Protein AF-A0A6M1NFP8-F1 (afdb_monomer)

Nearest PDB structures (foldseek):
  7k15-assembly1_A  TM=4.635E-01  e=5.808E-01  Homo sapiens
  3wi5-assembly1_A  TM=2.136E-01  e=1.606E-01  Neisseria meningitidis
  5mds-assembly1_C  TM=2.043E-01  e=3.512E-01  Vibrio harveyi
  7vu3-assembly1_A  TM=9.238E-02  e=1.201E+00  Serratia marcescens
  7vu0-assembly1_A  TM=1.331E-01  e=8.030E+00  Escherichia coli K-12

pLDDT: mean 90.81, std 11.82, range [32.0, 98.75]

Foldseek 3Di:
DPPPVPVVVVVVVVVCPPDVPDAFKAWPFDPAQAEEEEEPQLAAAFADDDPDPATAADPQFRHRFQHCPHPDDQRHLVQVCVLCVVHYGYMYHNDAADLVRCPSHQEYEYEQGAACVQDPPRDDRDPVSLVNVLVCQQVFHEYEYEAAAAEPVRPRYHGHDPVVVVSQVSQQKDWDNGWLAFDKDAQDPQFFQAAPWGIATAHTFTAMDGGPNHAPKDQNDKGWRPPVPPPDTDIHRQWMWTRNHQYIYIYGRHSSSSGSVCVPPNGNSSRVSNLVVVQRFGFPQFFFFDADQVDKWKKKKKKKKKKFAFPLAPLVVDDAPLWDWDPPDPRGTMTMWMKIWMKTKGWDADPPRRKIWIKIWTGQIDTVVHGDPDPWTWMWIWIQHRQLDIHDIDIDDLVNQQCSQPVSLQGDRHNYSNDDAQDKDKDFHKDWDFASHSSDRTDIFTDIWIKGQHHFDQDPNATWGKIKTWDKAQCLVRVNFPVNHYDPCQQPDDVGHQKGFPDNSFFMKIKMKIFTAGRNNRGTQKIKIKMKTWGFMDRNVDDQDPDPVSNCSHGIMMMMMMMMMHTDD

Mean predicted aligned error: 7.02 Å

Sequence (569 aa):
MYKIFASILLVSLNLQGLFAQQAGIINYNDDKDVKLLFDYYHHNLPSTKVGNHIVTGSWLDSDGRYGWNDFVHTNTLDHAYTILSKEYSISMGRSPYSEQLLKGFDGVVIFAADNPELIAGAKVISDQEISVLEKFVEEGGSLMLMLNAMVEDRFSESFETNQVKKLLRKFGLAWNNDDTHYSDNVIPTGHPYFYDVPVFHYGAGCTLNILPEAKNPEVLLDVYSDSTYTDRSVSGPGIVLVRPGKGKVILVGDAGSWTGNISRPWADNGKILQQLFRYMKPDRGIRPAVYERDRPLYYEVTVTGLQAVPGGNSLSKISHPKYRMFSPRPTTDMPYFEASADLKVTAERDTVLNAFYTNIDVQDFKWFDQSVSDRKKQSVSMVISRQGKVSNVHSEGWYAQWLSADLPIISALSPVDGLRPADSWQSEESLRVPALRATDLPSMKTVDVDILYAKDTVYLGQSCRYLVSSGEAWLSDWDIKIEDLLPKEEIQRVGGSNYHYLNKRGGKILFKREQFVDGITGHVVEARLQTRIISWIQDKRKPIAKSNLDKDNETIISLATITTFKLKQ

Radius of gyration: 29.17 Å; Cα contacts (8 Å, |Δi|>4): 1397; chains: 1; bounding box: 106×51×80 Å

Solvent-accessible surface area (backbone atoms only — not comparable to full-atom values): 29592 Å² total; per-residue (Å²): 1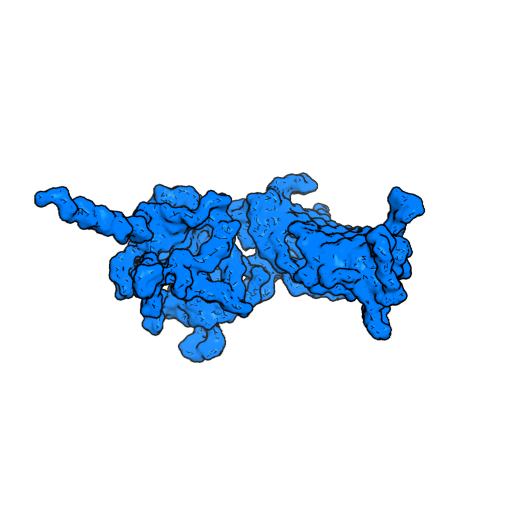45,86,76,71,72,66,63,60,57,58,57,61,58,64,73,49,70,86,74,64,81,73,74,43,75,47,74,78,44,82,90,38,98,44,30,36,37,34,55,46,46,37,25,57,64,46,70,43,67,56,80,93,82,43,54,18,36,45,93,79,38,53,56,10,39,59,19,64,82,26,91,75,49,61,53,16,25,38,64,43,49,65,61,44,56,78,70,33,10,39,29,39,32,37,52,83,68,38,70,77,73,51,59,86,46,37,25,39,39,41,57,48,39,36,22,58,94,79,35,86,84,43,42,73,74,45,74,70,30,43,55,38,52,52,49,42,20,45,76,29,21,16,40,35,41,22,31,45,18,46,43,84,96,38,55,51,55,36,44,42,61,71,47,54,49,56,47,34,49,77,57,17,38,51,68,45,77,34,61,28,41,79,11,74,33,75,45,60,91,38,36,47,68,59,75,96,45,64,27,37,51,40,47,30,12,14,36,49,40,82,41,92,76,32,38,73,69,40,75,65,34,73,39,46,29,41,85,86,46,86,92,53,86,40,72,39,34,28,27,38,36,30,43,53,74,54,13,35,41,37,43,30,22,38,45,49,25,48,14,48,56,35,71,40,93,84,33,42,30,57,60,50,50,56,53,56,55,45,64,40,40,48,72,63,76,47,47,40,45,77,70,42,64,93,55,62,48,41,31,44,36,40,38,38,34,44,35,50,44,39,84,68,12,72,72,56,72,56,79,55,76,80,50,50,78,46,61,93,43,101,89,42,69,26,46,28,38,43,34,36,31,37,35,44,36,34,26,44,68,39,86,85,51,52,16,29,50,30,42,32,41,55,36,81,48,21,54,61,92,44,75,64,94,68,90,64,69,26,32,32,38,33,32,30,12,38,22,22,47,66,43,77,77,45,56,41,42,72,69,22,48,50,47,54,54,61,54,59,60,63,41,49,68,39,86,43,36,32,68,49,65,75,42,68,49,77,45,77,39,68,40,59,42,57,43,73,36,78,80,51,74,63,37,70,41,78,42,83,40,58,40,29,33,65,36,80,43,78,53,98,90,38,58,20,38,35,36,38,30,70,54,72,45,46,24,49,80,66,70,55,49,66,66,48,33,47,49,68,76,51,48,70,32,90,92,40,51,60,58,41,52,72,45,90,48,35,37,38,38,38,41,40,36,40,33,35,23,34,57,80,56,16,45,40,47,33,26,38,43,36,31,36,38,42,32,36,41,37,51,73,90,52,83,82,56,90,48,71,69,55,31,42,38,36,19,38,37,35,32,34,36,38,39,38,40,34,51,62,128

Structure (mmCIF, N/CA/C/O backbone):
data_AF-A0A6M1NFP8-F1
#
_entry.id   AF-A0A6M1NFP8-F1
#
loop_
_atom_site.group_PDB
_atom_site.id
_atom_site.type_symbol
_atom_site.label_atom_id
_atom_site.label_alt_id
_atom_site.label_comp_id
_atom_site.label_asym_id
_atom_site.label_entity_id
_atom_site.label_seq_id
_atom_site.pdbx_PDB_ins_code
_atom_site.Cartn_x
_atom_site.Cartn_y
_atom_site.Cartn_z
_atom_site.occupancy
_atom_site.B_iso_or_equiv
_atom_site.auth_seq_id
_atom_site.auth_comp_id
_atom_site.auth_asym_id
_atom_site.auth_atom_id
_atom_site.pdbx_PDB_model_num
ATOM 1 N N . MET A 1 1 ? -71.239 -17.522 8.575 1.00 43.38 1 MET A N 1
ATOM 2 C CA . MET A 1 1 ? -70.486 -16.686 9.537 1.00 43.38 1 MET A CA 1
ATOM 3 C C . MET A 1 1 ? -69.069 -17.254 9.768 1.00 43.38 1 MET A C 1
ATOM 5 O O . MET A 1 1 ? -68.663 -17.421 10.901 1.00 43.38 1 MET A O 1
ATOM 9 N N . TYR A 1 2 ? -68.320 -17.583 8.697 1.00 38.84 2 TYR A N 1
ATOM 10 C CA . TYR A 1 2 ? -67.008 -18.275 8.769 1.00 38.84 2 TYR A CA 1
ATOM 11 C C . TYR A 1 2 ? -66.053 -17.897 7.610 1.00 38.84 2 TYR A C 1
ATOM 13 O O . TYR A 1 2 ? -65.224 -18.692 7.188 1.00 38.84 2 TYR A O 1
ATOM 21 N N . LYS A 1 3 ? -66.183 -16.691 7.037 1.00 35.66 3 LYS A N 1
ATOM 22 C CA . LYS A 1 3 ? -65.329 -16.247 5.910 1.00 35.66 3 LYS A CA 1
ATOM 23 C C . LYS A 1 3 ? -64.651 -14.885 6.091 1.00 35.66 3 LYS A C 1
ATOM 25 O O . LYS A 1 3 ? -63.939 -14.458 5.198 1.00 35.66 3 LYS A O 1
ATOM 30 N N . ILE A 1 4 ? -64.814 -14.231 7.245 1.00 44.34 4 ILE A N 1
ATOM 31 C CA . ILE A 1 4 ? -64.197 -12.915 7.511 1.00 44.34 4 ILE A CA 1
ATOM 32 C C . ILE A 1 4 ? -62.975 -13.023 8.449 1.00 44.34 4 ILE A C 1
ATOM 34 O O . ILE A 1 4 ? -62.108 -12.159 8.427 1.00 44.34 4 ILE A O 1
ATOM 38 N N . PHE A 1 5 ? -62.812 -14.129 9.184 1.00 39.25 5 PHE A N 1
ATOM 39 C CA . PHE A 1 5 ? -61.679 -14.307 10.107 1.00 39.25 5 PHE A CA 1
ATOM 40 C C . PHE A 1 5 ? -60.373 -14.800 9.452 1.00 39.25 5 PHE A C 1
ATOM 42 O O . PHE A 1 5 ? -59.300 -14.571 9.998 1.00 39.25 5 PHE A O 1
ATOM 49 N N . ALA A 1 6 ? -60.425 -15.429 8.271 1.00 38.91 6 ALA A N 1
ATOM 50 C CA . ALA A 1 6 ? -59.226 -15.977 7.620 1.00 38.91 6 ALA A CA 1
ATOM 51 C C . ALA A 1 6 ? -58.416 -14.925 6.834 1.00 38.91 6 ALA A C 1
ATOM 53 O O . ALA A 1 6 ? -57.204 -15.052 6.689 1.00 38.91 6 ALA A O 1
ATOM 54 N N . SER A 1 7 ? -59.063 -13.857 6.361 1.00 36.91 7 SER A N 1
ATOM 55 C CA . SER A 1 7 ? -58.406 -12.826 5.544 1.00 36.91 7 SER A CA 1
ATOM 56 C C . SER A 1 7 ? -57.717 -11.742 6.375 1.00 36.91 7 SER A C 1
ATOM 58 O O . SER A 1 7 ? -56.768 -11.130 5.899 1.00 36.91 7 SER A O 1
ATOM 60 N N . ILE A 1 8 ? -58.126 -11.542 7.633 1.00 41.66 8 ILE A N 1
ATOM 61 C CA . ILE A 1 8 ? -57.465 -10.593 8.543 1.00 41.66 8 ILE A CA 1
ATOM 62 C C . ILE A 1 8 ? -56.172 -11.195 9.123 1.00 41.66 8 ILE A C 1
ATOM 64 O O . ILE A 1 8 ? -55.211 -10.461 9.342 1.00 41.66 8 ILE A O 1
ATOM 68 N N . LEU A 1 9 ? -56.088 -12.526 9.267 1.00 37.31 9 LEU A N 1
ATOM 69 C CA . LEU A 1 9 ? -54.885 -13.211 9.763 1.00 37.31 9 LEU A CA 1
ATOM 70 C C . LEU A 1 9 ? -53.770 -13.324 8.699 1.00 37.31 9 LEU A C 1
ATOM 72 O O . LEU A 1 9 ? -52.593 -13.238 9.029 1.00 37.31 9 LEU A O 1
ATOM 76 N N . LEU A 1 10 ? -54.112 -13.447 7.409 1.00 33.03 10 LEU A N 1
ATOM 77 C CA . LEU A 1 10 ? -53.112 -13.533 6.328 1.00 33.03 10 LEU A CA 1
ATOM 78 C C . LEU A 1 10 ? -52.533 -12.177 5.886 1.00 33.03 10 LEU A C 1
ATOM 80 O O . LEU A 1 10 ? -51.429 -12.133 5.341 1.00 33.03 10 LEU A O 1
ATOM 84 N N . VAL A 1 11 ? -53.241 -11.072 6.136 1.00 36.19 11 VAL A N 1
ATOM 85 C CA . VAL A 1 11 ? -52.732 -9.715 5.859 1.00 36.19 11 VAL A CA 1
ATOM 86 C C . VAL A 1 11 ? -51.882 -9.187 7.023 1.00 36.19 11 VAL A C 1
ATOM 88 O O . VAL A 1 11 ? -50.948 -8.423 6.795 1.00 36.19 11 VAL A O 1
ATOM 91 N N . SER A 1 12 ? -52.105 -9.663 8.252 1.00 32.38 12 SER A N 1
ATOM 92 C CA . SER A 1 12 ? -51.239 -9.342 9.399 1.00 32.38 12 SER A CA 1
ATOM 93 C C . SER A 1 12 ? -49.925 -10.141 9.420 1.00 32.38 12 SER A C 1
ATOM 95 O O . SER A 1 12 ? -48.936 -9.649 9.955 1.00 32.38 12 SER A O 1
ATOM 97 N N . LEU A 1 13 ? -49.857 -11.301 8.752 1.00 34.53 13 LEU A N 1
ATOM 98 C CA . LEU A 1 13 ? -48.625 -12.100 8.625 1.00 34.53 13 LEU A CA 1
ATOM 99 C C . LEU A 1 13 ? -47.692 -11.665 7.476 1.00 34.53 13 LEU A C 1
ATOM 101 O O . LEU A 1 13 ? -46.499 -11.942 7.537 1.00 34.53 13 LEU A O 1
ATOM 105 N N . ASN A 1 14 ? -48.182 -10.941 6.463 1.00 32.00 14 ASN A N 1
ATOM 106 C CA . ASN A 1 14 ? -47.343 -10.472 5.343 1.00 32.00 14 ASN A CA 1
ATOM 107 C C . ASN A 1 14 ? -46.757 -9.061 5.528 1.00 32.00 14 ASN A C 1
ATOM 109 O O . ASN A 1 14 ? -45.846 -8.683 4.799 1.00 32.00 14 ASN A O 1
ATOM 113 N N . LEU A 1 15 ? -47.220 -8.291 6.519 1.00 34.28 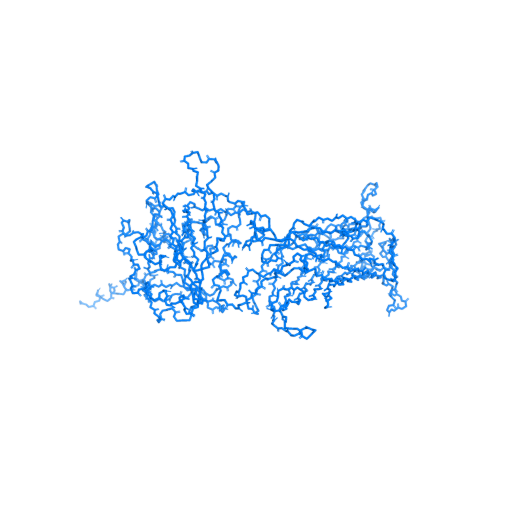15 LEU A N 1
ATOM 114 C CA . LEU A 1 15 ? -46.644 -6.980 6.862 1.00 34.28 15 LEU A CA 1
ATOM 115 C C . LEU A 1 15 ? -45.546 -7.051 7.937 1.00 34.28 15 LEU A C 1
ATOM 117 O O . LEU A 1 15 ? -44.823 -6.079 8.129 1.00 34.28 15 LEU A O 1
ATOM 121 N N . GLN A 1 16 ? -45.375 -8.199 8.599 1.00 34.44 16 GLN A N 1
ATOM 122 C CA . GLN A 1 16 ? -44.288 -8.434 9.561 1.00 34.44 16 GLN A CA 1
ATOM 123 C C . GLN A 1 16 ? -43.062 -9.134 8.939 1.00 34.44 16 GLN A C 1
ATOM 125 O O . GLN A 1 16 ? -42.012 -9.206 9.568 1.00 34.44 16 GLN A O 1
ATOM 130 N N . GLY A 1 17 ? -43.160 -9.620 7.697 1.00 32.91 17 GLY A N 1
ATOM 131 C CA . GLY A 1 17 ? -42.168 -10.523 7.096 1.00 32.91 17 GLY A CA 1
ATOM 132 C C . GLY A 1 17 ? -40.950 -9.883 6.422 1.00 32.91 17 GLY A C 1
ATOM 133 O O . GLY A 1 17 ? -40.038 -10.613 6.055 1.00 32.91 17 GLY A O 1
ATOM 134 N N . LEU A 1 18 ? -40.899 -8.557 6.253 1.00 38.53 18 LEU A N 1
ATOM 135 C CA . LEU A 1 18 ? -39.776 -7.887 5.567 1.00 38.53 18 LEU A CA 1
ATOM 136 C C . LEU A 1 18 ? -38.796 -7.164 6.506 1.00 38.53 18 LEU A C 1
ATOM 138 O O . LEU A 1 18 ? -37.714 -6.799 6.066 1.00 38.53 18 LEU A O 1
ATOM 142 N N . PHE A 1 19 ? -39.130 -7.016 7.795 1.00 43.41 19 PHE A N 1
ATOM 143 C CA . PHE A 1 19 ? -38.266 -6.365 8.795 1.00 43.41 19 PHE A CA 1
ATOM 144 C C . PHE A 1 19 ? -38.392 -6.951 10.214 1.00 43.41 19 PHE A C 1
ATOM 146 O O . PHE A 1 19 ? -37.986 -6.308 11.181 1.00 43.41 19 PHE A O 1
ATOM 153 N N . ALA A 1 20 ? -38.932 -8.165 10.385 1.00 40.66 20 ALA A N 1
ATOM 154 C CA . ALA A 1 20 ? -38.771 -8.867 11.658 1.00 40.66 20 ALA A CA 1
ATOM 155 C C . ALA A 1 20 ? -37.273 -9.142 11.868 1.00 40.66 20 ALA A C 1
ATOM 157 O O . ALA A 1 20 ? -36.674 -9.935 11.141 1.00 40.66 20 ALA A O 1
ATOM 158 N N . GLN A 1 21 ? -36.659 -8.436 12.823 1.00 50.34 21 GLN A N 1
ATOM 159 C CA . GLN A 1 21 ? -35.260 -8.599 13.218 1.00 50.34 21 GLN A CA 1
ATOM 160 C C . GLN A 1 21 ? -35.022 -10.056 13.643 1.00 50.34 21 GLN A C 1
ATOM 162 O O . GLN A 1 21 ? -35.293 -10.432 14.781 1.00 50.34 21 GLN A O 1
ATOM 167 N N . GLN A 1 22 ? -34.530 -10.900 12.733 1.00 53.22 22 GLN A N 1
ATOM 168 C CA . GLN A 1 22 ? -34.011 -12.208 13.119 1.00 53.22 22 GLN A CA 1
ATOM 169 C C . GLN A 1 22 ? -32.825 -11.986 14.060 1.00 53.22 22 GLN A C 1
ATOM 171 O O . GLN A 1 22 ? -31.840 -11.339 13.693 1.00 53.22 22 GLN A O 1
ATOM 176 N N . ALA A 1 23 ? -32.948 -12.496 15.285 1.00 64.75 23 ALA A N 1
ATOM 177 C CA . ALA A 1 23 ? -31.819 -12.650 16.187 1.00 64.75 23 ALA A CA 1
ATOM 178 C C . ALA A 1 23 ? -30.821 -13.632 15.554 1.00 64.75 23 ALA A C 1
ATOM 180 O O . ALA A 1 23 ? -31.227 -14.667 15.024 1.00 64.75 23 ALA A O 1
ATOM 181 N N . GLY A 1 24 ? -29.531 -13.303 15.599 1.00 82.25 24 GLY A N 1
ATOM 182 C CA . GLY A 1 24 ? -28.465 -14.162 15.084 1.00 82.25 24 GLY A CA 1
ATOM 183 C C . GLY A 1 24 ? -27.404 -13.398 14.299 1.00 82.25 24 GLY A C 1
ATOM 184 O O . GLY A 1 24 ? -27.137 -12.230 14.580 1.00 82.25 24 GLY A O 1
ATOM 185 N N . ILE A 1 25 ? -26.794 -14.082 13.333 1.00 89.75 25 ILE A N 1
ATOM 186 C CA . ILE A 1 25 ? -25.756 -13.546 12.449 1.00 89.75 25 ILE A CA 1
ATOM 187 C C . ILE A 1 25 ? -26.353 -13.352 11.056 1.00 89.75 25 ILE A C 1
ATOM 189 O O . ILE A 1 25 ? -27.018 -14.251 10.539 1.00 89.75 25 ILE A O 1
ATOM 193 N N . ILE A 1 26 ? -26.087 -12.203 10.439 1.00 90.19 26 ILE A N 1
ATOM 194 C CA . ILE A 1 26 ? -26.352 -11.973 9.015 1.00 90.19 26 ILE A CA 1
ATOM 195 C C . ILE A 1 26 ? -25.017 -11.962 8.290 1.00 90.19 26 ILE A C 1
ATOM 197 O O . ILE A 1 26 ? -24.176 -11.123 8.590 1.00 90.19 26 ILE A O 1
ATOM 201 N N . ASN A 1 27 ? -24.824 -12.865 7.334 1.00 90.00 27 ASN A N 1
ATOM 202 C CA . ASN A 1 27 ? -23.629 -12.854 6.497 1.00 90.00 27 ASN A CA 1
ATOM 203 C C . ASN A 1 27 ? -23.858 -11.938 5.296 1.00 90.00 27 ASN A C 1
ATOM 205 O O . ASN A 1 27 ? -24.816 -12.128 4.545 1.00 90.00 27 ASN A O 1
ATOM 209 N N . TYR A 1 28 ? -22.983 -10.950 5.125 1.00 85.81 28 TYR A N 1
ATOM 210 C CA . TYR A 1 28 ? -22.963 -10.097 3.940 1.00 85.81 28 TYR A CA 1
ATOM 211 C C . TYR A 1 28 ? -22.247 -10.807 2.786 1.00 85.81 28 TYR A C 1
ATOM 213 O O . TYR A 1 28 ? -22.743 -10.836 1.660 1.00 85.81 28 TYR A O 1
ATOM 221 N N . ASN A 1 29 ? -21.107 -11.433 3.087 1.00 89.62 29 ASN A N 1
ATOM 222 C CA . ASN A 1 29 ? -20.356 -12.299 2.185 1.00 89.62 29 ASN A CA 1
ATOM 223 C C . ASN A 1 29 ? -19.537 -13.331 2.979 1.00 89.62 29 ASN A C 1
ATOM 225 O O . ASN A 1 29 ? -19.113 -13.054 4.097 1.00 89.62 29 ASN A O 1
ATOM 229 N N . ASP A 1 30 ? -19.292 -14.496 2.373 1.00 86.88 30 ASP A N 1
ATOM 230 C CA . ASP A 1 30 ? -18.627 -15.645 3.015 1.00 86.88 30 ASP A CA 1
ATOM 231 C C . ASP A 1 30 ? -17.461 -16.211 2.172 1.00 86.88 30 ASP A C 1
ATOM 233 O O . ASP A 1 30 ? -17.035 -17.352 2.356 1.00 86.88 30 ASP A O 1
ATOM 237 N N . ASP A 1 31 ? -16.959 -15.444 1.201 1.00 87.06 31 ASP A N 1
ATOM 238 C CA . ASP A 1 31 ? -16.024 -15.910 0.170 1.00 87.06 31 ASP A CA 1
ATOM 239 C C . ASP A 1 31 ? -14.542 -15.618 0.468 1.00 87.06 31 ASP A C 1
ATOM 241 O O . ASP A 1 31 ? -13.679 -15.943 -0.348 1.00 87.06 31 ASP A O 1
ATOM 245 N N . LYS A 1 32 ? -14.230 -15.006 1.618 1.00 90.56 32 LYS A N 1
ATOM 246 C CA . LYS A 1 32 ? -12.863 -14.659 2.048 1.00 90.56 32 LYS A CA 1
ATOM 247 C C . LYS A 1 32 ? -12.460 -15.402 3.315 1.00 90.56 32 LYS A C 1
ATOM 249 O O . LYS A 1 32 ? -13.279 -15.614 4.211 1.00 90.56 32 LYS A O 1
ATOM 254 N N . ASP A 1 33 ? -11.171 -15.706 3.459 1.00 90.25 33 ASP A N 1
ATOM 255 C CA . ASP A 1 33 ? -10.693 -16.456 4.631 1.00 90.25 33 ASP A CA 1
ATOM 256 C C . ASP A 1 33 ? -10.374 -15.597 5.870 1.00 90.25 33 ASP A C 1
ATOM 258 O O . ASP A 1 33 ? -9.798 -16.126 6.813 1.00 90.25 33 ASP A O 1
ATOM 262 N N . VAL A 1 34 ? -10.651 -14.286 5.873 1.00 95.00 34 VAL A N 1
ATOM 263 C CA . VAL A 1 34 ? -10.652 -13.483 7.116 1.00 95.00 34 VAL A CA 1
ATOM 264 C C . VAL A 1 34 ? -12.080 -13.049 7.407 1.00 95.00 34 VAL A C 1
ATOM 266 O O . VAL A 1 34 ? -12.710 -12.421 6.556 1.00 95.00 34 VAL A O 1
ATOM 269 N N . LYS A 1 35 ? -12.583 -13.388 8.593 1.00 97.00 35 LYS A N 1
ATOM 270 C CA . LYS A 1 35 ? -13.977 -13.194 8.998 1.00 97.00 35 LYS A CA 1
ATOM 271 C C . LYS A 1 35 ? -14.098 -12.114 10.061 1.00 97.00 35 LYS A C 1
ATOM 273 O O . LYS A 1 35 ? -13.516 -12.235 11.138 1.00 97.00 35 LYS A O 1
ATOM 278 N N . LEU A 1 36 ? -14.891 -11.088 9.773 1.00 97.69 36 LEU A N 1
ATOM 279 C CA . LEU A 1 36 ? -15.134 -9.959 10.665 1.00 97.69 36 LEU A CA 1
ATOM 280 C C . LEU A 1 36 ? -16.597 -9.925 11.103 1.00 97.69 36 LEU A C 1
ATOM 282 O O . LEU A 1 36 ? -17.498 -10.012 10.270 1.00 97.69 36 LEU A O 1
ATOM 286 N N . LEU A 1 37 ? -16.821 -9.757 12.405 1.00 97.25 37 LEU A N 1
ATOM 287 C CA . LEU A 1 37 ? -18.139 -9.559 12.995 1.00 97.25 37 LEU A CA 1
ATOM 288 C C . LEU A 1 37 ? -18.333 -8.083 13.357 1.00 97.25 37 LEU A C 1
ATOM 290 O O . LEU A 1 37 ? -17.663 -7.569 14.248 1.00 97.25 37 LEU A O 1
ATOM 294 N N . PHE A 1 38 ? -19.264 -7.413 12.689 1.00 96.19 38 PHE A N 1
ATOM 295 C CA . PHE A 1 38 ? -19.669 -6.045 12.998 1.00 96.19 38 PHE A CA 1
ATOM 296 C C . PHE A 1 38 ? -20.829 -6.056 13.996 1.00 96.19 38 PHE A C 1
ATOM 298 O O . PHE A 1 38 ? -21.804 -6.794 13.815 1.00 96.19 38 PHE A O 1
ATOM 305 N N . ASP A 1 39 ? -20.727 -5.240 15.041 1.00 95.38 39 ASP A N 1
ATOM 306 C CA . ASP A 1 39 ? -21.738 -5.138 16.091 1.00 95.38 39 ASP A CA 1
ATOM 307 C C . ASP A 1 39 ? -22.998 -4.417 15.603 1.00 95.38 39 ASP A C 1
ATOM 309 O O . ASP A 1 39 ? -22.971 -3.232 15.304 1.00 95.38 39 ASP A O 1
ATOM 313 N N . TYR A 1 40 ? -24.120 -5.128 15.555 1.00 93.25 40 TYR A N 1
ATOM 314 C CA . TYR A 1 40 ? -25.457 -4.560 15.345 1.00 93.25 40 TYR A CA 1
ATOM 315 C C . TYR A 1 40 ? -26.425 -4.998 16.448 1.00 93.25 40 TYR A C 1
ATOM 317 O O . TYR A 1 40 ? -27.644 -5.035 16.251 1.00 93.25 40 TYR A O 1
ATOM 325 N N . TYR A 1 41 ? -25.893 -5.414 17.599 1.00 94.25 41 TYR A N 1
ATOM 326 C CA . TYR A 1 41 ? -26.697 -5.722 18.773 1.00 94.25 41 TYR A CA 1
ATOM 327 C C . TYR A 1 41 ? -26.710 -4.551 19.752 1.00 94.25 41 TYR A C 1
ATOM 329 O O . TYR A 1 41 ? -27.782 -4.235 20.272 1.00 94.25 41 TYR A O 1
ATOM 337 N N . HIS A 1 42 ? -25.554 -3.912 19.955 1.00 94.88 42 HIS A N 1
ATOM 338 C CA . HIS A 1 42 ? -25.380 -2.720 20.800 1.00 94.88 42 HIS A CA 1
ATOM 339 C C . HIS A 1 42 ? -25.514 -1.402 20.024 1.00 94.88 42 HIS A C 1
ATOM 341 O O . HIS A 1 42 ? -25.293 -0.329 20.579 1.00 94.88 42 HIS A O 1
ATOM 347 N N . HIS A 1 43 ? -25.861 -1.501 18.741 1.00 90.31 43 HIS A N 1
ATOM 348 C CA . HIS A 1 43 ? -26.106 -0.376 17.853 1.00 90.31 43 HIS A CA 1
ATOM 349 C C . HIS A 1 43 ? -27.420 -0.590 17.103 1.00 90.31 43 HIS A C 1
ATOM 351 O O . HIS A 1 43 ? -27.609 -1.619 16.440 1.00 90.31 43 HIS A O 1
ATOM 357 N N . ASN A 1 44 ? -28.343 0.358 17.222 1.00 87.06 44 ASN A N 1
ATOM 358 C CA . ASN A 1 44 ? -29.656 0.286 16.613 1.00 87.06 44 ASN A CA 1
ATOM 359 C C . ASN A 1 44 ? -29.559 0.328 15.090 1.00 87.06 44 ASN A C 1
ATOM 361 O O . ASN A 1 44 ? -28.710 0.973 14.480 1.00 87.06 44 ASN A O 1
ATOM 365 N N . LEU A 1 45 ? -30.481 -0.378 14.446 1.00 88.12 45 LEU A N 1
ATOM 366 C CA . LEU A 1 45 ? -30.604 -0.342 12.996 1.00 88.12 45 LEU A CA 1
ATOM 367 C C . LEU A 1 45 ? -31.424 0.876 12.560 1.00 88.12 45 LEU A C 1
ATOM 369 O O . LEU A 1 45 ? -32.302 1.308 13.309 1.00 88.12 45 LEU A O 1
ATOM 373 N N . PRO A 1 46 ? -31.217 1.357 11.320 1.00 89.31 46 PRO A N 1
ATOM 374 C CA . PRO A 1 46 ? -32.063 2.372 10.704 1.00 89.31 46 PRO A CA 1
ATOM 375 C C . PRO A 1 46 ? -33.552 2.077 10.921 1.00 89.31 46 PRO A C 1
ATOM 377 O O . PRO A 1 46 ? -34.034 0.987 10.591 1.00 89.31 46 PRO A O 1
ATOM 380 N N . SER A 1 47 ? -34.280 3.045 11.478 1.00 88.62 47 SER A N 1
ATOM 381 C CA . SER A 1 47 ? -35.697 2.894 11.838 1.00 88.62 47 SER A CA 1
ATOM 382 C C . SER A 1 47 ? -36.569 4.085 11.409 1.00 88.62 47 SER A C 1
ATOM 384 O O . SER A 1 47 ? -37.794 3.944 11.297 1.00 88.62 47 SER A O 1
ATOM 386 N N . THR A 1 48 ? -35.959 5.229 11.079 1.00 89.50 48 THR A N 1
ATOM 387 C CA . THR A 1 48 ? -36.651 6.451 10.653 1.00 89.50 48 THR A CA 1
ATOM 388 C C . THR A 1 48 ? -37.280 6.249 9.283 1.00 89.50 48 THR A C 1
ATOM 390 O O . THR A 1 48 ? -36.593 5.986 8.298 1.00 89.50 48 THR A O 1
ATOM 393 N N . LYS A 1 49 ? -38.603 6.402 9.191 1.00 89.81 49 LYS A N 1
ATOM 394 C CA . LYS A 1 49 ? -39.329 6.286 7.921 1.00 89.81 49 LYS A CA 1
ATOM 395 C C . LYS A 1 49 ? -39.416 7.625 7.202 1.00 89.81 49 LYS A C 1
ATOM 397 O O . LYS A 1 49 ? -39.931 8.595 7.754 1.00 89.81 49 LYS A O 1
ATOM 402 N N . VAL A 1 50 ? -39.020 7.642 5.932 1.00 87.69 50 VAL A N 1
ATOM 403 C CA . VAL A 1 50 ? -39.250 8.762 5.011 1.00 87.69 50 VAL A CA 1
ATOM 404 C C . VAL A 1 50 ? -40.265 8.314 3.957 1.00 87.69 50 VAL A C 1
ATOM 406 O O . VAL A 1 50 ? -39.978 7.529 3.053 1.00 87.69 50 VAL A O 1
ATOM 409 N N . GLY A 1 51 ? -41.507 8.776 4.100 1.00 89.25 51 GLY A N 1
ATOM 410 C CA . GLY A 1 51 ? -42.621 8.264 3.301 1.00 89.25 51 GLY A CA 1
ATOM 411 C C . GLY A 1 51 ? -42.892 6.776 3.571 1.00 89.25 51 GLY A C 1
ATOM 412 O O . GLY A 1 51 ? -42.786 6.309 4.703 1.00 89.25 51 GLY A O 1
ATOM 413 N N . ASN A 1 52 ? -43.267 6.025 2.529 1.00 90.06 52 ASN A N 1
ATOM 414 C CA . ASN A 1 52 ? -43.736 4.638 2.676 1.00 90.06 52 ASN A CA 1
ATOM 415 C C . ASN A 1 52 ? -42.650 3.569 2.487 1.00 90.06 52 ASN A C 1
ATOM 417 O O . ASN A 1 52 ? -42.865 2.419 2.869 1.00 90.06 52 ASN A O 1
ATOM 421 N N . HIS A 1 53 ? -41.528 3.917 1.854 1.00 88.56 53 HIS A N 1
ATOM 422 C CA . HIS A 1 53 ? -40.582 2.928 1.317 1.00 88.56 53 HIS A CA 1
ATOM 423 C C . HIS A 1 53 ? -39.129 3.154 1.729 1.00 88.56 53 HIS A C 1
ATOM 425 O O . HIS A 1 53 ? -38.309 2.271 1.503 1.00 88.56 53 HIS A O 1
ATOM 431 N N . ILE A 1 54 ? -38.807 4.303 2.322 1.00 88.50 54 ILE A N 1
ATOM 432 C CA . ILE A 1 54 ? -37.448 4.613 2.760 1.00 88.50 54 ILE A CA 1
ATOM 433 C C . ILE A 1 54 ? -37.383 4.450 4.274 1.00 88.50 54 ILE A C 1
ATOM 435 O O . ILE A 1 54 ? -38.210 5.008 4.999 1.00 88.50 54 ILE A O 1
ATOM 439 N N . VAL A 1 55 ? -36.387 3.692 4.725 1.00 90.12 55 VAL A N 1
ATOM 440 C CA . VAL A 1 55 ? -35.984 3.580 6.126 1.00 90.12 55 VAL A CA 1
ATOM 441 C C . VAL A 1 55 ? -34.528 4.016 6.214 1.00 90.12 55 VAL A C 1
ATOM 443 O O . VAL A 1 55 ? -33.718 3.587 5.396 1.00 90.12 55 VAL A O 1
ATOM 446 N N . THR A 1 56 ? -34.218 4.890 7.162 1.00 91.81 56 THR A N 1
ATOM 447 C CA . THR A 1 56 ? -32.913 5.541 7.297 1.00 91.81 56 THR A CA 1
ATOM 448 C C . THR A 1 56 ? -32.605 5.827 8.772 1.00 91.81 56 THR A C 1
ATOM 450 O O . THR A 1 56 ? -33.471 5.645 9.635 1.00 91.81 56 THR A O 1
ATOM 453 N N . GLY A 1 57 ? -31.368 6.194 9.087 1.00 89.50 57 GLY A N 1
ATOM 454 C CA . GLY A 1 57 ? -30.953 6.639 10.414 1.00 89.50 57 GLY A CA 1
ATOM 455 C C . GLY A 1 57 ? -31.538 8.001 10.798 1.00 89.50 57 GLY A C 1
ATOM 456 O O . GLY A 1 57 ? -32.199 8.681 10.008 1.00 89.50 57 GLY A O 1
ATOM 457 N N . SER A 1 58 ? -31.318 8.401 12.044 1.00 86.38 58 SER A N 1
ATOM 458 C CA . SER A 1 58 ? -31.729 9.694 12.582 1.00 86.38 58 SER A CA 1
ATOM 459 C C . SER A 1 58 ? -30.768 10.820 12.183 1.00 86.38 58 SER A C 1
ATOM 461 O O . SER A 1 58 ? -29.549 10.720 12.326 1.00 86.38 58 SER A O 1
ATOM 463 N N . TRP A 1 59 ? -31.338 11.948 11.749 1.00 84.94 59 TRP A N 1
ATOM 464 C CA . TRP A 1 59 ? -30.600 13.200 11.533 1.00 84.94 59 TRP A CA 1
ATOM 465 C C . TRP A 1 59 ? -30.477 14.056 12.797 1.00 84.94 59 TRP A C 1
ATOM 467 O O . TRP A 1 59 ? -29.759 15.053 12.786 1.00 84.94 59 TRP A O 1
ATOM 477 N N . LEU A 1 60 ? -31.193 13.698 13.866 1.00 84.06 60 LEU A N 1
ATOM 478 C CA . LEU A 1 60 ? -31.220 14.457 15.120 1.00 84.06 60 LEU A CA 1
ATOM 479 C C . LEU A 1 60 ? -30.186 13.941 16.123 1.00 84.06 60 LEU A C 1
ATOM 481 O O . LEU A 1 60 ? -29.617 14.728 16.874 1.00 84.06 60 LEU A O 1
ATOM 485 N N . ASP A 1 61 ? -29.935 12.638 16.105 1.00 83.81 61 ASP A N 1
ATOM 486 C CA . ASP A 1 61 ? -29.053 11.922 17.024 1.00 83.81 61 ASP A CA 1
ATOM 487 C C . ASP A 1 61 ? -28.375 10.742 16.304 1.00 83.81 61 ASP A C 1
ATOM 489 O O . ASP A 1 61 ? -28.451 10.624 15.076 1.00 83.81 61 ASP A O 1
ATOM 493 N N . SER A 1 62 ? -27.656 9.905 17.050 1.00 85.19 62 SER A N 1
ATOM 494 C CA . SER A 1 62 ? -26.948 8.731 16.538 1.00 85.19 62 SER A CA 1
ATOM 495 C C . SER A 1 62 ? -27.841 7.514 16.247 1.00 85.19 62 SER A C 1
ATOM 497 O O . SER A 1 62 ? -27.336 6.544 15.673 1.00 85.19 62 SER A O 1
ATOM 499 N N . ASP A 1 63 ? -29.149 7.556 16.545 1.00 87.88 63 ASP A N 1
ATOM 500 C CA . ASP A 1 63 ? -30.033 6.388 16.425 1.00 87.88 63 ASP A CA 1
ATOM 501 C C . ASP A 1 63 ? -30.119 5.887 14.981 1.00 87.88 63 ASP A C 1
ATOM 503 O O . ASP A 1 63 ? -30.463 6.617 14.045 1.00 87.88 63 ASP A O 1
ATOM 507 N N . GLY A 1 64 ? -29.788 4.614 14.773 1.00 86.25 64 GLY A N 1
ATOM 508 C CA . GLY A 1 64 ? -29.840 4.000 13.452 1.00 86.25 64 GLY A CA 1
ATOM 509 C C . GLY A 1 64 ? -28.814 4.530 12.444 1.00 86.25 64 GLY A C 1
ATOM 510 O O . GLY A 1 64 ? -28.914 4.173 11.268 1.00 86.25 64 GLY A O 1
ATOM 511 N N . ARG A 1 65 ? -27.832 5.355 12.851 1.00 88.19 65 ARG A N 1
ATOM 512 C CA . ARG A 1 65 ? -26.664 5.686 12.007 1.00 88.19 65 ARG A CA 1
ATOM 513 C C . ARG A 1 65 ? -25.788 4.445 11.805 1.00 88.19 65 ARG A C 1
ATOM 515 O O . ARG A 1 65 ? -26.061 3.387 12.351 1.00 88.19 65 ARG A O 1
ATOM 522 N N . TYR A 1 66 ? -24.768 4.524 10.959 1.00 88.88 66 TYR A N 1
ATOM 523 C CA . TYR A 1 66 ? -23.812 3.445 10.658 1.00 88.88 66 TYR A CA 1
ATOM 524 C C . TYR A 1 66 ? -24.453 2.139 10.141 1.00 88.88 66 TYR A C 1
ATOM 526 O O . TYR A 1 66 ? -23.816 1.084 10.058 1.00 88.88 66 TYR A O 1
ATOM 534 N N . GLY A 1 67 ? -25.723 2.209 9.732 1.00 85.88 67 GLY A N 1
ATOM 535 C CA . GLY A 1 67 ? -26.425 1.131 9.059 1.00 85.88 67 GLY A CA 1
ATOM 536 C C . GLY A 1 67 ? -25.712 0.741 7.768 1.00 85.88 67 GLY A C 1
ATOM 537 O O . GLY A 1 67 ? -25.272 1.595 7.001 1.00 85.88 67 GLY A O 1
ATOM 538 N N . TRP A 1 68 ? -25.601 -0.562 7.522 1.00 81.81 68 TRP A N 1
ATOM 539 C CA . TRP A 1 68 ? -25.056 -1.092 6.269 1.00 81.81 68 TRP A CA 1
ATOM 540 C C . TRP A 1 68 ? -26.081 -1.072 5.128 1.00 81.81 68 TRP A C 1
ATOM 542 O O . TRP A 1 68 ? -25.716 -1.071 3.959 1.00 81.81 68 TRP A O 1
ATOM 552 N N . ASN A 1 69 ? -27.369 -1.104 5.477 1.00 77.62 69 ASN A N 1
ATOM 553 C CA . ASN A 1 69 ? -28.504 -1.161 4.559 1.00 77.62 69 ASN A CA 1
ATOM 554 C C . ASN A 1 69 ? -29.252 0.175 4.451 1.00 77.62 69 ASN A C 1
ATOM 556 O O . ASN A 1 69 ? -30.365 0.213 3.924 1.00 77.62 69 ASN A O 1
ATOM 560 N N . ASP A 1 70 ? -28.669 1.247 4.978 1.00 84.75 70 ASP A N 1
ATOM 561 C CA . ASP A 1 70 ? -29.163 2.602 4.800 1.00 84.75 70 ASP A CA 1
ATOM 562 C C . ASP A 1 70 ? -28.423 3.229 3.620 1.00 84.75 70 ASP A C 1
ATOM 564 O O . ASP A 1 70 ? -27.220 3.446 3.677 1.00 84.75 70 ASP A O 1
ATOM 568 N N . PHE A 1 71 ? -29.151 3.455 2.530 1.00 81.75 71 PHE A N 1
ATOM 569 C CA . PHE A 1 71 ? -28.631 4.046 1.292 1.00 81.75 71 PHE A CA 1
ATOM 570 C C . PHE A 1 71 ? -29.031 5.522 1.144 1.00 81.75 71 PHE A C 1
ATOM 572 O O . PHE A 1 71 ? -28.964 6.077 0.047 1.00 81.75 71 PHE A O 1
ATOM 579 N N . VAL A 1 72 ? -29.539 6.142 2.214 1.00 86.00 72 VAL A N 1
ATOM 580 C CA . VAL A 1 72 ? -30.079 7.507 2.177 1.00 86.00 72 VAL A CA 1
ATOM 581 C C . VAL A 1 72 ? -29.325 8.436 3.116 1.00 86.00 72 VAL A C 1
ATOM 583 O O . VAL A 1 72 ? -29.052 9.578 2.740 1.00 86.00 72 VAL A O 1
ATOM 586 N N . HIS A 1 73 ? -28.978 7.980 4.317 1.00 88.44 73 HIS A N 1
ATOM 587 C CA . HIS A 1 73 ? -28.202 8.796 5.242 1.00 88.44 73 HIS A CA 1
ATOM 588 C C . HIS A 1 73 ? -26.735 8.867 4.809 1.00 88.44 73 HIS A C 1
ATOM 590 O O . HIS A 1 73 ? -26.184 7.932 4.250 1.00 88.44 73 HIS A O 1
ATOM 596 N N . THR A 1 74 ? -26.058 9.974 5.103 1.00 86.94 74 THR A N 1
ATOM 597 C CA . THR A 1 74 ? -24.625 10.147 4.803 1.00 86.94 74 THR A CA 1
ATOM 598 C C . THR A 1 74 ? -23.708 9.559 5.877 1.00 86.94 74 THR A C 1
ATOM 600 O O . THR A 1 74 ? -22.497 9.552 5.700 1.00 86.94 74 THR A O 1
ATOM 603 N N . ASN A 1 75 ? -24.262 9.087 6.999 1.00 87.94 75 ASN A N 1
ATOM 604 C CA . ASN A 1 75 ? -23.516 8.543 8.137 1.00 87.94 75 ASN A CA 1
ATOM 605 C C . ASN A 1 75 ? -23.713 7.032 8.203 1.00 87.94 75 ASN A C 1
ATOM 607 O O . ASN A 1 75 ? -23.988 6.482 9.259 1.00 87.94 75 ASN A O 1
ATOM 611 N N . THR A 1 76 ? -23.636 6.383 7.052 1.00 88.50 76 THR A N 1
ATOM 612 C CA . THR A 1 76 ? -23.847 4.950 6.836 1.00 88.50 76 THR A CA 1
ATOM 613 C C . THR A 1 76 ? -22.510 4.290 6.568 1.00 88.50 76 THR A C 1
ATOM 615 O O . THR A 1 76 ? -21.543 4.962 6.225 1.00 88.50 76 THR A O 1
ATOM 618 N N . LEU A 1 77 ? -22.426 2.975 6.742 1.00 89.88 77 LEU A N 1
ATOM 619 C CA . LEU A 1 77 ? -21.184 2.233 6.505 1.00 89.88 77 LEU A CA 1
ATOM 620 C C . LEU A 1 77 ? -21.184 1.493 5.159 1.00 89.88 77 LEU A C 1
ATOM 622 O O . LEU A 1 77 ? -20.256 0.743 4.880 1.00 89.88 77 LEU A O 1
ATOM 626 N N . ASP A 1 78 ? -22.188 1.687 4.304 1.00 87.25 78 ASP A N 1
ATOM 627 C CA . ASP A 1 78 ? -22.333 1.045 2.987 1.00 87.25 78 ASP A CA 1
ATOM 628 C C . ASP A 1 78 ? -21.082 1.194 2.094 1.00 87.25 78 ASP A C 1
ATOM 630 O O . ASP A 1 78 ? -20.619 0.218 1.487 1.00 87.25 78 ASP A O 1
ATOM 634 N N . HIS A 1 79 ? -20.458 2.376 2.089 1.00 88.38 79 HIS A N 1
ATOM 635 C CA . HIS A 1 79 ? -19.168 2.603 1.432 1.00 88.38 79 HIS A CA 1
ATOM 636 C C . HIS A 1 79 ? -18.050 1.749 2.047 1.00 88.38 79 HIS A C 1
ATOM 638 O O . HIS A 1 79 ? -17.313 1.076 1.318 1.00 88.38 79 HIS A O 1
ATOM 644 N N . ALA A 1 80 ? -17.947 1.725 3.379 1.00 91.81 80 ALA A N 1
ATOM 645 C CA . ALA A 1 80 ? -16.966 0.910 4.088 1.00 91.81 80 ALA A CA 1
ATOM 646 C C . ALA A 1 80 ? -17.153 -0.588 3.787 1.00 91.81 80 ALA A C 1
ATOM 648 O O . ALA A 1 80 ? -16.183 -1.259 3.439 1.00 91.81 80 ALA A O 1
ATOM 649 N N . TYR A 1 81 ? -18.385 -1.110 3.800 1.00 91.25 81 TYR A N 1
ATOM 650 C CA . TYR A 1 81 ? -18.672 -2.502 3.418 1.00 91.25 81 TYR A CA 1
ATOM 651 C C . TYR A 1 81 ? -18.279 -2.800 1.970 1.00 91.25 81 TYR A C 1
ATOM 653 O O . TYR A 1 81 ? -17.683 -3.841 1.687 1.00 91.25 81 TYR A O 1
ATOM 661 N N . THR A 1 82 ? -18.566 -1.887 1.042 1.00 90.81 82 THR A N 1
ATOM 662 C CA . THR A 1 82 ? -18.206 -2.048 -0.376 1.00 90.81 82 THR A CA 1
ATOM 663 C C . THR A 1 82 ? -16.690 -2.138 -0.567 1.00 90.81 82 THR A C 1
ATOM 665 O O . THR A 1 82 ? -16.201 -2.927 -1.378 1.00 90.81 82 THR A O 1
ATOM 668 N N . ILE A 1 83 ? -15.930 -1.354 0.195 1.00 93.88 83 ILE A N 1
ATOM 669 C CA . ILE A 1 83 ? -14.467 -1.367 0.169 1.00 93.88 83 ILE A CA 1
ATOM 670 C C . ILE A 1 83 ? -13.919 -2.644 0.820 1.00 93.88 83 ILE A C 1
ATOM 672 O O . ILE A 1 83 ? -13.077 -3.320 0.227 1.00 93.88 83 ILE A O 1
ATOM 676 N N . LEU A 1 84 ? -14.405 -2.989 2.015 1.00 94.88 84 LEU A N 1
ATOM 677 C CA . LEU A 1 84 ? -13.875 -4.078 2.837 1.00 94.88 84 LEU A CA 1
ATOM 678 C C . LEU A 1 84 ? -14.269 -5.473 2.332 1.00 94.88 84 LEU A C 1
ATOM 680 O O . LEU A 1 84 ? -13.470 -6.400 2.441 1.00 94.88 84 LEU A O 1
ATOM 684 N N . SER A 1 85 ? -15.444 -5.638 1.720 1.00 93.38 85 SER A N 1
ATOM 685 C CA . SER A 1 85 ? -15.908 -6.935 1.183 1.00 93.38 85 SER A CA 1
ATOM 686 C C . SER A 1 85 ? -15.007 -7.512 0.083 1.00 93.38 85 SER A C 1
ATOM 688 O O . SER A 1 85 ? -15.061 -8.704 -0.222 1.00 93.38 85 SER A O 1
ATOM 690 N N . LYS A 1 86 ? -14.118 -6.694 -0.493 1.00 92.31 86 LYS A N 1
ATOM 691 C CA . LYS A 1 86 ? -13.083 -7.153 -1.428 1.00 92.31 86 LYS A CA 1
ATOM 692 C C . LYS A 1 86 ? -12.003 -8.006 -0.751 1.00 92.31 86 LYS A C 1
ATOM 694 O O . LYS A 1 86 ? -11.426 -8.860 -1.420 1.00 92.31 86 LYS A O 1
ATOM 699 N N . GLU A 1 87 ? -11.755 -7.810 0.546 1.00 92.94 87 GLU A N 1
ATOM 700 C CA . GLU A 1 87 ? -10.690 -8.483 1.313 1.00 92.94 87 GLU A CA 1
ATOM 701 C C . GLU A 1 87 ? -11.212 -9.346 2.477 1.00 92.94 87 GLU A C 1
ATOM 703 O O . GLU A 1 87 ? -10.542 -10.304 2.866 1.00 92.94 87 GLU A O 1
ATOM 708 N N . TYR A 1 88 ? -12.400 -9.052 3.014 1.00 95.75 88 TYR A N 1
ATOM 709 C CA . TYR A 1 88 ? -12.944 -9.694 4.216 1.00 95.75 88 TYR A CA 1
ATOM 710 C C . TYR A 1 88 ? -14.313 -10.330 3.967 1.00 95.75 88 TYR A C 1
ATOM 712 O O . TYR A 1 88 ? -15.104 -9.824 3.173 1.00 95.75 88 TYR A O 1
ATOM 720 N N . SER A 1 89 ? -14.594 -11.417 4.684 1.00 96.12 89 SER A N 1
ATOM 721 C CA . SER A 1 89 ? -15.939 -11.964 4.866 1.00 96.12 89 SER A CA 1
ATOM 722 C C . SER A 1 89 ? -16.564 -11.232 6.036 1.00 96.12 89 SER A C 1
ATOM 724 O O . SER A 1 89 ? -16.027 -11.269 7.147 1.00 96.12 89 SER A O 1
ATOM 726 N N . ILE A 1 90 ? -17.653 -10.524 5.781 1.00 95.38 90 ILE A N 1
ATOM 727 C CA . ILE A 1 90 ? -18.239 -9.613 6.751 1.00 95.38 90 ILE A CA 1
ATOM 728 C C . ILE A 1 90 ? -19.593 -10.152 7.203 1.00 95.38 90 ILE A C 1
ATOM 730 O O . ILE A 1 90 ? -20.463 -10.460 6.388 1.00 95.38 90 ILE A O 1
ATOM 734 N N . SER A 1 91 ? -19.785 -10.216 8.517 1.00 94.94 91 SER A N 1
ATOM 735 C CA . SER A 1 91 ? -21.046 -10.605 9.137 1.00 94.94 91 SER A CA 1
ATOM 736 C C . SER A 1 91 ? -21.513 -9.547 10.133 1.00 94.94 91 SER A C 1
ATOM 738 O O . SER A 1 91 ? -20.703 -8.891 10.782 1.00 94.94 91 SER A O 1
ATOM 740 N N . MET A 1 92 ? -22.825 -9.411 10.302 1.00 93.12 92 MET A N 1
ATOM 741 C CA . MET A 1 92 ? -23.445 -8.554 11.311 1.00 93.12 92 MET A CA 1
ATOM 742 C C . MET A 1 92 ? -23.960 -9.395 12.479 1.00 93.12 92 MET A C 1
ATOM 744 O O . MET A 1 92 ? -24.786 -10.292 12.288 1.00 93.12 92 MET A O 1
ATOM 748 N N . GLY A 1 93 ? -23.502 -9.088 13.691 1.00 93.56 93 GLY A N 1
ATOM 749 C CA . GLY A 1 93 ? -23.957 -9.722 14.924 1.00 93.56 93 GLY A CA 1
ATOM 750 C C . GLY A 1 93 ? -25.173 -9.008 15.501 1.00 93.56 93 GLY A C 1
ATOM 751 O O . GLY A 1 93 ? -25.111 -7.822 15.792 1.00 93.56 93 GLY A O 1
ATOM 752 N N . ARG A 1 94 ? -26.284 -9.726 15.696 1.00 92.31 94 ARG A N 1
ATOM 753 C CA . ARG A 1 94 ? -27.517 -9.214 16.327 1.00 92.31 94 ARG A CA 1
ATOM 754 C C . ARG A 1 94 ? -27.847 -9.951 17.624 1.00 92.31 94 ARG A C 1
ATOM 756 O O . ARG A 1 94 ? -29.012 -10.187 17.942 1.00 92.31 94 ARG A O 1
ATOM 763 N N . SER A 1 95 ? -26.830 -10.412 18.341 1.00 94.38 95 SER A N 1
ATOM 764 C CA . SER A 1 95 ? -26.946 -11.115 19.625 1.00 94.38 95 SER A CA 1
ATOM 765 C C . SER A 1 95 ? -25.823 -10.672 20.566 1.00 94.38 95 SER A C 1
ATOM 767 O O . SER A 1 95 ? -24.779 -10.266 20.054 1.00 94.38 95 SER A O 1
ATOM 769 N N . PRO A 1 96 ? -26.002 -10.790 21.897 1.00 96.00 96 PRO A N 1
ATOM 770 C CA . PRO A 1 96 ? -24.932 -10.535 22.856 1.00 96.00 96 PRO A CA 1
ATOM 771 C C . PRO A 1 96 ? -23.683 -11.366 22.561 1.00 96.00 96 PRO A C 1
ATOM 773 O O . PRO A 1 96 ? -23.783 -12.508 22.087 1.00 96.00 96 PRO A O 1
ATOM 776 N N . TYR A 1 97 ? -22.512 -10.839 22.909 1.00 97.81 97 TYR A N 1
ATOM 777 C CA . TYR A 1 97 ? -21.257 -11.560 22.745 1.00 97.81 97 TYR A CA 1
ATOM 778 C C . TYR A 1 97 ? -21.206 -12.818 23.616 1.00 97.81 97 TYR A C 1
ATOM 780 O O . TYR A 1 97 ? -21.424 -12.809 24.826 1.00 97.81 97 TYR A O 1
ATOM 788 N N . SER A 1 98 ? -20.875 -13.939 22.981 1.00 97.44 98 SER A N 1
ATOM 789 C CA . SER A 1 98 ? -20.632 -15.220 23.641 1.00 97.44 98 SER A CA 1
ATOM 790 C C . SER A 1 98 ? -19.494 -15.947 22.937 1.00 97.44 98 SER A C 1
ATOM 792 O O . SER A 1 98 ? -19.247 -15.713 21.754 1.00 97.44 98 SER A O 1
ATOM 794 N N . GLU A 1 99 ? -18.829 -16.871 23.631 1.00 96.88 99 GLU A N 1
ATOM 795 C CA . GLU A 1 99 ? -17.775 -17.695 23.018 1.00 96.88 99 GLU A CA 1
ATOM 796 C C . GLU A 1 99 ? -18.287 -18.427 21.768 1.00 96.88 99 GLU A C 1
ATOM 798 O O . GLU A 1 99 ? -17.585 -18.543 20.768 1.00 96.88 99 GLU A O 1
ATOM 803 N N . GLN A 1 100 ? -19.545 -18.874 21.800 1.00 95.81 100 GLN A N 1
ATOM 804 C CA . GLN A 1 100 ? -20.177 -19.555 20.677 1.00 95.81 100 GLN A CA 1
ATOM 805 C C . GLN A 1 100 ? -20.444 -18.619 19.490 1.00 95.81 100 GLN A C 1
ATOM 807 O O . GLN A 1 100 ? -20.337 -19.071 18.352 1.00 95.81 100 GLN A O 1
ATOM 812 N N . LEU A 1 101 ? -20.781 -17.347 19.739 1.00 95.25 101 LEU A N 1
ATOM 813 C CA . LEU A 1 101 ? -20.957 -16.343 18.685 1.00 95.25 101 LEU A CA 1
ATOM 814 C C . LEU A 1 101 ? -19.621 -16.018 18.012 1.00 95.25 101 LEU A C 1
ATOM 816 O O . LEU A 1 101 ? -19.551 -15.966 16.791 1.00 95.25 101 LEU A O 1
ATOM 820 N N . LEU A 1 102 ? -18.571 -15.814 18.812 1.00 97.00 102 LEU A N 1
ATOM 821 C CA . LEU A 1 102 ? -17.252 -15.403 18.321 1.00 97.00 102 LEU A CA 1
ATOM 822 C C . LEU A 1 102 ? -16.452 -16.552 17.695 1.00 97.00 102 LEU A C 1
ATOM 824 O O . LEU A 1 102 ? -15.459 -16.322 17.004 1.00 97.00 102 LEU A O 1
ATOM 828 N N . LYS A 1 103 ? -16.882 -17.801 17.899 1.00 94.94 103 LYS A N 1
ATOM 829 C CA . LYS A 1 103 ? -16.216 -18.981 17.354 1.00 94.94 103 LYS A CA 1
ATOM 830 C C . LYS A 1 103 ? -16.141 -18.924 15.826 1.00 94.94 103 LYS A C 1
ATOM 832 O O . LYS A 1 103 ? -17.142 -19.076 15.133 1.00 94.94 103 LYS A O 1
ATOM 837 N N . GLY A 1 104 ? -14.918 -18.829 15.311 1.00 92.31 104 GLY A N 1
ATOM 838 C CA . GLY A 1 104 ? -14.640 -18.830 13.874 1.00 92.31 104 GLY A CA 1
ATOM 839 C C . GLY A 1 104 ? -14.621 -17.446 13.228 1.00 92.31 104 GLY A C 1
ATOM 840 O O . GLY A 1 104 ? -14.488 -17.387 12.008 1.00 92.31 104 GLY A O 1
ATOM 841 N N . PHE A 1 105 ? -14.730 -16.370 14.010 1.00 97.44 105 PHE A N 1
ATOM 842 C CA . PHE A 1 105 ? -14.386 -15.019 13.573 1.00 97.44 105 PHE A CA 1
ATOM 843 C C . PHE A 1 105 ? -12.932 -14.701 13.918 1.00 97.44 105 PHE A C 1
ATOM 845 O O . PHE A 1 105 ? -12.425 -15.127 14.955 1.00 97.44 105 PHE A O 1
ATOM 852 N N . ASP A 1 106 ? -12.273 -13.941 13.050 1.00 97.69 106 ASP A N 1
ATOM 853 C CA . ASP A 1 106 ? -10.907 -13.458 13.258 1.00 97.69 106 ASP A CA 1
ATOM 854 C C . ASP A 1 106 ? -10.897 -12.087 13.942 1.00 97.69 106 ASP A C 1
ATOM 856 O O . ASP A 1 106 ? -9.943 -11.743 14.641 1.00 97.69 106 ASP A O 1
ATOM 860 N N . GLY A 1 107 ? -11.968 -11.303 13.776 1.00 97.94 107 GLY A N 1
ATOM 861 C CA . GLY A 1 107 ? -12.093 -10.024 14.456 1.00 97.94 107 GLY A CA 1
ATOM 862 C C . GLY A 1 107 ? -13.519 -9.535 14.681 1.00 97.94 107 GLY A C 1
ATOM 863 O O . GLY A 1 107 ? -14.458 -9.967 14.015 1.00 97.94 107 GLY A O 1
ATOM 864 N N . VAL A 1 108 ? -13.652 -8.612 15.631 1.00 98.44 108 VAL A N 1
ATOM 865 C CA . VAL A 1 108 ? -14.895 -7.937 16.024 1.00 98.44 108 VAL A CA 1
ATOM 866 C C . VAL A 1 108 ? -14.725 -6.431 15.846 1.00 98.44 108 VAL A C 1
ATOM 868 O O . VAL A 1 108 ? -13.686 -5.883 16.216 1.00 98.44 108 VAL A O 1
ATOM 871 N N . VAL A 1 109 ? -15.738 -5.763 15.297 1.00 98.00 109 VAL A N 1
ATOM 872 C CA .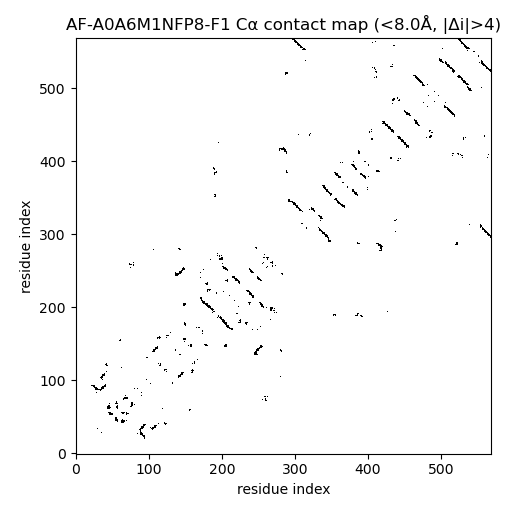 VAL A 1 109 ? -15.775 -4.309 15.099 1.00 98.00 109 VAL A CA 1
ATOM 873 C C . VAL A 1 109 ? -16.990 -3.735 15.818 1.00 98.00 109 VAL A C 1
ATOM 875 O O . VAL A 1 109 ? -18.124 -4.071 15.484 1.00 98.00 109 VAL A O 1
ATOM 878 N N . ILE A 1 110 ? -16.742 -2.854 16.783 1.00 96.88 110 ILE A N 1
ATOM 879 C CA . ILE A 1 110 ? -17.755 -2.109 17.533 1.00 96.88 110 ILE A CA 1
ATOM 880 C C . ILE A 1 110 ? -17.643 -0.645 17.119 1.00 96.88 110 ILE A C 1
ATOM 882 O O . ILE A 1 110 ? -16.566 -0.059 17.209 1.00 96.88 110 ILE A O 1
ATOM 886 N N . PHE A 1 111 ? -18.738 -0.043 16.677 1.00 92.00 111 PHE A N 1
ATOM 887 C CA . PHE A 1 111 ? -18.784 1.368 16.306 1.00 92.00 111 PHE A CA 1
ATOM 888 C C . PHE A 1 111 ? -19.808 2.081 17.181 1.00 92.00 111 PHE A C 1
ATOM 890 O O . PHE A 1 111 ? -20.940 1.628 17.276 1.00 92.00 111 PHE A O 1
ATOM 897 N N . ALA A 1 112 ? -19.367 3.154 17.841 1.00 86.62 112 ALA A N 1
ATOM 898 C CA . ALA A 1 112 ? -20.168 4.142 18.562 1.00 86.62 112 ALA A CA 1
ATOM 899 C C . ALA A 1 112 ? -21.432 3.575 19.241 1.00 86.62 112 ALA A C 1
ATOM 901 O O . ALA A 1 112 ? -22.530 4.032 18.948 1.00 86.62 112 ALA A O 1
ATOM 902 N N . ALA A 1 113 ? -21.262 2.588 20.134 1.00 88.38 113 ALA A N 1
ATOM 903 C CA . ALA A 1 113 ? -22.374 1.898 20.796 1.00 88.38 113 ALA A CA 1
ATOM 904 C C . ALA A 1 113 ? -23.403 2.886 21.371 1.00 88.38 113 ALA A C 1
ATOM 906 O O . ALA A 1 113 ? -23.023 3.890 21.980 1.00 88.38 113 ALA A O 1
ATOM 907 N N . ASP A 1 114 ? -24.689 2.587 21.200 1.00 92.38 114 ASP A N 1
ATOM 908 C CA . ASP A 1 114 ? -25.771 3.541 21.448 1.00 92.38 114 ASP A CA 1
ATOM 909 C C . ASP A 1 114 ? -25.773 4.069 22.887 1.00 92.38 114 ASP A C 1
ATOM 911 O O . ASP A 1 114 ? -25.801 3.299 23.852 1.00 92.38 114 ASP A O 1
ATOM 915 N N . ASN A 1 115 ? -25.815 5.395 23.045 1.00 93.69 115 ASN A N 1
ATOM 916 C CA . ASN A 1 115 ? -25.921 6.018 24.360 1.00 93.69 115 ASN A CA 1
ATOM 917 C C . ASN A 1 115 ? -27.344 5.822 24.937 1.00 93.69 115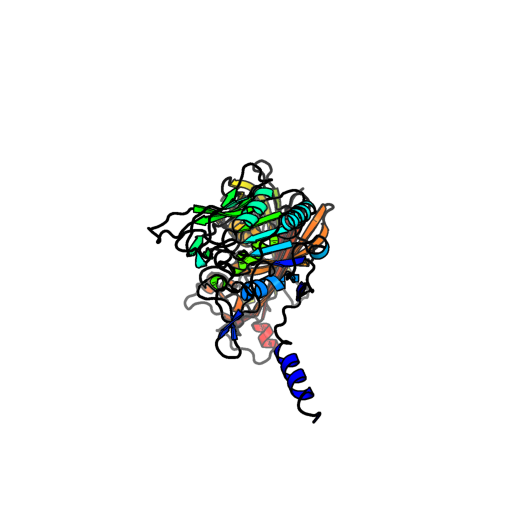 ASN A C 1
ATOM 919 O O . ASN A 1 115 ? -28.296 6.389 24.392 1.00 93.69 115 ASN A O 1
ATOM 923 N N . PRO A 1 116 ? -27.522 5.106 26.067 1.00 93.06 116 PRO A N 1
ATOM 924 C CA . PRO A 1 116 ? -28.837 4.891 26.677 1.00 93.06 116 PRO A CA 1
ATOM 925 C C . PRO A 1 116 ? -29.500 6.164 27.225 1.00 93.06 116 PRO A C 1
ATOM 927 O O . PRO A 1 116 ? -30.698 6.145 27.501 1.00 93.06 116 PRO A O 1
ATOM 930 N N . GLU A 1 117 ? -28.755 7.262 27.389 1.00 91.81 117 GLU A N 1
ATOM 931 C CA . GLU A 1 117 ? -29.318 8.569 27.755 1.00 91.81 117 GLU A CA 1
ATOM 932 C C . GLU A 1 117 ? -30.013 9.268 26.573 1.00 91.81 117 GLU A C 1
ATOM 934 O O . GLU A 1 117 ? -30.892 10.101 26.789 1.00 91.81 117 GLU A O 1
ATOM 939 N N . LEU A 1 118 ? -29.652 8.914 25.334 1.00 89.50 118 LEU A N 1
ATOM 940 C CA . LEU A 1 118 ? -30.247 9.442 24.100 1.00 89.50 118 LEU A CA 1
ATOM 941 C C . LEU A 1 118 ? -31.261 8.474 23.492 1.00 89.50 118 LEU A C 1
ATOM 943 O O . LEU A 1 118 ? -32.346 8.871 23.071 1.00 89.50 118 LEU A O 1
ATOM 947 N N . ILE A 1 119 ? -30.893 7.194 23.442 1.00 90.12 119 ILE A N 1
ATOM 948 C CA . ILE A 1 119 ? -31.581 6.175 22.660 1.00 90.12 119 ILE A CA 1
ATOM 949 C C . ILE A 1 119 ? -32.317 5.239 23.614 1.00 90.12 119 ILE A C 1
ATOM 951 O O . ILE A 1 119 ? -31.736 4.404 24.315 1.00 90.12 119 ILE A O 1
ATOM 955 N N . ALA A 1 120 ? -33.642 5.370 23.640 1.00 86.44 120 ALA A N 1
ATOM 956 C CA . ALA A 1 120 ? -34.490 4.551 24.491 1.00 86.44 120 ALA A CA 1
ATOM 957 C C . ALA A 1 120 ? -34.380 3.063 24.112 1.00 86.44 120 ALA A C 1
ATOM 959 O O . ALA A 1 120 ? -34.679 2.665 22.988 1.00 86.44 120 ALA A O 1
ATOM 960 N N . GLY A 1 121 ? -33.998 2.226 25.079 1.00 85.88 121 GLY A N 1
ATOM 961 C CA . GLY A 1 121 ? -33.832 0.786 24.861 1.00 85.88 121 GLY A CA 1
ATOM 962 C C . GLY A 1 121 ? -32.488 0.384 24.248 1.00 85.88 121 GLY A C 1
ATOM 963 O O . GLY A 1 121 ? -32.342 -0.789 23.893 1.00 85.88 121 GLY A O 1
ATOM 964 N N . ALA A 1 122 ? -31.523 1.310 24.163 1.00 91.12 122 ALA A N 1
ATOM 965 C CA . ALA A 1 122 ? -30.140 0.996 23.819 1.00 91.12 122 ALA A CA 1
ATOM 966 C C . ALA A 1 122 ? -29.619 -0.167 24.671 1.00 91.12 122 ALA A C 1
ATOM 968 O O . ALA A 1 122 ? -29.806 -0.217 25.895 1.00 91.12 122 ALA A O 1
ATOM 969 N N . LYS A 1 123 ? -28.979 -1.130 24.010 1.00 94.12 123 LYS A N 1
ATOM 970 C CA . LYS A 1 123 ? -28.431 -2.312 24.669 1.00 94.12 123 LYS A CA 1
ATOM 971 C C . LYS A 1 123 ? -26.978 -2.051 24.998 1.00 94.12 123 LYS A C 1
ATOM 973 O O . LYS A 1 123 ? -26.173 -1.788 24.115 1.00 94.12 123 LYS A O 1
ATOM 978 N N . VAL A 1 124 ? -26.655 -2.163 26.276 1.00 95.44 124 VAL A N 1
ATOM 979 C CA . VAL A 1 124 ? -25.314 -1.903 26.787 1.00 95.44 124 VAL A CA 1
ATOM 980 C C . VAL A 1 124 ? -24.526 -3.210 26.872 1.00 95.44 124 VAL A C 1
ATOM 982 O O . VAL A 1 124 ? -25.069 -4.221 27.320 1.00 95.44 124 VAL A O 1
ATOM 985 N N . ILE A 1 125 ? -23.244 -3.168 26.496 1.00 97.56 125 ILE A N 1
ATOM 986 C CA . ILE A 1 125 ? -22.313 -4.297 26.621 1.00 97.56 125 ILE A CA 1
ATOM 987 C C . ILE A 1 125 ? -22.213 -4.705 28.096 1.00 97.56 125 ILE A C 1
ATOM 989 O O . ILE A 1 125 ? -21.845 -3.905 28.955 1.00 97.56 125 ILE A O 1
ATOM 993 N N . SER A 1 126 ? -22.537 -5.953 28.414 1.00 97.94 126 SER A N 1
ATOM 994 C CA . SER A 1 126 ? -22.505 -6.448 29.792 1.00 97.94 126 SER A CA 1
ATOM 995 C C . SER A 1 126 ? -21.102 -6.860 30.257 1.00 97.94 126 SER A C 1
ATOM 997 O O . SER A 1 126 ? -20.215 -7.172 29.466 1.00 97.94 126 SER A O 1
ATOM 999 N N . ASP A 1 127 ? -20.912 -6.966 31.574 1.00 98.44 127 ASP A N 1
ATOM 1000 C CA . ASP A 1 127 ? -19.667 -7.468 32.177 1.00 98.44 127 ASP A CA 1
ATOM 1001 C C . ASP A 1 127 ? -19.261 -8.856 31.654 1.00 98.44 127 ASP A C 1
ATOM 1003 O O . ASP A 1 127 ? -18.078 -9.133 31.460 1.00 98.44 127 ASP A O 1
ATOM 1007 N N . GLN A 1 128 ? -20.250 -9.721 31.412 1.00 98.25 128 GLN A N 1
ATOM 1008 C CA . GLN A 1 128 ? -20.024 -11.058 30.874 1.00 98.25 128 GLN A CA 1
ATOM 1009 C C . GLN A 1 128 ? -19.499 -10.997 29.436 1.00 98.25 128 GLN A C 1
ATOM 1011 O O . GLN A 1 128 ? -18.606 -11.761 29.073 1.00 98.25 128 GLN A O 1
ATOM 1016 N N . GLU A 1 129 ? -20.030 -10.081 28.627 1.00 98.56 129 GLU A N 1
ATOM 1017 C CA . GLU A 1 129 ? -19.576 -9.853 27.255 1.00 98.56 129 GLU A CA 1
ATOM 1018 C C . GLU A 1 129 ? -18.165 -9.272 27.224 1.00 98.56 129 GLU A C 1
ATOM 1020 O O . GLU A 1 129 ? -17.345 -9.723 26.429 1.00 98.56 129 GLU A O 1
ATOM 1025 N N . ILE A 1 130 ? -17.841 -8.354 28.140 1.00 98.75 130 ILE A N 1
ATOM 1026 C CA . ILE A 1 130 ? -16.477 -7.834 28.302 1.00 98.75 130 ILE A CA 1
ATOM 1027 C C . ILE A 1 130 ? -15.496 -8.976 28.584 1.00 98.75 130 ILE A C 1
ATOM 1029 O O . ILE A 1 130 ? -14.452 -9.043 27.942 1.00 98.75 130 ILE A O 1
ATOM 1033 N N . SER A 1 131 ? -15.827 -9.903 29.491 1.00 98.50 131 SER A N 1
ATOM 1034 C CA . SER A 1 131 ? -14.977 -11.073 29.759 1.00 98.50 131 SER A CA 1
ATOM 1035 C C . SER A 1 131 ? -14.826 -11.996 28.546 1.00 98.50 131 SER A C 1
ATOM 1037 O O . SER A 1 131 ? -13.752 -12.555 28.330 1.00 98.50 131 SER A O 1
ATOM 1039 N N . VAL A 1 132 ? -15.876 -12.147 27.735 1.00 98.56 132 VAL A N 1
ATOM 1040 C CA . VAL A 1 132 ? -15.819 -12.921 26.485 1.00 98.56 132 VAL A CA 1
ATOM 1041 C C . VAL A 1 132 ? -14.907 -12.245 25.458 1.00 98.56 132 VAL A C 1
ATOM 1043 O O . VAL A 1 132 ? -14.088 -12.922 24.843 1.00 98.56 132 VAL A O 1
ATOM 1046 N N . LEU A 1 133 ? -15.018 -10.926 25.284 1.00 98.56 133 LEU A N 1
ATOM 1047 C CA . LEU A 1 133 ? -14.182 -10.152 24.361 1.00 98.56 133 LEU A CA 1
ATOM 1048 C C . LEU A 1 133 ? -12.712 -10.131 24.804 1.00 98.56 133 LEU A C 1
ATOM 1050 O O . LEU A 1 133 ? -11.822 -10.287 23.974 1.00 98.56 133 LEU A O 1
ATOM 1054 N N . GLU A 1 134 ? -12.453 -9.995 26.107 1.00 98.06 134 GLU A N 1
ATOM 1055 C CA . GLU A 1 134 ? -11.112 -10.098 26.698 1.00 98.06 134 GLU A CA 1
ATOM 1056 C C . GLU A 1 134 ? -10.473 -11.448 26.355 1.00 98.06 134 GLU A C 1
ATOM 1058 O O . GLU A 1 134 ? -9.399 -11.484 25.753 1.00 98.06 134 GLU A O 1
ATOM 1063 N N . LYS A 1 135 ? -11.183 -12.553 26.618 1.00 97.69 135 LYS A N 1
ATOM 1064 C CA . LYS A 1 135 ? -10.717 -13.903 26.280 1.00 97.69 135 LYS A CA 1
ATOM 1065 C C . LYS A 1 135 ? -10.519 -14.097 24.772 1.00 97.69 135 LYS A C 1
ATOM 1067 O O . LYS A 1 135 ? -9.515 -14.671 24.361 1.00 97.69 135 LYS A O 1
ATOM 1072 N N . PHE A 1 136 ? -11.440 -13.601 23.944 1.00 98.12 136 PHE A N 1
ATOM 1073 C CA . PHE A 1 136 ? -11.331 -13.671 22.483 1.00 98.12 136 PHE A CA 1
ATOM 1074 C C . PHE A 1 136 ? -10.029 -13.035 21.980 1.00 98.12 136 PHE A C 1
ATOM 1076 O O . PHE A 1 136 ? -9.322 -13.629 21.164 1.00 98.12 136 PHE A O 1
ATOM 1083 N N . VAL A 1 137 ? -9.675 -11.862 22.510 1.00 97.75 137 VAL A N 1
ATOM 1084 C CA . VAL A 1 137 ? -8.422 -11.187 22.163 1.00 97.75 137 VAL A CA 1
ATOM 1085 C C . VAL A 1 137 ? -7.208 -11.943 22.711 1.00 97.75 137 VAL A C 1
ATOM 1087 O O . VAL A 1 137 ? -6.235 -12.152 21.988 1.00 97.75 137 VAL A O 1
ATOM 1090 N N . GLU A 1 138 ? -7.249 -12.427 23.954 1.00 95.88 138 GLU A N 1
ATOM 1091 C CA . GLU A 1 138 ? -6.154 -13.227 24.524 1.00 95.88 138 GLU A CA 1
ATOM 1092 C C . GLU A 1 138 ? -5.847 -14.490 23.699 1.00 95.88 138 GLU A C 1
ATOM 1094 O O . GLU A 1 138 ? -4.680 -14.877 23.555 1.00 95.88 138 GLU A O 1
ATOM 1099 N N . GLU A 1 139 ? -6.881 -15.098 23.113 1.00 95.62 139 GLU A N 1
ATOM 1100 C CA . GLU A 1 139 ? -6.792 -16.298 22.278 1.00 95.62 139 GLU A CA 1
ATOM 1101 C C . GLU A 1 139 ? -6.343 -16.026 20.831 1.00 95.62 139 GLU A C 1
ATOM 1103 O O . GLU A 1 139 ? -5.997 -16.976 20.123 1.00 95.62 139 GLU A O 1
ATOM 1108 N N . GLY A 1 140 ? -6.239 -14.760 20.412 1.00 95.94 140 GLY A N 1
ATOM 1109 C CA . GLY A 1 140 ? -5.700 -14.365 19.104 1.00 95.94 140 GLY A CA 1
ATOM 1110 C C . GLY A 1 140 ? -6.650 -13.566 18.214 1.00 95.94 140 GLY A C 1
ATOM 1111 O O . GLY A 1 140 ? -6.247 -13.182 17.116 1.00 95.94 140 GLY A O 1
ATOM 1112 N N . GLY A 1 141 ? -7.880 -13.310 18.663 1.00 97.50 141 GLY A N 1
ATOM 1113 C CA . GLY A 1 141 ? -8.836 -12.470 17.950 1.00 97.50 141 GLY A CA 1
ATOM 1114 C C . GLY A 1 141 ? -8.447 -10.989 17.954 1.00 97.50 141 GLY A C 1
ATOM 1115 O O . GLY A 1 141 ? -7.761 -10.502 18.857 1.00 97.50 141 GLY A O 1
ATOM 1116 N N . SER A 1 142 ? -8.900 -10.253 16.943 1.00 98.31 142 SER A N 1
ATOM 1117 C CA . SER A 1 142 ? -8.715 -8.800 16.871 1.00 98.31 142 SER A CA 1
ATOM 1118 C C . SER A 1 142 ? -9.994 -8.060 17.256 1.00 98.31 142 SER A C 1
ATOM 1120 O O . SER A 1 142 ? -11.075 -8.389 16.780 1.00 98.31 142 SER A O 1
ATOM 1122 N N . LEU A 1 143 ? -9.890 -7.022 18.076 1.00 98.62 143 LEU A N 1
ATOM 1123 C CA . LEU A 1 143 ? -11.013 -6.174 18.470 1.00 98.62 143 LEU A CA 1
ATOM 1124 C C . LEU A 1 143 ? -10.764 -4.739 18.004 1.00 98.62 143 LEU A C 1
ATOM 1126 O O . LEU A 1 143 ? -9.735 -4.157 18.330 1.00 98.62 143 LEU A O 1
ATOM 1130 N N . MET A 1 144 ? -11.703 -4.156 17.266 1.00 98.69 144 MET A N 1
ATOM 1131 C CA . MET A 1 144 ? -11.680 -2.744 16.900 1.00 98.69 144 MET A CA 1
ATOM 1132 C C . MET A 1 144 ? -12.856 -2.027 17.545 1.00 98.69 144 MET A C 1
ATOM 1134 O O . MET A 1 144 ? -13.994 -2.473 17.407 1.00 98.69 144 MET A O 1
ATOM 1138 N N . LEU A 1 145 ? -12.582 -0.915 18.221 1.00 98.25 145 LEU A N 1
ATOM 1139 C CA . LEU A 1 145 ? -13.603 0.002 18.711 1.00 98.25 145 LEU A CA 1
ATOM 1140 C C . LEU A 1 145 ? -13.428 1.353 18.029 1.00 98.25 145 LEU A C 1
ATOM 1142 O O . LEU A 1 145 ? -12.324 1.896 18.005 1.00 98.25 145 LEU A O 1
ATOM 1146 N N . MET A 1 146 ? -14.519 1.888 17.500 1.00 97.00 146 MET A N 1
ATOM 1147 C CA . MET A 1 146 ? -14.589 3.228 16.929 1.00 97.00 146 MET A CA 1
ATOM 1148 C C . MET A 1 146 ? -15.509 4.078 17.801 1.00 97.00 146 MET A C 1
ATOM 1150 O O . MET A 1 146 ? -16.642 3.677 18.063 1.00 97.00 146 MET A O 1
ATOM 1154 N N . LEU A 1 147 ? -15.013 5.210 18.284 1.00 95.75 147 LEU A N 1
ATOM 1155 C CA . LEU A 1 147 ? -15.745 6.145 19.143 1.00 95.75 147 LEU A CA 1
ATOM 1156 C C . LEU A 1 147 ? -16.226 7.355 18.330 1.00 95.75 147 LEU A C 1
ATOM 1158 O O . LEU A 1 147 ? -16.175 7.324 17.112 1.00 95.75 147 LEU A O 1
ATOM 1162 N N . ASN A 1 148 ? -16.672 8.413 18.999 1.00 93.06 148 ASN A N 1
ATOM 1163 C CA . ASN A 1 148 ? -16.863 9.754 18.434 1.00 93.06 148 ASN A CA 1
ATOM 1164 C C . ASN A 1 148 ? -16.355 10.791 19.455 1.00 93.06 148 ASN A C 1
ATOM 1166 O O . ASN A 1 148 ? -15.907 10.423 20.546 1.00 93.06 148 ASN A O 1
ATOM 1170 N N . ALA A 1 149 ? -16.434 12.084 19.129 1.00 90.88 149 ALA A N 1
ATOM 1171 C CA . ALA A 1 149 ? -16.196 13.157 20.094 1.00 90.88 149 ALA A CA 1
ATOM 1172 C C . ALA A 1 149 ? -17.144 13.070 21.306 1.00 90.88 149 ALA A C 1
ATOM 1174 O O . ALA A 1 149 ? -18.284 12.611 21.201 1.00 90.88 149 ALA A O 1
ATOM 1175 N N . MET A 1 150 ? -16.678 13.546 22.466 1.00 84.81 150 MET A N 1
ATOM 1176 C CA . MET A 1 150 ? -17.465 13.542 23.705 1.00 84.81 150 MET A CA 1
ATOM 1177 C C . MET A 1 150 ? -17.359 14.896 24.412 1.00 84.81 150 MET A C 1
ATOM 1179 O O . MET A 1 150 ? -16.557 15.092 25.327 1.00 84.81 150 MET A O 1
ATOM 1183 N N . VAL A 1 151 ? -18.183 15.832 23.940 1.00 86.81 151 VAL A N 1
ATOM 1184 C CA . VAL A 1 151 ? -18.308 17.220 24.407 1.00 86.81 151 VAL A CA 1
ATOM 1185 C C . VAL A 1 151 ? -19.789 17.618 24.461 1.00 86.81 151 VAL A C 1
ATOM 1187 O O . VAL A 1 151 ? -20.623 17.010 23.789 1.00 86.81 151 VAL A O 1
ATOM 1190 N N . GLU A 1 152 ? -20.134 18.612 25.282 1.00 85.50 152 GLU A N 1
ATOM 1191 C CA . GLU A 1 152 ? -21.529 19.011 25.546 1.00 85.50 152 GLU A CA 1
ATOM 1192 C C . GLU A 1 152 ? -22.288 19.408 24.265 1.00 85.50 152 GLU A C 1
ATOM 1194 O O . GLU A 1 152 ? -23.435 19.007 24.072 1.00 85.50 152 GLU A O 1
ATOM 1199 N N . ASP A 1 153 ? -21.629 20.115 23.344 1.00 84.38 153 ASP A N 1
ATOM 1200 C CA . ASP A 1 153 ? -22.176 20.544 22.050 1.00 84.38 153 ASP A CA 1
ATOM 1201 C C . ASP A 1 153 ? -22.335 19.403 21.030 1.00 84.38 153 ASP A C 1
ATOM 1203 O O . ASP A 1 153 ? -22.996 19.586 20.007 1.00 84.38 153 ASP A O 1
ATOM 1207 N N . ARG A 1 154 ? -21.802 18.211 21.327 1.00 84.56 154 ARG A N 1
ATOM 1208 C CA . ARG A 1 154 ? -21.959 16.987 20.522 1.00 84.56 154 ARG A CA 1
ATOM 1209 C C . ARG A 1 154 ? -22.632 15.845 21.264 1.00 84.56 154 ARG A C 1
ATOM 1211 O O . ARG A 1 154 ? -22.509 14.688 20.866 1.00 84.56 154 ARG A O 1
ATOM 1218 N N . PHE A 1 155 ? -23.392 16.147 22.315 1.00 87.75 155 PHE A N 1
ATOM 1219 C CA . PHE A 1 155 ? -24.093 15.116 23.074 1.00 87.75 155 PHE A CA 1
ATOM 1220 C C . PHE A 1 155 ? -24.977 14.224 22.185 1.00 87.75 155 PHE A C 1
ATOM 1222 O O . PHE A 1 155 ? -25.020 13.022 22.416 1.00 87.75 155 PHE A O 1
ATOM 1229 N N . SER A 1 156 ? -25.588 14.762 21.121 1.00 86.31 156 SER A N 1
ATOM 1230 C CA . SER A 1 156 ? -26.405 14.003 20.158 1.00 86.31 156 SER A CA 1
ATOM 1231 C C . SER A 1 156 ? -25.641 12.947 19.343 1.00 86.31 156 SER A C 1
ATOM 1233 O O . SER A 1 156 ? -26.268 12.066 18.759 1.00 86.31 156 SER A O 1
ATOM 1235 N N . GLU A 1 157 ? -24.308 13.010 19.300 1.00 85.56 157 GLU A N 1
ATOM 1236 C CA . GLU A 1 157 ? -23.432 12.058 18.595 1.00 85.56 157 GLU A CA 1
ATOM 1237 C C . GLU A 1 157 ? -22.620 11.182 19.565 1.00 85.56 157 GLU A C 1
ATOM 1239 O O . GLU A 1 157 ? -21.759 10.406 19.139 1.00 85.56 157 GLU A O 1
ATOM 1244 N N . SER A 1 158 ? -22.896 11.306 20.869 1.00 89.81 158 SER A N 1
ATOM 1245 C CA . SER A 1 158 ? -22.210 10.555 21.917 1.00 89.81 158 SER A CA 1
ATOM 1246 C C . SER A 1 158 ? -22.582 9.067 21.913 1.00 89.81 158 SER A C 1
ATOM 1248 O O . SER A 1 158 ? -23.564 8.630 21.308 1.00 89.81 158 SER A O 1
ATOM 1250 N N . PHE A 1 159 ? -21.766 8.283 22.610 1.00 93.62 159 PHE A N 1
ATOM 1251 C CA . PHE A 1 159 ? -21.849 6.827 22.703 1.00 93.62 159 PHE A CA 1
ATOM 1252 C C . PHE A 1 159 ? -21.952 6.388 24.171 1.00 93.62 159 PHE A C 1
ATOM 1254 O O . PHE A 1 159 ? -21.744 7.179 25.092 1.00 93.62 159 PHE A O 1
ATOM 1261 N N . GLU A 1 160 ? -22.272 5.119 24.409 1.00 95.00 160 GLU A N 1
ATOM 1262 C CA . GLU A 1 160 ? -22.298 4.525 25.747 1.00 95.00 160 GLU A CA 1
ATOM 1263 C C . GLU A 1 160 ? -20.914 4.608 26.402 1.00 95.00 160 GLU A C 1
ATOM 1265 O O . GLU A 1 160 ? -19.946 4.040 25.907 1.00 95.00 160 GLU A O 1
ATOM 1270 N N . THR A 1 161 ? -20.791 5.315 27.527 1.00 94.75 161 THR A N 1
ATOM 1271 C CA . THR A 1 161 ? -19.470 5.592 28.113 1.00 94.75 161 THR A CA 1
ATOM 1272 C C . THR A 1 161 ? -19.078 4.662 29.258 1.00 94.75 161 THR A C 1
ATOM 1274 O O . THR A 1 161 ? -17.885 4.478 29.500 1.00 94.75 161 THR A O 1
ATOM 1277 N N . ASN A 1 162 ? -20.016 4.066 29.995 1.00 96.19 162 ASN A N 1
ATOM 1278 C CA . ASN A 1 162 ? -19.691 3.337 31.221 1.00 96.19 162 ASN A CA 1
ATOM 1279 C C . ASN A 1 162 ? -19.056 1.976 30.923 1.00 96.19 162 ASN A C 1
ATOM 1281 O O . ASN A 1 162 ? -17.978 1.665 31.444 1.00 96.19 162 ASN A O 1
ATOM 1285 N N . GLN A 1 163 ? -19.701 1.166 30.088 1.00 97.56 163 GLN A N 1
ATOM 1286 C CA . GLN A 1 163 ? -19.237 -0.184 29.774 1.00 97.56 163 GLN A CA 1
ATOM 1287 C C . GLN A 1 163 ? -18.151 -0.177 28.700 1.00 97.56 163 GLN A C 1
ATOM 1289 O O . GLN A 1 163 ? -17.169 -0.909 28.840 1.00 97.56 163 GLN A O 1
ATOM 1294 N N . VAL A 1 164 ? -18.207 0.739 27.728 1.00 97.38 164 VAL A N 1
ATOM 1295 C CA . VAL A 1 164 ? -17.086 0.971 26.795 1.00 97.38 164 VAL A CA 1
ATOM 1296 C C . VAL A 1 164 ? -15.807 1.351 27.548 1.00 97.38 164 VAL A C 1
ATOM 1298 O O . VAL A 1 164 ? -14.744 0.785 27.289 1.00 97.38 164 VAL A O 1
ATOM 1301 N N . LYS A 1 165 ? -15.883 2.231 28.559 1.00 97.69 165 LYS A N 1
ATOM 1302 C CA . LYS A 1 165 ? -14.725 2.558 29.414 1.00 97.69 165 LYS A CA 1
ATOM 1303 C C . LYS A 1 165 ? -14.204 1.353 30.178 1.00 97.69 165 LYS A C 1
ATOM 1305 O O . LYS A 1 165 ? -12.990 1.200 30.321 1.00 97.69 165 LYS A O 1
ATOM 1310 N N . LYS A 1 166 ? -15.099 0.511 30.696 1.00 98.12 166 LYS A N 1
ATOM 1311 C CA . LYS A 1 166 ? -14.715 -0.712 31.406 1.00 98.12 166 LYS A CA 1
ATOM 1312 C C . LYS A 1 166 ? -13.994 -1.692 30.479 1.00 98.12 166 LYS A C 1
ATOM 1314 O O . LYS A 1 166 ? -12.965 -2.229 30.883 1.00 98.12 166 LYS A O 1
ATOM 1319 N N . LEU A 1 167 ? -14.489 -1.868 29.254 1.00 98.38 167 LEU A N 1
ATOM 1320 C CA . LEU A 1 167 ? -13.878 -2.701 28.220 1.00 98.38 167 LEU A CA 1
ATOM 1321 C C . LEU A 1 167 ? -12.494 -2.177 27.815 1.00 98.38 167 LEU A C 1
ATOM 1323 O O . LEU A 1 167 ? -11.516 -2.911 27.909 1.00 98.38 167 LEU A O 1
ATOM 1327 N N . LEU A 1 168 ? -12.378 -0.900 27.437 1.00 98.06 168 LEU A N 1
ATOM 1328 C CA . LEU A 1 168 ? -11.107 -0.317 26.983 1.00 98.06 168 LEU A CA 1
ATOM 1329 C C . LEU A 1 168 ? -10.018 -0.348 28.063 1.00 98.06 168 LEU A C 1
ATOM 1331 O O . LEU A 1 168 ? -8.857 -0.647 27.770 1.00 98.06 168 LEU A O 1
ATOM 1335 N N . ARG A 1 169 ? -10.390 -0.146 29.334 1.00 97.81 169 ARG A N 1
ATOM 1336 C CA . ARG A 1 169 ? -9.457 -0.253 30.465 1.00 97.81 169 ARG A CA 1
ATOM 1337 C C . ARG A 1 169 ? -8.865 -1.651 30.639 1.00 97.81 169 ARG A C 1
ATOM 1339 O O . ARG A 1 169 ? -7.747 -1.743 31.134 1.00 97.81 169 ARG A O 1
ATOM 1346 N N . LYS A 1 170 ? -9.536 -2.727 30.198 1.00 97.50 170 LYS A N 1
ATOM 1347 C CA . LYS A 1 170 ? -8.936 -4.080 30.197 1.00 97.50 170 LYS A CA 1
ATOM 1348 C C . LYS A 1 170 ? -7.677 -4.165 29.339 1.00 97.50 170 LYS A C 1
ATOM 1350 O O . LYS A 1 170 ? -6.804 -4.985 29.605 1.00 97.50 170 LYS A O 1
ATOM 1355 N N . PHE A 1 171 ? -7.567 -3.290 28.346 1.00 97.94 171 PHE A N 1
ATOM 1356 C CA . PHE A 1 171 ? -6.466 -3.265 27.392 1.00 97.94 171 PHE A CA 1
ATOM 1357 C C . PHE A 1 171 ? -5.535 -2.061 27.580 1.00 97.94 171 PHE A C 1
ATOM 1359 O O . PHE A 1 171 ? -4.640 -1.847 26.765 1.00 97.94 171 PHE A O 1
ATOM 1366 N N . GLY A 1 172 ? -5.724 -1.289 28.656 1.00 98.12 172 GLY A N 1
ATOM 1367 C CA . GLY A 1 172 ? -4.938 -0.090 28.934 1.00 98.12 172 GLY A CA 1
ATOM 1368 C C . GLY A 1 172 ? -5.230 1.070 27.986 1.00 98.12 172 GLY A C 1
ATOM 1369 O O . GLY A 1 172 ? -4.342 1.866 27.701 1.00 98.12 172 GLY A O 1
ATOM 1370 N N . LEU A 1 173 ? -6.458 1.175 27.480 1.00 98.44 173 LEU A N 1
ATOM 1371 C CA . LEU A 1 173 ? -6.869 2.249 26.581 1.00 98.44 173 LEU A CA 1
ATOM 1372 C C . LEU A 1 173 ? -7.963 3.118 27.208 1.00 98.44 173 LEU A C 1
ATOM 1374 O O . LEU A 1 173 ? -8.775 2.658 28.014 1.00 98.44 173 LEU A O 1
ATOM 1378 N N . ALA A 1 174 ? -7.981 4.389 26.826 1.00 97.88 174 ALA A N 1
ATOM 1379 C CA . ALA A 1 174 ? -9.014 5.358 27.168 1.00 97.88 174 ALA A CA 1
ATOM 1380 C C . ALA A 1 174 ? -9.112 6.437 26.074 1.00 97.88 174 ALA A C 1
ATOM 1382 O O . ALA A 1 174 ? -8.350 6.431 25.110 1.00 97.88 174 ALA A O 1
ATOM 1383 N N . TRP A 1 175 ? -10.038 7.376 26.241 1.00 97.12 175 TRP A N 1
ATOM 1384 C CA . TRP A 1 175 ? -10.205 8.541 25.372 1.00 97.12 175 TRP A CA 1
ATOM 1385 C C . TRP A 1 175 ? -10.180 9.838 26.187 1.00 97.12 175 TRP A C 1
ATOM 1387 O O . TRP A 1 175 ? -10.269 9.805 27.423 1.00 97.12 175 TRP A O 1
ATOM 1397 N N . ASN A 1 176 ? -10.030 10.963 25.494 1.00 95.06 176 ASN A N 1
ATOM 1398 C CA . ASN A 1 176 ? -10.194 12.305 26.034 1.00 95.06 176 ASN A CA 1
ATOM 1399 C C . ASN A 1 176 ? -11.596 12.836 25.733 1.00 95.06 176 ASN A C 1
ATOM 1401 O O . ASN A 1 176 ? -12.195 12.524 24.710 1.00 95.06 176 ASN A O 1
ATOM 1405 N N . ASN A 1 177 ? -12.117 13.664 26.633 1.00 93.19 177 ASN A N 1
ATOM 1406 C CA . ASN A 1 177 ? -13.396 14.343 26.440 1.00 93.19 177 ASN A CA 1
ATOM 1407 C C . ASN A 1 177 ? -13.170 15.626 25.629 1.00 93.19 177 ASN A C 1
ATOM 1409 O O . ASN A 1 177 ? -13.291 16.733 26.154 1.00 93.19 177 ASN A O 1
ATOM 1413 N N . ASP A 1 178 ? -12.725 15.453 24.389 1.00 91.88 178 ASP A N 1
ATOM 1414 C CA . ASP A 1 178 ? -12.423 16.518 23.443 1.00 91.88 178 ASP A CA 1
ATOM 1415 C C . ASP A 1 178 ? -13.119 16.278 22.091 1.00 91.88 178 ASP A C 1
ATOM 1417 O O . ASP A 1 178 ? -13.818 15.280 21.886 1.00 91.88 178 ASP A O 1
ATOM 1421 N N . ASP A 1 179 ? -12.980 17.258 21.199 1.00 91.06 179 ASP A N 1
ATOM 1422 C CA . ASP A 1 179 ? -13.506 17.230 19.837 1.00 91.06 179 ASP A CA 1
ATOM 1423 C C . ASP A 1 179 ? -12.441 17.783 18.891 1.00 91.06 179 ASP A C 1
ATOM 1425 O O . ASP A 1 179 ? -12.098 18.970 18.926 1.00 91.06 179 ASP A O 1
ATOM 1429 N N . THR A 1 180 ? -11.917 16.916 18.031 1.00 88.75 180 THR A N 1
ATOM 1430 C CA . THR A 1 180 ? -10.930 17.280 17.009 1.00 88.75 180 THR A CA 1
ATOM 1431 C C . THR A 1 180 ? -11.539 18.070 15.857 1.00 88.75 180 THR A C 1
ATOM 1433 O O . THR A 1 180 ? -10.804 18.530 14.988 1.00 88.75 180 THR A O 1
ATOM 1436 N N . HIS A 1 181 ? -12.864 18.200 15.814 1.00 87.94 181 HIS A N 1
ATOM 1437 C CA . HIS A 1 181 ? -13.647 18.691 14.691 1.00 87.94 181 HIS A CA 1
ATOM 1438 C C . HIS A 1 181 ? -13.407 17.879 13.407 1.00 87.94 181 HIS A C 1
ATOM 1440 O O . HIS A 1 181 ? -12.651 16.905 13.374 1.00 87.94 181 HIS A O 1
ATOM 1446 N N . TYR A 1 182 ? -14.098 18.276 12.344 1.00 87.94 182 TYR A N 1
ATOM 1447 C CA . TYR A 1 182 ? -13.860 17.828 10.979 1.00 87.94 182 TYR A CA 1
ATOM 1448 C C . TYR A 1 182 ? -12.500 18.340 10.505 1.00 87.94 182 TYR A C 1
ATOM 1450 O O . TYR A 1 182 ? -12.402 19.497 10.095 1.00 87.94 182 TYR A O 1
ATOM 1458 N N . SER A 1 183 ? -11.479 17.490 10.565 1.00 89.44 183 SER A N 1
ATOM 1459 C CA . SER A 1 183 ? -10.090 17.910 10.372 1.00 89.44 183 SER A CA 1
ATOM 1460 C C . SER A 1 183 ? -9.365 17.057 9.345 1.00 89.44 183 SER A C 1
ATOM 1462 O O . SER A 1 183 ? -9.407 15.828 9.390 1.00 89.44 183 SER A O 1
ATOM 1464 N N . ASP A 1 184 ? -8.672 17.722 8.427 1.00 92.62 184 ASP A N 1
ATOM 1465 C CA . ASP A 1 184 ? -7.838 17.078 7.419 1.00 92.62 184 ASP A CA 1
ATOM 1466 C C . ASP A 1 184 ? -6.411 16.915 7.960 1.00 92.62 184 ASP A C 1
ATOM 1468 O O . ASP A 1 184 ? -5.678 17.881 8.171 1.00 92.62 184 ASP A O 1
ATOM 1472 N N . ASN A 1 185 ? -6.013 15.667 8.195 1.00 92.62 185 ASN A N 1
ATOM 1473 C CA . ASN A 1 185 ? -4.711 15.302 8.733 1.00 92.62 185 ASN A CA 1
ATOM 1474 C C . ASN A 1 185 ? -3.766 14.946 7.589 1.00 92.62 185 ASN A C 1
ATOM 1476 O O . ASN A 1 185 ? -4.007 13.997 6.839 1.00 92.62 185 ASN A O 1
ATOM 1480 N N . VAL A 1 186 ? -2.677 15.703 7.461 1.00 93.81 186 VAL A N 1
ATOM 1481 C CA . VAL A 1 186 ? -1.627 15.416 6.479 1.00 93.81 186 VAL A CA 1
ATOM 1482 C C . VAL A 1 186 ? -0.831 14.204 6.943 1.00 93.81 186 VAL A C 1
ATOM 1484 O O . VAL A 1 186 ? -0.253 14.208 8.029 1.00 93.81 186 VAL A O 1
ATOM 1487 N N . ILE A 1 187 ? -0.762 13.182 6.095 1.00 94.00 187 ILE A N 1
ATOM 1488 C CA . ILE A 1 187 ? 0.041 11.991 6.349 1.00 94.00 187 ILE A CA 1
ATOM 1489 C C . ILE A 1 187 ? 1.431 12.230 5.743 1.00 94.00 187 ILE A C 1
ATOM 1491 O O . ILE A 1 187 ? 1.553 12.387 4.524 1.00 94.00 187 ILE A O 1
ATOM 1495 N N . PRO A 1 188 ? 2.497 12.305 6.558 1.00 92.12 188 PRO A N 1
ATOM 1496 C CA . PRO A 1 188 ? 3.824 12.616 6.052 1.00 92.12 188 PRO A CA 1
ATOM 1497 C C . PRO A 1 188 ? 4.378 11.488 5.178 1.00 92.12 188 PRO A C 1
ATOM 1499 O O . PRO A 1 188 ? 4.133 10.301 5.395 1.00 92.12 188 PRO A O 1
ATOM 1502 N N . THR A 1 189 ? 5.221 11.852 4.217 1.00 89.38 189 THR A N 1
ATOM 1503 C CA . THR A 1 189 ? 5.995 10.880 3.446 1.00 89.38 189 THR A CA 1
ATOM 1504 C C . THR A 1 189 ? 6.840 9.999 4.371 1.00 89.38 189 THR A C 1
ATOM 1506 O O . THR A 1 189 ? 7.535 10.500 5.252 1.00 89.38 189 THR A O 1
ATOM 1509 N N . GLY A 1 190 ? 6.804 8.680 4.162 1.00 90.50 190 GLY A N 1
ATOM 1510 C CA . GLY A 1 190 ? 7.497 7.717 5.023 1.00 90.50 190 GLY A CA 1
ATOM 1511 C C . GLY A 1 190 ? 6.736 7.343 6.300 1.00 90.50 190 GLY A C 1
ATOM 1512 O O . GLY A 1 190 ? 7.318 6.669 7.151 1.00 90.50 190 GLY A O 1
ATOM 1513 N N . HIS A 1 191 ? 5.461 7.736 6.432 1.00 94.81 191 HIS A N 1
ATOM 1514 C CA . HIS A 1 191 ? 4.626 7.391 7.581 1.00 94.81 191 HIS A CA 1
ATOM 1515 C C . HIS A 1 191 ? 4.659 5.872 7.885 1.00 94.81 191 HIS A C 1
ATOM 1517 O O . HIS A 1 191 ? 4.587 5.047 6.968 1.00 94.81 191 HIS A O 1
ATOM 1523 N N . PRO A 1 192 ? 4.806 5.467 9.162 1.00 92.50 192 PRO A N 1
ATOM 1524 C CA . PRO A 1 192 ? 5.142 4.085 9.518 1.00 92.50 192 PRO A CA 1
ATOM 1525 C C . PRO A 1 192 ? 4.031 3.054 9.290 1.00 92.50 192 PRO A C 1
ATOM 1527 O O . PRO A 1 192 ? 4.340 1.864 9.212 1.00 92.50 192 PRO A O 1
ATOM 1530 N N . TYR A 1 193 ? 2.769 3.482 9.220 1.00 94.88 193 TYR A N 1
ATOM 1531 C CA . TYR A 1 193 ? 1.606 2.579 9.197 1.00 94.88 193 TYR A CA 1
ATOM 1532 C C . TYR A 1 193 ? 0.671 2.780 8.005 1.00 94.88 193 TYR A C 1
ATOM 1534 O O . TYR A 1 193 ? -0.140 1.903 7.707 1.00 94.88 193 TYR A O 1
ATOM 1542 N N . PHE A 1 194 ? 0.792 3.926 7.335 1.00 96.25 194 PHE A N 1
ATOM 1543 C CA . PHE A 1 194 ? -0.078 4.317 6.234 1.00 96.25 194 PHE A CA 1
ATOM 1544 C C . PHE A 1 194 ? 0.778 4.811 5.079 1.00 96.25 194 PHE A C 1
ATOM 1546 O O . PHE A 1 194 ? 1.695 5.600 5.290 1.00 96.25 194 PHE A O 1
ATOM 1553 N N . TYR A 1 195 ? 0.498 4.332 3.874 1.00 95.69 195 TYR A N 1
ATOM 1554 C CA . TYR A 1 195 ? 1.257 4.652 2.669 1.00 95.69 195 TYR A CA 1
ATOM 1555 C C . TYR A 1 195 ? 0.331 5.058 1.527 1.00 95.69 195 TYR A C 1
ATOM 1557 O O . TYR A 1 195 ? -0.834 4.668 1.492 1.00 95.69 195 TYR A O 1
ATOM 1565 N N . ASP A 1 196 ? 0.870 5.829 0.582 1.00 95.44 196 ASP A N 1
ATOM 1566 C CA . ASP A 1 196 ? 0.165 6.298 -0.617 1.00 95.44 196 ASP A CA 1
ATOM 1567 C C . ASP A 1 196 ? -1.164 7.014 -0.304 1.00 95.44 196 ASP A C 1
ATOM 1569 O O . ASP A 1 196 ? -2.110 6.956 -1.084 1.00 95.44 196 ASP A O 1
ATOM 1573 N N . VAL A 1 197 ? -1.234 7.666 0.861 1.00 94.56 197 VAL A N 1
ATOM 1574 C CA . VAL A 1 197 ? -2.333 8.533 1.288 1.00 94.56 197 VAL A CA 1
ATOM 1575 C C . VAL A 1 197 ? -1.714 9.860 1.705 1.00 94.56 197 VAL A C 1
ATOM 1577 O O . VAL A 1 197 ? -0.929 9.855 2.646 1.00 94.56 197 VAL A O 1
ATOM 1580 N N . PRO A 1 198 ? -2.023 10.984 1.040 1.00 93.75 198 PRO A N 1
ATOM 1581 C CA . PRO A 1 198 ? -1.484 12.287 1.426 1.00 93.75 198 PRO A CA 1
ATOM 1582 C C . PRO A 1 198 ? -2.280 12.945 2.561 1.00 93.75 198 PRO A C 1
ATOM 1584 O O . PRO A 1 198 ? -1.713 13.666 3.380 1.00 93.75 198 PRO A O 1
ATOM 1587 N N . VAL A 1 199 ? -3.596 12.717 2.603 1.00 95.50 199 VAL A N 1
ATOM 1588 C CA . VAL A 1 199 ? -4.521 13.369 3.536 1.00 95.50 199 VAL A CA 1
ATOM 1589 C C . VAL A 1 199 ? -5.575 12.374 4.004 1.00 95.50 199 VAL A C 1
ATOM 1591 O O . VAL A 1 199 ? -6.166 11.654 3.194 1.00 95.50 199 VAL A O 1
ATOM 1594 N N . PHE A 1 200 ? -5.832 12.377 5.308 1.00 95.69 200 PHE A N 1
ATOM 1595 C CA . PHE A 1 200 ? -6.907 11.640 5.957 1.00 95.69 200 PHE A CA 1
ATOM 1596 C C . PHE A 1 200 ? -7.877 12.608 6.636 1.00 95.69 200 PHE A C 1
ATOM 1598 O O . PHE A 1 200 ? -7.478 13.401 7.489 1.00 95.69 200 PHE A O 1
ATOM 1605 N N . HIS A 1 201 ? -9.156 12.526 6.283 1.00 95.44 201 HIS A N 1
ATOM 1606 C CA . HIS A 1 201 ? -10.198 13.307 6.932 1.00 95.44 201 HIS A CA 1
ATOM 1607 C C . HIS A 1 201 ? -10.682 12.607 8.202 1.00 95.44 201 HIS A C 1
ATOM 1609 O O . HIS A 1 201 ? -11.234 11.511 8.123 1.00 95.44 201 HIS A O 1
ATOM 1615 N N . TYR A 1 202 ? -10.543 13.264 9.348 1.00 93.69 202 TYR A N 1
ATOM 1616 C CA . TYR A 1 202 ? -11.030 12.790 10.638 1.00 93.69 202 TYR A CA 1
ATOM 1617 C C . TYR A 1 202 ? -12.336 13.514 11.000 1.00 93.69 202 TYR A C 1
ATOM 1619 O O . TYR A 1 202 ? -12.372 14.739 11.124 1.00 93.69 202 TYR A O 1
ATOM 1627 N N . GLY A 1 203 ? -13.429 12.760 11.102 1.00 85.94 203 GLY A N 1
ATOM 1628 C CA . GLY A 1 203 ? -14.819 13.218 11.057 1.00 85.94 203 GLY A CA 1
ATOM 1629 C C . GLY A 1 203 ? -15.407 13.714 12.379 1.00 85.94 203 GLY A C 1
ATOM 1630 O O . GLY A 1 203 ? -16.557 13.392 12.659 1.00 85.94 203 GLY A O 1
ATOM 1631 N N . ALA A 1 204 ? -14.662 14.529 13.135 1.00 86.44 204 ALA A N 1
ATOM 1632 C CA . ALA A 1 204 ? -15.034 15.037 14.466 1.00 86.44 204 ALA A CA 1
ATOM 1633 C C . ALA A 1 204 ? -15.084 13.970 15.574 1.00 86.44 204 ALA A C 1
ATOM 1635 O O . ALA A 1 204 ? -16.092 13.776 16.254 1.00 86.44 204 ALA A O 1
ATOM 1636 N N . GLY A 1 205 ? -13.949 13.296 15.762 1.00 92.81 205 GLY A N 1
ATOM 1637 C CA . GLY A 1 205 ? -13.729 12.365 16.862 1.00 92.81 205 GLY A CA 1
ATOM 1638 C C . GLY A 1 205 ? -13.100 12.995 18.102 1.00 92.81 205 GLY A C 1
ATOM 1639 O O . GLY A 1 205 ? -13.046 14.212 18.268 1.00 92.81 205 GLY A O 1
ATOM 1640 N N . CYS A 1 206 ? -12.559 12.129 18.952 1.00 94.44 206 CYS A N 1
ATOM 1641 C CA . CYS A 1 206 ? -11.742 12.492 20.109 1.00 94.44 206 CYS A CA 1
ATOM 1642 C C . CYS A 1 206 ? -10.284 12.036 19.942 1.00 94.44 206 CYS A C 1
ATOM 1644 O O . CYS A 1 206 ? -9.961 11.228 19.062 1.00 94.44 206 CYS A O 1
ATOM 1646 N N . THR A 1 207 ? -9.402 12.538 20.806 1.00 96.50 207 THR A N 1
ATOM 1647 C CA . THR A 1 207 ? -8.063 11.970 21.002 1.00 96.50 207 THR A CA 1
ATOM 1648 C C . THR A 1 207 ? -8.084 10.845 22.037 1.00 96.50 207 THR A C 1
ATOM 1650 O O . THR A 1 207 ? -8.990 10.712 22.864 1.00 96.50 207 THR A O 1
ATOM 1653 N N . LEU A 1 208 ? -7.063 9.997 21.986 1.00 98.12 208 LEU A N 1
ATOM 1654 C CA . LEU A 1 208 ? -6.960 8.757 22.734 1.00 98.12 208 LEU A CA 1
ATOM 1655 C C . LEU A 1 208 ? -5.845 8.824 23.776 1.00 98.12 208 LEU A C 1
ATOM 1657 O O . LEU A 1 208 ? -4.799 9.440 23.576 1.00 98.12 208 LEU A O 1
ATOM 1661 N N . ASN A 1 209 ? -6.059 8.109 24.876 1.00 97.25 209 ASN A N 1
ATOM 1662 C CA . ASN A 1 209 ? -5.111 7.969 25.969 1.00 97.25 209 ASN A CA 1
ATOM 1663 C C . ASN A 1 209 ? -4.607 6.531 26.062 1.00 97.25 209 ASN A C 1
ATOM 1665 O O . ASN A 1 209 ? -5.388 5.580 26.143 1.00 97.25 209 ASN A O 1
ATOM 1669 N N . ILE A 1 210 ? -3.287 6.395 26.135 1.00 98.19 210 ILE A N 1
ATOM 1670 C CA . ILE A 1 210 ? -2.609 5.131 26.413 1.00 98.19 210 ILE A CA 1
ATOM 1671 C C . ILE A 1 210 ? -2.326 5.081 27.915 1.00 98.19 210 ILE A C 1
ATOM 1673 O O . ILE A 1 210 ? -1.592 5.917 28.444 1.00 98.19 210 ILE A O 1
ATOM 1677 N N . LEU A 1 211 ? -2.928 4.119 28.610 1.00 98.00 211 LEU A N 1
ATOM 1678 C CA . LEU A 1 211 ? -2.748 3.928 30.048 1.00 98.00 211 LEU A CA 1
ATOM 1679 C C . LEU A 1 211 ? -1.454 3.137 30.332 1.00 98.00 211 LEU A C 1
ATOM 1681 O O . LEU A 1 211 ? -1.019 2.355 29.482 1.00 98.00 211 LEU A O 1
ATOM 1685 N N . PRO A 1 212 ? -0.832 3.290 31.519 1.00 96.31 212 PRO A N 1
ATOM 1686 C CA . PRO A 1 212 ? 0.431 2.622 31.859 1.00 96.31 212 PRO A CA 1
ATOM 1687 C C . PRO A 1 212 ? 0.414 1.090 31.739 1.00 96.31 212 PRO A C 1
ATOM 1689 O O . PRO A 1 212 ? 1.451 0.473 31.509 1.00 96.31 212 PRO A O 1
ATOM 1692 N N . GLU A 1 213 ? -0.751 0.471 31.909 1.00 94.62 213 GLU A N 1
ATOM 1693 C CA . GLU A 1 213 ? -0.964 -0.972 31.812 1.00 94.62 213 GLU A CA 1
ATOM 1694 C C . GLU A 1 213 ? -1.085 -1.502 30.368 1.00 94.62 213 GLU A C 1
ATOM 1696 O O . GLU A 1 213 ? -1.150 -2.720 30.171 1.00 94.62 213 GLU A O 1
ATOM 1701 N N . ALA A 1 214 ? -1.104 -0.624 29.356 1.00 96.94 214 ALA A N 1
ATOM 1702 C CA . ALA A 1 214 ? -1.174 -1.018 27.952 1.00 96.94 214 ALA A CA 1
ATOM 1703 C C . ALA A 1 214 ? 0.035 -1.873 27.544 1.00 96.94 214 ALA A C 1
ATOM 1705 O O . ALA A 1 214 ? 1.195 -1.510 27.751 1.00 96.94 214 ALA A O 1
ATOM 1706 N N . LYS A 1 215 ? -0.227 -3.015 26.902 1.00 94.81 215 LYS A N 1
ATOM 1707 C CA . LYS A 1 215 ? 0.825 -3.916 26.413 1.00 94.81 215 LYS A CA 1
ATOM 1708 C C . LYS A 1 215 ? 1.209 -3.559 24.981 1.00 94.81 215 LYS A C 1
ATOM 1710 O O . LYS A 1 215 ? 0.394 -3.713 24.073 1.00 94.81 215 LYS A O 1
ATOM 1715 N N . ASN A 1 216 ? 2.469 -3.160 24.792 1.00 92.44 216 ASN A N 1
ATOM 1716 C CA . ASN A 1 216 ? 3.060 -2.803 23.495 1.00 92.44 216 ASN A CA 1
ATOM 1717 C C . ASN A 1 216 ? 2.193 -1.809 22.697 1.00 92.44 216 ASN A C 1
ATOM 1719 O O . ASN A 1 216 ? 1.734 -2.155 21.608 1.00 92.44 216 ASN A O 1
ATOM 1723 N N . PRO A 1 217 ? 1.906 -0.614 23.244 1.00 96.19 217 PRO A N 1
ATOM 1724 C CA . PRO A 1 217 ? 1.102 0.368 22.538 1.00 96.19 217 PRO A CA 1
ATOM 1725 C C . PRO A 1 217 ? 1.845 0.929 21.324 1.00 96.19 217 PRO A C 1
ATOM 1727 O O . PRO A 1 217 ? 3.022 1.283 21.396 1.00 96.19 217 PRO A O 1
ATOM 1730 N N . GLU A 1 218 ? 1.123 1.049 20.219 1.00 95.62 218 GLU A N 1
ATOM 1731 C CA . GLU A 1 218 ? 1.555 1.662 18.972 1.00 95.62 218 GLU A CA 1
ATOM 1732 C C . GLU A 1 218 ? 0.536 2.743 18.599 1.00 95.62 218 GLU A C 1
ATOM 1734 O O . GLU A 1 218 ? -0.635 2.450 18.356 1.00 95.62 218 GLU A O 1
ATOM 1739 N N . VAL A 1 219 ? 0.968 4.005 18.555 1.00 96.75 219 VAL A N 1
ATOM 1740 C CA . VAL A 1 219 ? 0.162 5.077 17.956 1.00 96.75 219 VAL A CA 1
ATOM 1741 C C . VAL A 1 219 ? 0.256 4.910 16.447 1.00 96.75 219 VAL A C 1
ATOM 1743 O O . VAL A 1 219 ? 1.335 5.076 15.880 1.00 96.75 219 VAL A O 1
ATOM 1746 N N . LEU A 1 220 ? -0.852 4.524 15.811 1.00 96.62 220 LEU A N 1
ATOM 1747 C CA . LEU A 1 220 ? -0.912 4.354 14.362 1.00 96.62 220 LEU A CA 1
ATOM 1748 C C . LEU A 1 220 ? -1.082 5.691 13.648 1.00 96.62 220 LEU A C 1
ATOM 1750 O O . LEU A 1 220 ? -0.599 5.831 12.532 1.00 96.62 220 LEU A O 1
ATOM 1754 N N . LEU A 1 221 ? -1.775 6.646 14.271 1.00 96.19 221 LEU A N 1
ATOM 1755 C CA . LEU A 1 221 ? -1.974 7.985 13.730 1.00 96.19 221 LEU A CA 1
ATOM 1756 C C . LEU A 1 221 ? -2.212 8.990 14.855 1.00 96.19 221 LEU A C 1
ATOM 1758 O O . LEU A 1 221 ? -3.100 8.780 15.686 1.00 96.19 221 LEU A O 1
ATOM 1762 N N . ASP A 1 222 ? -1.465 10.089 14.832 1.00 95.44 222 ASP A N 1
ATOM 1763 C CA . ASP A 1 222 ? -1.815 11.307 15.557 1.00 95.44 222 ASP A CA 1
ATOM 1764 C C . ASP A 1 222 ? -2.776 12.152 14.715 1.00 95.44 222 ASP A C 1
ATOM 1766 O O . ASP A 1 222 ? -2.636 12.249 13.494 1.00 95.44 222 ASP A O 1
ATOM 1770 N N . VAL A 1 223 ? -3.755 12.760 15.379 1.00 94.69 223 VAL A N 1
ATOM 1771 C CA . VAL A 1 223 ? -4.747 13.649 14.778 1.00 94.69 223 VAL A CA 1
ATOM 1772 C C . VAL A 1 223 ? -4.652 15.042 15.381 1.00 94.69 223 VAL A C 1
ATOM 1774 O O . VAL A 1 223 ? -4.277 15.218 16.544 1.00 94.69 223 VAL A O 1
ATOM 1777 N N . TYR A 1 224 ? -5.017 16.031 14.576 1.00 91.94 224 TYR A N 1
ATOM 1778 C CA . TYR A 1 224 ? -4.926 17.447 14.891 1.00 91.94 224 TYR A CA 1
ATOM 1779 C C . TYR A 1 224 ? -6.226 18.132 14.483 1.00 91.94 224 TYR A C 1
ATOM 1781 O O . TYR A 1 224 ? -6.771 17.846 13.418 1.00 91.94 224 TYR A O 1
ATOM 1789 N N . SER A 1 225 ? -6.721 19.049 15.310 1.00 87.69 225 SER A N 1
ATOM 1790 C CA . SER A 1 225 ? -7.793 19.952 14.903 1.00 87.69 225 SER A CA 1
ATOM 1791 C C . SER A 1 225 ? -7.304 20.909 13.816 1.00 87.69 225 SER A C 1
ATOM 1793 O O . SER A 1 225 ? -6.193 21.436 13.917 1.00 87.69 225 SER A O 1
ATOM 1795 N N . ASP A 1 226 ? -8.131 21.173 12.806 1.00 81.31 226 ASP A N 1
ATOM 1796 C CA . ASP A 1 226 ? -7.809 22.134 11.751 1.00 81.31 226 ASP A CA 1
ATOM 1797 C C . ASP A 1 226 ? -7.525 23.521 12.351 1.00 81.31 226 ASP A C 1
ATOM 1799 O O . ASP A 1 226 ? -8.274 24.040 13.180 1.00 81.31 226 ASP A O 1
ATOM 1803 N N . SER A 1 227 ? -6.424 24.130 11.905 1.00 78.62 227 SER A N 1
ATOM 1804 C CA . SER A 1 227 ? -5.946 25.439 12.363 1.00 78.62 227 SER A CA 1
ATOM 1805 C C . SER A 1 227 ? -6.942 26.594 12.175 1.00 78.62 227 SER A C 1
ATOM 1807 O O . SER A 1 227 ? -6.776 27.651 12.781 1.00 78.62 227 SER A O 1
ATOM 1809 N N . THR A 1 228 ? -7.958 26.418 11.327 1.00 79.00 228 THR A N 1
ATOM 1810 C CA . THR A 1 228 ? -9.031 27.394 11.103 1.00 79.00 228 THR A CA 1
ATOM 1811 C C . THR A 1 228 ? -10.059 27.428 12.237 1.00 79.00 228 THR A C 1
ATOM 1813 O O . THR A 1 228 ? -10.781 28.420 12.365 1.00 79.00 228 THR A O 1
ATOM 1816 N N . TYR A 1 229 ? -10.098 26.406 13.097 1.00 70.75 229 TYR A N 1
ATOM 1817 C CA . TYR A 1 229 ? -10.940 26.391 14.289 1.00 70.75 229 TYR A CA 1
ATOM 1818 C C . TYR A 1 229 ? -10.226 27.097 15.440 1.00 70.75 229 TYR A C 1
ATOM 1820 O O . TYR A 1 229 ? -9.316 26.571 16.068 1.00 70.75 229 TYR A O 1
ATOM 1828 N N . THR A 1 230 ? -10.627 28.338 15.717 1.00 73.06 230 THR A N 1
ATOM 1829 C CA . THR A 1 230 ? -10.014 29.151 16.782 1.00 73.06 230 THR A CA 1
ATOM 1830 C C . THR A 1 230 ? -10.543 28.826 18.178 1.00 73.06 230 THR A C 1
ATOM 1832 O O . THR A 1 230 ? -9.976 29.277 19.169 1.00 73.06 230 THR A O 1
ATOM 1835 N N . ASP A 1 231 ? -11.663 28.110 18.267 1.00 70.69 231 ASP A N 1
ATOM 1836 C CA . ASP A 1 231 ? -12.343 27.755 19.516 1.00 70.69 231 ASP A CA 1
ATOM 1837 C C . ASP A 1 231 ? -11.750 26.509 20.192 1.00 70.69 231 ASP A C 1
ATOM 1839 O O . ASP A 1 231 ? -12.050 26.242 21.355 1.00 70.69 231 ASP A O 1
ATOM 1843 N N . ARG A 1 232 ? -10.884 25.767 19.493 1.00 72.25 232 ARG A N 1
ATOM 1844 C CA . ARG A 1 232 ? -10.297 24.510 19.965 1.00 72.25 232 ARG A CA 1
ATOM 1845 C C . ARG A 1 232 ? -8.941 24.248 19.308 1.00 72.25 232 ARG A C 1
ATOM 1847 O O . ARG A 1 232 ? -8.744 24.534 18.138 1.00 72.25 232 ARG A O 1
ATOM 1854 N N . SER A 1 233 ? -8.003 23.689 20.068 1.00 83.12 233 SER A N 1
ATOM 1855 C CA . SER A 1 233 ? -6.678 23.283 19.578 1.00 83.12 233 SER A CA 1
ATOM 1856 C C . SER A 1 233 ? -6.347 21.916 20.164 1.00 83.12 233 SER A C 1
ATOM 1858 O O . SER A 1 233 ? -5.652 21.815 21.176 1.00 83.12 233 SER A O 1
ATOM 1860 N N . VAL A 1 234 ? -6.907 20.872 19.561 1.00 88.81 234 VAL A N 1
ATOM 1861 C CA . VAL A 1 234 ? -6.805 19.487 20.027 1.00 88.81 234 VAL A CA 1
ATOM 1862 C C . VAL A 1 234 ? -5.772 18.750 19.180 1.00 88.81 234 VAL A C 1
ATOM 1864 O O . VAL A 1 234 ? -5.771 18.851 17.957 1.00 88.81 234 VAL A O 1
ATOM 1867 N N . SER A 1 235 ? -4.874 18.014 19.828 1.00 93.38 235 SER A N 1
ATOM 1868 C CA . SER A 1 235 ? -3.824 17.240 19.168 1.00 93.38 235 SER A CA 1
ATOM 1869 C C . SER A 1 235 ? -3.472 16.031 20.019 1.00 93.38 235 SER A C 1
ATOM 1871 O O . SER A 1 235 ? -3.287 16.165 21.228 1.00 93.38 235 SER A O 1
ATOM 1873 N N . GLY A 1 236 ? -3.304 14.872 19.389 1.00 95.38 236 GLY A N 1
ATOM 1874 C CA . GLY A 1 236 ? -2.857 13.659 20.071 1.00 95.38 236 GLY A CA 1
ATOM 1875 C C . GLY A 1 236 ? -3.194 12.385 19.300 1.00 95.38 236 GLY A C 1
ATOM 1876 O O . GLY A 1 236 ? -3.647 12.470 18.160 1.00 95.38 236 GLY A O 1
ATOM 1877 N N . PRO A 1 237 ? -3.022 11.204 19.915 1.00 97.50 237 PRO A N 1
ATOM 1878 C CA . PRO A 1 237 ? -3.306 9.932 19.260 1.00 97.50 237 PRO A CA 1
ATOM 1879 C C . PRO A 1 237 ? -4.774 9.843 18.830 1.00 97.50 237 PRO A C 1
ATOM 1881 O O . PRO A 1 237 ? -5.659 9.995 19.662 1.00 97.50 237 PRO A O 1
ATOM 1884 N N . GLY A 1 238 ? -5.056 9.578 17.556 1.00 97.25 238 GLY A N 1
ATOM 1885 C CA . GLY A 1 238 ? -6.420 9.339 17.050 1.00 97.25 238 GLY A CA 1
ATOM 1886 C C . GLY A 1 238 ? -6.692 7.873 16.718 1.00 97.25 238 GLY A C 1
ATOM 1887 O O . GLY A 1 238 ? -7.837 7.422 16.757 1.00 97.25 238 GLY A O 1
ATOM 1888 N N . ILE A 1 239 ? -5.633 7.109 16.426 1.00 98.44 239 ILE A N 1
ATOM 1889 C CA . ILE A 1 239 ? -5.697 5.664 16.193 1.00 98.44 239 ILE A CA 1
ATOM 1890 C C . ILE A 1 239 ? -4.574 4.989 16.975 1.00 98.44 239 ILE A C 1
ATOM 1892 O O . ILE A 1 239 ? -3.395 5.281 16.767 1.00 98.44 239 ILE A O 1
ATOM 1896 N N . VAL A 1 240 ? -4.933 4.058 17.856 1.00 98.62 240 VAL A N 1
ATOM 1897 C CA . VAL A 1 240 ? -3.991 3.329 18.712 1.00 98.62 240 VAL A CA 1
ATOM 1898 C C . VAL A 1 240 ? -4.209 1.832 18.572 1.00 98.62 240 VAL A C 1
ATOM 1900 O O . VAL A 1 240 ? -5.340 1.356 18.558 1.00 98.62 240 VAL A O 1
ATOM 1903 N N . LEU A 1 241 ? -3.114 1.084 18.515 1.00 98.12 241 LEU A N 1
ATOM 1904 C CA . LEU A 1 241 ? -3.083 -0.369 18.513 1.00 98.12 241 LEU A CA 1
ATOM 1905 C C . LEU A 1 241 ? -2.337 -0.873 19.753 1.00 98.12 241 LEU A C 1
ATOM 1907 O O . LEU A 1 241 ? -1.264 -0.380 20.081 1.00 98.12 241 LEU A O 1
ATOM 1911 N N . VAL A 1 242 ? -2.874 -1.889 20.421 1.00 97.81 242 VAL A N 1
ATOM 1912 C CA . VAL A 1 242 ? -2.197 -2.625 21.503 1.00 97.81 242 VAL A CA 1
ATOM 1913 C C . VAL A 1 242 ? -2.229 -4.124 21.224 1.00 97.81 242 VAL A C 1
ATOM 1915 O O . VAL A 1 242 ? -3.076 -4.620 20.473 1.00 97.81 242 VAL A O 1
ATOM 1918 N N . ARG A 1 243 ? -1.300 -4.866 21.838 1.00 95.38 243 ARG A N 1
ATOM 1919 C CA . ARG A 1 243 ? -1.160 -6.324 21.666 1.00 95.38 243 ARG A CA 1
ATOM 1920 C C . ARG A 1 243 ? -1.271 -7.075 22.992 1.00 95.38 243 ARG A C 1
ATOM 1922 O O . ARG A 1 243 ? -0.261 -7.542 23.530 1.00 95.38 243 ARG A O 1
ATOM 1929 N N . PRO A 1 244 ? -2.478 -7.172 23.571 1.00 91.38 244 PRO A N 1
ATOM 1930 C CA . PRO A 1 244 ? -2.697 -7.946 24.779 1.00 91.38 244 PRO A CA 1
ATOM 1931 C C . PRO A 1 244 ? -2.767 -9.439 24.428 1.00 91.38 244 PRO A C 1
ATOM 1933 O O . PRO A 1 244 ? -3.688 -9.907 23.769 1.00 91.38 244 PRO A O 1
ATOM 1936 N N . GLY A 1 245 ? -1.773 -10.209 24.875 1.00 88.44 245 GLY A N 1
ATOM 1937 C CA . GLY A 1 245 ? -1.729 -11.648 24.603 1.00 88.44 245 GLY A CA 1
ATOM 1938 C C . GLY A 1 245 ? -1.353 -11.944 23.150 1.00 88.44 245 GLY A C 1
ATOM 1939 O O . GLY A 1 245 ? -0.313 -11.477 22.689 1.00 88.44 245 GLY A O 1
ATOM 1940 N N . LYS A 1 246 ? -2.157 -12.764 22.460 1.00 93.06 246 LYS A N 1
ATOM 1941 C CA . LYS A 1 246 ? -1.930 -13.156 21.054 1.00 93.06 246 LYS A CA 1
ATOM 1942 C C . LYS A 1 246 ? -2.700 -12.297 20.048 1.00 93.06 246 LYS A C 1
ATOM 1944 O O . LYS A 1 246 ? -2.361 -12.308 18.868 1.00 93.06 246 LYS A O 1
ATOM 1949 N N . GLY A 1 247 ? -3.757 -11.628 20.500 1.00 95.81 247 GLY A N 1
ATOM 1950 C CA . GLY A 1 247 ? -4.625 -10.809 19.668 1.00 95.81 247 GLY A CA 1
ATOM 1951 C C . GLY A 1 247 ? -4.226 -9.342 19.648 1.00 95.81 247 GLY A C 1
ATOM 1952 O O . GLY A 1 247 ? -3.115 -8.946 20.019 1.00 95.81 247 GLY A O 1
ATOM 1953 N N . LYS A 1 248 ? -5.156 -8.525 19.161 1.00 97.19 248 LYS A N 1
ATOM 1954 C CA . LYS A 1 248 ? -4.933 -7.109 18.861 1.00 97.19 248 LYS A CA 1
ATOM 1955 C C . LYS A 1 248 ? -6.145 -6.306 19.296 1.00 97.19 248 LYS A C 1
ATOM 1957 O O . LYS A 1 248 ? -7.269 -6.753 19.093 1.00 97.19 248 LYS A O 1
ATOM 1962 N N . VAL A 1 249 ? -5.925 -5.116 19.845 1.00 98.44 249 VAL A N 1
ATOM 1963 C CA . VAL A 1 249 ? -7.011 -4.154 20.073 1.00 98.44 249 VAL A CA 1
ATOM 1964 C C . VAL A 1 249 ? -6.664 -2.848 19.389 1.00 98.44 249 VAL A C 1
ATOM 1966 O O . VAL A 1 249 ? -5.601 -2.291 19.650 1.00 98.44 249 VAL A O 1
ATOM 1969 N N . ILE A 1 250 ? -7.546 -2.388 18.507 1.00 98.69 250 ILE A N 1
ATOM 1970 C CA . ILE A 1 250 ? -7.434 -1.115 17.800 1.00 98.69 250 ILE A CA 1
ATOM 1971 C C . ILE A 1 250 ? -8.526 -0.192 18.327 1.00 98.69 250 ILE A C 1
ATOM 1973 O O . ILE A 1 250 ? -9.707 -0.527 18.276 1.00 98.69 250 ILE A O 1
ATOM 1977 N N . LEU A 1 251 ? -8.135 0.974 18.823 1.00 98.69 251 LEU A N 1
ATOM 1978 C CA . LEU A 1 251 ? -9.052 2.038 19.196 1.00 98.69 251 LEU A CA 1
ATOM 1979 C C . LEU A 1 251 ? -8.923 3.176 18.192 1.00 98.69 251 LEU A C 1
ATOM 1981 O O . LEU A 1 251 ? -7.820 3.643 17.913 1.00 98.69 251 LEU A O 1
ATOM 1985 N N . VAL A 1 252 ? -10.061 3.601 17.662 1.00 98.38 252 VAL A N 1
ATOM 1986 C CA . VAL A 1 252 ? -10.209 4.723 16.739 1.00 98.38 252 VAL A CA 1
ATOM 1987 C C . VAL A 1 252 ? -11.108 5.738 17.433 1.00 98.38 252 VAL A C 1
ATOM 1989 O O . VAL A 1 252 ? -12.202 5.384 17.870 1.00 98.38 252 VAL A O 1
ATOM 1992 N N . GLY A 1 253 ? -10.678 6.989 17.563 1.00 97.12 253 GLY A N 1
ATOM 1993 C CA . GLY A 1 253 ? -11.481 8.009 18.248 1.00 97.12 253 GLY A CA 1
ATOM 1994 C C . GLY A 1 253 ? -12.655 8.558 17.425 1.00 97.12 253 GLY A C 1
ATOM 1995 O O . GLY A 1 253 ? -13.366 9.432 17.916 1.00 97.12 253 GLY A O 1
ATOM 1996 N N . ASP A 1 254 ? -12.859 8.060 16.200 1.00 95.31 254 ASP A N 1
ATOM 1997 C CA . ASP A 1 254 ? -13.912 8.500 15.285 1.00 95.31 254 ASP A CA 1
ATOM 1998 C C . ASP A 1 254 ? -14.498 7.361 14.430 1.00 95.31 254 ASP A C 1
ATOM 2000 O O . ASP A 1 254 ? -13.774 6.625 13.747 1.00 95.31 254 ASP A O 1
ATOM 2004 N N . ALA A 1 255 ? -15.825 7.258 14.415 1.00 93.75 255 ALA A N 1
ATOM 2005 C CA . ALA A 1 255 ? -16.600 6.380 13.551 1.00 93.75 255 ALA A CA 1
ATOM 2006 C C . ALA A 1 255 ? -17.099 7.125 12.300 1.00 93.75 255 ALA A C 1
ATOM 2008 O O . ALA A 1 255 ? -17.343 6.502 11.263 1.00 93.75 255 ALA A O 1
ATOM 2009 N N . GLY A 1 256 ? -17.223 8.457 12.364 1.00 91.75 256 GLY A N 1
ATOM 2010 C CA . GLY A 1 256 ? -17.704 9.305 11.273 1.00 91.75 256 GLY A CA 1
ATOM 2011 C C . GLY A 1 256 ? -16.787 9.332 10.046 1.00 91.75 256 GLY A C 1
ATOM 2012 O O . GLY A 1 256 ? -17.263 9.518 8.926 1.00 91.75 256 GLY A O 1
ATOM 2013 N N . SER A 1 257 ? -15.484 9.098 10.209 1.00 94.75 257 SER A N 1
ATOM 2014 C CA . SER A 1 257 ? -14.492 9.048 9.119 1.00 94.75 257 SER A CA 1
ATOM 2015 C C . SER A 1 257 ? -14.807 8.002 8.049 1.00 94.75 257 SER A C 1
ATOM 2017 O O . SER A 1 257 ? -14.388 8.149 6.898 1.00 94.75 257 SER A O 1
ATOM 2019 N N . TRP A 1 258 ? -15.533 6.948 8.426 1.00 93.56 258 TRP A N 1
ATOM 2020 C CA . TRP A 1 258 ? -15.766 5.755 7.607 1.00 93.56 258 TRP A CA 1
ATOM 2021 C C . TRP A 1 258 ? -17.128 5.757 6.913 1.00 93.56 258 TRP A C 1
ATOM 2023 O O . TRP A 1 258 ? -17.520 4.750 6.322 1.00 93.56 258 TRP A O 1
ATOM 2033 N N . THR A 1 259 ? -17.853 6.872 6.997 1.00 91.69 259 THR A N 1
ATOM 2034 C CA . THR A 1 259 ? -19.174 7.028 6.391 1.00 91.69 259 THR A CA 1
ATOM 2035 C C . THR A 1 259 ? -19.093 7.718 5.028 1.00 91.69 259 THR A C 1
ATOM 2037 O O . THR A 1 259 ? -18.128 7.524 4.288 1.00 91.69 259 THR A O 1
ATOM 2040 N N . GLY A 1 260 ? -20.050 8.583 4.679 1.00 89.38 260 GLY A N 1
ATOM 2041 C CA . GLY A 1 260 ? -19.982 9.451 3.506 1.00 89.38 260 GLY A CA 1
ATOM 2042 C C . GLY A 1 260 ? -18.723 10.327 3.455 1.00 89.38 260 GLY A C 1
ATOM 2043 O O . GLY A 1 260 ? -18.337 10.753 2.368 1.00 89.38 260 GLY A O 1
ATOM 2044 N N . ASN A 1 261 ? -18.017 10.526 4.579 1.00 91.62 261 ASN A N 1
ATOM 2045 C CA . ASN A 1 261 ? -16.692 11.159 4.596 1.00 91.62 261 ASN A CA 1
ATOM 2046 C C . ASN A 1 261 ? -15.642 10.413 3.748 1.00 91.62 261 ASN A C 1
ATOM 2048 O O . ASN A 1 261 ? -14.690 11.044 3.293 1.00 91.62 261 ASN A O 1
ATOM 2052 N N . ILE A 1 262 ? -15.849 9.124 3.443 1.00 92.75 262 ILE A N 1
ATOM 2053 C CA . ILE A 1 262 ? -15.038 8.370 2.471 1.00 92.75 262 ILE A CA 1
ATOM 2054 C C . ILE A 1 262 ? -15.074 9.000 1.071 1.00 92.75 262 ILE A C 1
ATOM 2056 O O . ILE A 1 262 ? -14.124 8.857 0.310 1.00 92.75 262 ILE A O 1
ATOM 2060 N N . SER A 1 263 ? -16.144 9.717 0.726 1.00 89.50 263 SER A N 1
ATOM 2061 C CA . SER A 1 263 ? -16.343 10.289 -0.612 1.00 89.50 263 SER A CA 1
ATOM 2062 C C . SER A 1 263 ? -15.731 11.686 -0.794 1.00 89.50 263 SER A C 1
ATOM 2064 O O . SER A 1 263 ? -16.002 12.346 -1.800 1.00 89.50 263 SER A O 1
ATOM 2066 N N . ARG A 1 264 ? -14.930 12.179 0.160 1.00 89.94 264 ARG A N 1
ATOM 2067 C CA . ARG A 1 264 ? -14.271 13.490 0.043 1.00 89.94 264 ARG A CA 1
ATOM 2068 C C . ARG A 1 264 ? -13.227 13.465 -1.082 1.00 89.94 264 ARG A C 1
ATOM 2070 O O . A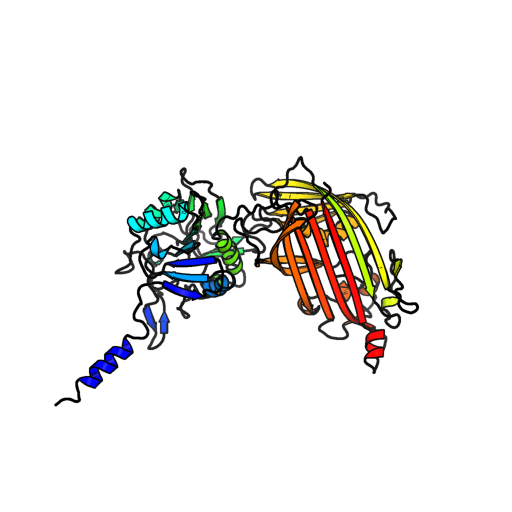RG A 1 264 ? -12.316 12.652 -1.031 1.00 89.94 264 ARG A O 1
ATOM 2077 N N . PRO A 1 265 ? -13.287 14.369 -2.077 1.00 90.56 265 PRO A N 1
ATOM 2078 C CA . PRO A 1 265 ? -12.429 14.270 -3.261 1.00 90.56 265 PRO A CA 1
ATOM 2079 C C . PRO A 1 265 ? -10.967 14.693 -3.035 1.00 90.56 265 PRO A C 1
ATOM 2081 O O . PRO A 1 265 ? -10.155 14.543 -3.943 1.00 90.56 265 PRO A O 1
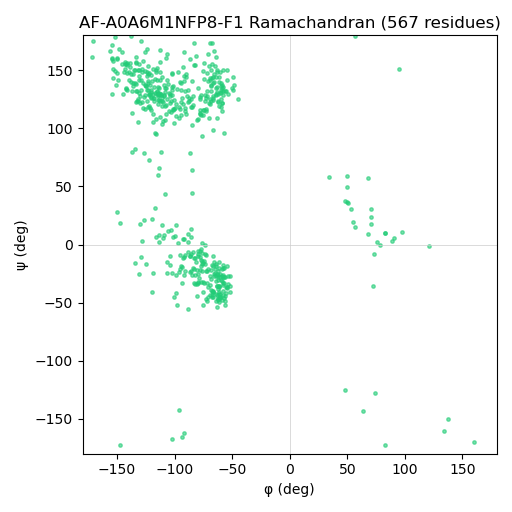ATOM 2084 N N . TRP A 1 266 ? -10.627 15.243 -1.866 1.00 91.25 266 TRP A N 1
ATOM 2085 C CA . TRP A 1 266 ? -9.270 15.687 -1.511 1.00 91.25 266 TRP A CA 1
ATOM 2086 C C . TRP A 1 266 ? -8.618 14.868 -0.382 1.00 91.25 266 TRP A C 1
ATOM 2088 O O . TRP A 1 266 ? -7.500 15.184 0.017 1.00 91.25 266 TRP A O 1
ATOM 2098 N N . ALA A 1 267 ? -9.293 13.830 0.126 1.00 91.62 267 ALA A N 1
ATOM 2099 C CA . ALA A 1 267 ? -8.784 12.922 1.155 1.00 91.62 267 ALA A CA 1
ATOM 2100 C C . ALA A 1 267 ? -9.014 11.466 0.725 1.00 91.62 267 ALA A C 1
ATOM 2102 O O . ALA A 1 267 ? -9.984 11.180 0.030 1.00 91.62 267 ALA A O 1
ATOM 2103 N N . ASP A 1 268 ? -8.151 10.539 1.147 1.00 91.88 268 ASP A N 1
ATOM 2104 C CA . ASP A 1 268 ? -8.262 9.120 0.770 1.00 91.88 268 ASP A CA 1
ATOM 2105 C C . ASP A 1 268 ? -8.561 8.225 1.981 1.00 91.88 268 ASP A C 1
ATOM 2107 O O . ASP A 1 268 ? -7.819 7.313 2.363 1.00 91.88 268 ASP A O 1
ATOM 2111 N N . ASN A 1 269 ? -9.698 8.510 2.616 1.00 95.50 269 ASN A N 1
ATOM 2112 C CA . ASN A 1 269 ? -10.207 7.744 3.752 1.00 95.50 269 ASN A CA 1
ATOM 2113 C C . ASN A 1 269 ? -10.451 6.271 3.396 1.00 95.50 269 ASN A C 1
ATOM 2115 O O . ASN A 1 269 ? -10.300 5.405 4.257 1.00 95.50 269 ASN A O 1
ATOM 2119 N N . GLY A 1 270 ? -10.805 5.969 2.141 1.00 95.31 270 GLY A N 1
ATOM 2120 C CA . GLY A 1 270 ? -11.014 4.598 1.677 1.00 95.31 270 GLY A CA 1
ATOM 2121 C C . GLY A 1 270 ? -9.735 3.761 1.741 1.00 95.31 270 GLY A C 1
ATOM 2122 O O . GLY A 1 270 ? -9.760 2.627 2.225 1.00 95.31 270 GLY A O 1
ATOM 2123 N N . LYS A 1 271 ? -8.601 4.328 1.325 1.00 94.94 271 LYS A N 1
ATOM 2124 C CA . LYS A 1 271 ? -7.296 3.659 1.379 1.00 94.94 271 LYS A CA 1
ATOM 2125 C C . LYS A 1 271 ? -6.776 3.528 2.813 1.00 94.94 271 LYS A C 1
ATOM 2127 O O . LYS A 1 271 ? -6.257 2.465 3.162 1.00 94.94 271 LYS A O 1
ATOM 2132 N N . ILE A 1 272 ? -7.006 4.525 3.679 1.00 96.31 272 ILE A N 1
ATOM 2133 C CA . ILE A 1 272 ? -6.750 4.396 5.129 1.00 96.31 272 ILE A CA 1
ATOM 2134 C C . ILE A 1 272 ? -7.597 3.278 5.735 1.00 96.31 272 ILE A C 1
ATOM 2136 O O . ILE A 1 272 ? -7.051 2.443 6.448 1.00 96.31 272 ILE A O 1
ATOM 2140 N N . LEU A 1 273 ? -8.896 3.207 5.422 1.00 96.81 273 LEU A N 1
ATOM 2141 C CA . LEU A 1 273 ? -9.791 2.158 5.916 1.00 96.81 273 LEU A CA 1
ATOM 2142 C C . LEU A 1 273 ? -9.264 0.762 5.548 1.00 96.81 273 LEU A C 1
ATOM 2144 O O . LEU A 1 273 ? -9.150 -0.101 6.417 1.00 96.81 273 LEU A O 1
ATOM 2148 N N . GLN A 1 274 ? -8.890 0.542 4.283 1.00 96.12 274 GLN A N 1
ATOM 2149 C CA . GLN A 1 274 ? -8.313 -0.734 3.839 1.00 96.12 274 GLN A CA 1
ATOM 2150 C C . GLN A 1 274 ? -7.035 -1.082 4.606 1.00 96.12 274 GLN A C 1
ATOM 2152 O O . GLN A 1 274 ? -6.882 -2.207 5.087 1.00 96.12 274 GLN A O 1
ATOM 2157 N N . GLN A 1 275 ? -6.114 -0.125 4.738 1.00 97.00 275 GLN A N 1
ATOM 2158 C CA . GLN A 1 275 ? -4.847 -0.337 5.438 1.00 97.00 275 GLN A CA 1
ATOM 2159 C C . GLN A 1 275 ? -5.051 -0.575 6.940 1.00 97.00 275 GLN A C 1
ATOM 2161 O O . GLN A 1 275 ? -4.439 -1.487 7.495 1.00 97.00 275 GLN A O 1
ATOM 2166 N N . LEU A 1 276 ? -5.962 0.161 7.579 1.00 97.75 276 LEU A N 1
ATOM 2167 C CA . LEU A 1 276 ? -6.319 0.009 8.988 1.00 97.75 276 LEU A CA 1
ATOM 2168 C C . LEU A 1 276 ? -6.911 -1.377 9.264 1.00 97.75 276 LEU A C 1
ATOM 2170 O O . LEU A 1 276 ? -6.469 -2.069 10.179 1.00 97.75 276 LEU A O 1
ATOM 2174 N N . PHE A 1 277 ? -7.862 -1.827 8.443 1.00 97.62 277 PHE A N 1
ATOM 2175 C CA . PHE A 1 277 ? -8.494 -3.136 8.622 1.00 97.62 277 PHE A CA 1
ATOM 2176 C C . PHE A 1 277 ? -7.529 -4.303 8.406 1.00 97.62 277 PHE A C 1
ATOM 2178 O O . PHE A 1 277 ? -7.698 -5.351 9.025 1.00 97.62 277 PHE A O 1
ATOM 2185 N N . ARG A 1 278 ? -6.452 -4.134 7.628 1.00 96.94 278 ARG A N 1
ATOM 2186 C CA . ARG A 1 278 ? -5.406 -5.168 7.521 1.00 96.94 278 ARG A CA 1
ATOM 2187 C C . ARG A 1 278 ? -4.721 -5.442 8.857 1.00 96.94 278 ARG A C 1
ATOM 2189 O O . ARG A 1 278 ? -4.297 -6.577 9.076 1.00 96.94 278 ARG A O 1
ATOM 2196 N N . TYR A 1 279 ? -4.660 -4.476 9.778 1.00 96.94 279 TYR A N 1
ATOM 2197 C CA . TYR A 1 279 ? -4.121 -4.718 11.122 1.00 96.94 279 TYR A CA 1
ATOM 2198 C C . TYR A 1 279 ? -4.999 -5.658 11.956 1.00 96.94 279 TYR A C 1
ATOM 2200 O O . TYR A 1 279 ? -4.490 -6.245 12.909 1.00 96.94 279 TYR A O 1
ATOM 2208 N N . MET A 1 280 ? -6.267 -5.863 11.577 1.00 96.94 280 MET A N 1
ATOM 2209 C CA . MET A 1 280 ? -7.164 -6.836 12.214 1.00 96.94 280 MET A CA 1
ATOM 2210 C C . MET A 1 280 ? -6.850 -8.284 11.835 1.00 96.94 280 MET A C 1
ATOM 2212 O O . MET A 1 280 ? -7.336 -9.199 12.500 1.00 96.94 280 MET A O 1
ATOM 2216 N N . LYS A 1 281 ? -6.045 -8.531 10.793 1.00 96.06 281 LYS A N 1
ATOM 2217 C CA . LYS A 1 281 ? -5.642 -9.896 10.436 1.00 96.06 281 LYS A CA 1
ATOM 2218 C C . LYS A 1 281 ? -4.889 -10.546 11.609 1.00 96.06 281 LYS A C 1
ATOM 2220 O O . LYS A 1 281 ? -4.053 -9.867 12.215 1.00 96.06 281 LYS A O 1
ATOM 2225 N N . PRO A 1 282 ? -5.122 -11.835 11.918 1.00 93.38 282 PRO A N 1
ATOM 2226 C CA . PRO A 1 282 ? -4.366 -12.543 12.950 1.00 93.38 282 PRO A CA 1
ATOM 2227 C C . PRO A 1 282 ? -2.860 -12.454 12.700 1.00 93.38 282 PRO A C 1
ATOM 2229 O O . PRO A 1 282 ? -2.420 -12.520 11.553 1.00 93.38 282 PRO A O 1
ATOM 2232 N N . ASP A 1 283 ? -2.068 -12.298 13.760 1.00 92.81 283 ASP A N 1
ATOM 2233 C CA . ASP A 1 283 ? -0.610 -12.223 13.637 1.00 92.81 283 ASP A CA 1
ATOM 2234 C C . ASP A 1 283 ? -0.037 -13.528 13.051 1.00 92.81 283 ASP A C 1
ATOM 2236 O O . ASP A 1 283 ? -0.353 -14.635 13.495 1.00 92.81 283 ASP A O 1
ATOM 2240 N N . ARG A 1 284 ? 0.802 -13.393 12.021 1.00 91.00 284 ARG A N 1
ATOM 2241 C CA . ARG A 1 284 ? 1.505 -14.489 11.341 1.00 91.00 284 ARG A CA 1
ATOM 2242 C C . ARG A 1 284 ? 3.022 -14.381 11.494 1.00 91.00 284 ARG A C 1
ATOM 2244 O O . ARG A 1 284 ? 3.751 -15.162 10.891 1.00 91.00 284 ARG A O 1
ATOM 2251 N N . GLY A 1 285 ? 3.505 -13.431 12.293 1.00 89.81 285 GLY A N 1
ATOM 2252 C CA . GLY A 1 285 ? 4.923 -13.174 12.499 1.00 89.81 285 GLY A CA 1
ATOM 2253 C C . GLY A 1 285 ? 5.610 -12.558 11.282 1.00 89.81 285 GLY A C 1
ATOM 2254 O O . GLY A 1 285 ? 6.836 -12.606 11.199 1.00 89.81 285 GLY A O 1
ATOM 2255 N N . ILE A 1 286 ? 4.851 -11.987 10.341 1.00 92.38 286 ILE A N 1
ATOM 2256 C CA . ILE A 1 286 ? 5.398 -11.296 9.172 1.00 92.38 286 ILE A CA 1
ATOM 2257 C C . ILE A 1 286 ? 6.093 -10.026 9.658 1.00 92.38 286 ILE A C 1
ATOM 2259 O O . ILE A 1 286 ? 5.497 -9.175 10.315 1.00 92.38 286 ILE A O 1
ATOM 2263 N N . ARG A 1 287 ? 7.378 -9.895 9.327 1.00 87.38 287 ARG A N 1
ATOM 2264 C CA . ARG A 1 287 ? 8.193 -8.741 9.715 1.00 87.38 287 ARG A CA 1
ATOM 2265 C C . ARG A 1 287 ? 8.637 -7.963 8.477 1.00 87.38 287 ARG A C 1
ATOM 2267 O O . ARG A 1 287 ? 9.115 -8.590 7.519 1.00 87.38 287 ARG A O 1
ATOM 2274 N N . PRO A 1 288 ? 8.466 -6.629 8.474 1.00 90.19 288 PRO A N 1
ATOM 2275 C CA . PRO A 1 288 ? 9.143 -5.757 7.525 1.00 90.19 288 PRO A CA 1
ATOM 2276 C C . PRO A 1 288 ? 10.662 -5.779 7.723 1.00 90.19 288 PRO A C 1
ATOM 2278 O O . PRO A 1 288 ? 11.153 -6.158 8.790 1.00 90.19 288 PRO A O 1
ATOM 2281 N N . ALA A 1 289 ? 11.394 -5.333 6.702 1.00 93.50 289 ALA A N 1
ATOM 2282 C CA . ALA A 1 289 ? 12.838 -5.161 6.780 1.00 93.50 289 ALA A CA 1
ATOM 2283 C C . ALA A 1 289 ? 13.233 -4.167 7.881 1.00 93.50 289 ALA A C 1
ATOM 2285 O O . ALA A 1 289 ? 12.670 -3.078 7.986 1.00 93.50 289 ALA A O 1
ATOM 2286 N N . VAL A 1 290 ? 14.268 -4.512 8.647 1.00 90.75 290 VAL A N 1
ATOM 2287 C CA . VAL A 1 290 ? 14.974 -3.563 9.516 1.00 90.75 290 VAL A CA 1
ATOM 2288 C C . VAL A 1 290 ? 16.348 -3.306 8.919 1.00 90.75 290 VAL A C 1
ATOM 2290 O O . VAL A 1 290 ? 17.084 -4.247 8.619 1.00 90.75 290 VAL A O 1
ATOM 2293 N N . TYR A 1 291 ? 16.697 -2.036 8.737 1.00 89.44 291 TYR A N 1
ATOM 2294 C CA . TYR A 1 291 ? 18.005 -1.638 8.230 1.00 89.44 291 TYR A CA 1
ATOM 2295 C C . TYR A 1 291 ? 18.860 -1.093 9.377 1.00 89.44 291 TYR A C 1
ATOM 2297 O O . TYR A 1 291 ? 18.412 -0.246 10.152 1.00 89.44 291 TYR A O 1
ATOM 2305 N N . GLU A 1 292 ? 20.088 -1.594 9.498 1.00 86.19 292 GLU A N 1
ATOM 2306 C CA . GLU A 1 292 ? 21.022 -1.212 10.557 1.00 86.19 292 GLU A CA 1
ATOM 2307 C C . GLU A 1 292 ? 22.158 -0.360 9.983 1.00 86.19 292 GLU A C 1
ATOM 2309 O O . GLU A 1 292 ? 22.757 -0.710 8.965 1.00 86.19 292 GLU A O 1
ATOM 2314 N N . ARG A 1 293 ? 22.496 0.737 10.670 1.00 84.00 293 ARG A N 1
ATOM 2315 C CA . ARG A 1 293 ? 23.544 1.678 10.241 1.00 84.00 293 ARG A CA 1
ATOM 2316 C C . ARG A 1 293 ? 24.895 1.002 10.008 1.00 84.00 293 ARG A C 1
ATOM 2318 O O . ARG A 1 293 ? 25.561 1.285 9.016 1.00 84.00 293 ARG A O 1
ATOM 2325 N N . ASP A 1 294 ? 25.266 0.088 10.900 1.00 87.69 294 ASP A N 1
ATOM 2326 C CA . ASP A 1 294 ? 26.579 -0.563 10.899 1.00 87.69 294 ASP A CA 1
ATOM 2327 C C . ASP A 1 294 ? 26.600 -1.882 10.107 1.00 87.69 294 ASP A C 1
ATOM 2329 O O . ASP A 1 294 ? 27.622 -2.570 10.070 1.00 87.69 294 ASP A O 1
ATOM 2333 N N . ARG A 1 295 ? 25.489 -2.242 9.445 1.00 92.75 295 ARG A N 1
ATOM 2334 C CA . ARG A 1 295 ? 25.382 -3.439 8.597 1.00 92.75 295 ARG A CA 1
ATOM 2335 C C . ARG A 1 295 ? 24.876 -3.067 7.201 1.00 92.75 295 ARG A C 1
ATOM 2337 O O . ARG A 1 295 ? 23.693 -3.245 6.909 1.00 92.75 295 ARG A O 1
ATOM 2344 N N . PRO A 1 296 ? 25.755 -2.536 6.330 1.00 95.69 296 PRO A N 1
ATOM 2345 C CA . PRO A 1 296 ? 25.383 -2.243 4.954 1.00 95.69 296 PRO A CA 1
ATOM 2346 C C . PRO A 1 296 ? 24.960 -3.512 4.212 1.00 95.69 296 PRO A C 1
ATOM 2348 O O . PRO A 1 296 ? 25.561 -4.571 4.390 1.00 95.69 296 PRO A O 1
ATOM 2351 N N . LEU A 1 297 ? 23.974 -3.375 3.329 1.00 97.44 297 LEU A N 1
ATOM 2352 C CA . LEU A 1 297 ? 23.598 -4.420 2.381 1.00 97.44 297 LEU A CA 1
ATOM 2353 C C . LEU A 1 297 ? 24.309 -4.173 1.054 1.00 97.44 297 LEU A C 1
ATOM 2355 O O . LEU A 1 297 ? 24.397 -3.034 0.594 1.00 97.44 297 LEU A O 1
ATOM 2359 N N . TYR A 1 298 ? 24.790 -5.238 0.422 1.00 98.19 298 TYR A N 1
ATOM 2360 C CA . TYR A 1 298 ? 25.459 -5.156 -0.871 1.00 98.19 298 TYR A CA 1
ATOM 2361 C C . TYR A 1 298 ? 24.624 -5.870 -1.920 1.00 98.19 298 TYR A C 1
ATOM 2363 O O . TYR A 1 298 ? 24.331 -7.048 -1.757 1.00 98.19 298 TYR A O 1
ATOM 2371 N N . TYR A 1 299 ? 24.259 -5.183 -2.998 1.00 98.56 299 TYR A N 1
ATOM 2372 C CA . TYR A 1 299 ? 23.537 -5.790 -4.115 1.00 98.56 299 TYR A CA 1
ATOM 2373 C C . TYR A 1 299 ? 24.391 -5.764 -5.374 1.00 98.56 299 TYR A C 1
ATOM 2375 O O . TYR A 1 299 ? 25.068 -4.782 -5.653 1.00 98.56 299 TYR A O 1
ATOM 2383 N N . GLU A 1 300 ? 24.321 -6.830 -6.156 1.00 98.31 300 GLU A N 1
ATOM 2384 C CA . GLU A 1 300 ? 24.686 -6.802 -7.568 1.00 98.31 300 GLU A CA 1
ATOM 2385 C C . GLU A 1 300 ? 23.443 -6.409 -8.371 1.00 98.31 300 GLU A C 1
ATOM 2387 O O . GLU A 1 300 ? 22.360 -6.960 -8.149 1.00 98.31 300 GLU A O 1
ATOM 2392 N N . VAL A 1 301 ? 23.584 -5.462 -9.298 1.00 98.38 301 VAL A N 1
ATOM 2393 C CA . VAL A 1 301 ? 22.525 -5.106 -10.243 1.00 98.38 301 VAL A CA 1
ATOM 2394 C C . VAL A 1 301 ? 22.947 -5.449 -11.662 1.00 98.38 301 VAL A C 1
ATOM 2396 O O . VAL A 1 301 ? 24.060 -5.150 -12.089 1.00 98.38 301 VAL A O 1
ATOM 2399 N N . THR A 1 302 ? 22.025 -6.045 -12.410 1.00 98.25 302 THR A N 1
ATOM 2400 C CA . THR A 1 302 ? 22.141 -6.231 -13.857 1.00 98.25 302 THR A CA 1
ATOM 2401 C C . THR A 1 302 ? 20.924 -5.631 -14.537 1.00 98.25 302 THR A C 1
ATOM 2403 O O . THR A 1 302 ? 19.794 -5.799 -14.080 1.00 98.25 302 THR A O 1
ATOM 2406 N N . VAL A 1 303 ? 21.147 -4.916 -15.632 1.00 97.81 303 VAL A N 1
ATOM 2407 C CA . VAL A 1 303 ? 20.091 -4.371 -16.480 1.00 97.81 303 VAL A CA 1
ATOM 2408 C C . VAL A 1 303 ? 20.355 -4.834 -17.895 1.00 97.81 303 VAL A C 1
ATOM 2410 O O . VAL A 1 303 ? 21.437 -4.631 -18.434 1.00 97.81 303 VAL A O 1
ATOM 2413 N N . THR A 1 304 ? 19.361 -5.441 -18.515 1.00 97.12 304 THR A N 1
ATOM 2414 C CA . THR A 1 304 ? 19.441 -5.896 -19.900 1.00 97.12 304 THR A CA 1
ATOM 2415 C C . THR A 1 304 ? 18.253 -5.363 -20.668 1.00 97.12 304 THR A C 1
ATOM 2417 O O . THR A 1 304 ? 17.182 -5.142 -20.102 1.00 97.12 304 THR A O 1
ATOM 2420 N N . GLY A 1 305 ? 18.414 -5.157 -21.965 1.00 96.00 305 GLY A N 1
ATOM 2421 C CA . GLY A 1 305 ? 17.278 -4.828 -22.805 1.00 96.00 305 GLY A CA 1
ATOM 2422 C C . GLY A 1 305 ? 17.482 -5.232 -24.245 1.00 96.00 305 GLY A C 1
ATOM 2423 O O . GLY A 1 305 ? 18.605 -5.417 -24.705 1.00 96.00 305 GLY A O 1
ATOM 2424 N N . LEU A 1 306 ? 16.364 -5.394 -24.941 1.00 95.50 306 LEU A N 1
ATOM 2425 C CA . LEU A 1 306 ? 16.293 -5.893 -26.306 1.00 95.50 306 LEU A CA 1
ATOM 2426 C C . LEU A 1 306 ? 15.289 -5.059 -27.091 1.00 95.50 306 LEU A C 1
ATOM 2428 O O . LEU A 1 306 ? 14.203 -4.737 -26.598 1.00 95.50 306 LEU A O 1
ATOM 2432 N N . GLN A 1 307 ? 15.637 -4.760 -28.334 1.00 94.31 307 GLN A N 1
ATOM 2433 C CA . GLN A 1 307 ? 14.785 -4.031 -29.253 1.00 94.31 307 GLN A CA 1
ATOM 2434 C C . GLN A 1 307 ? 14.489 -4.859 -30.492 1.00 94.31 307 GLN A C 1
ATOM 2436 O O . GLN A 1 307 ? 15.382 -5.416 -31.127 1.00 94.31 307 GLN A O 1
ATOM 2441 N N . ALA A 1 308 ? 13.217 -4.886 -30.866 1.00 92.12 308 ALA A N 1
ATOM 2442 C CA . ALA A 1 308 ? 12.769 -5.377 -32.154 1.00 92.12 308 ALA A CA 1
ATOM 2443 C C . ALA A 1 308 ? 12.111 -4.213 -32.899 1.00 92.12 308 ALA A C 1
ATOM 2445 O O . ALA A 1 308 ? 10.940 -3.895 -32.687 1.00 92.12 308 ALA A O 1
ATOM 2446 N N . VAL A 1 309 ? 12.905 -3.566 -33.749 1.00 91.69 309 VAL A N 1
ATOM 2447 C CA . VAL A 1 309 ? 12.479 -2.496 -34.653 1.00 91.69 309 VAL A CA 1
ATOM 2448 C C . VAL A 1 309 ? 12.791 -2.975 -36.070 1.00 91.69 309 VAL A C 1
ATOM 2450 O O . VAL A 1 309 ? 13.965 -3.191 -36.374 1.00 91.69 309 VAL A O 1
ATOM 2453 N N . PRO A 1 310 ? 11.792 -3.193 -36.942 1.00 89.56 310 PRO A N 1
ATOM 2454 C CA . PRO A 1 310 ? 12.069 -3.668 -38.290 1.00 89.56 310 PRO A CA 1
ATOM 2455 C C . PRO A 1 310 ? 12.893 -2.648 -39.085 1.00 89.56 310 PRO A C 1
ATOM 2457 O O . PRO A 1 310 ? 12.743 -1.440 -38.907 1.00 89.56 310 PRO A O 1
ATOM 2460 N N . GLY A 1 311 ? 13.715 -3.119 -40.026 1.00 86.62 311 GLY A N 1
ATOM 2461 C CA . GLY A 1 311 ? 14.559 -2.237 -40.845 1.00 86.62 311 GLY A CA 1
ATOM 2462 C C . GLY A 1 311 ? 13.776 -1.251 -41.729 1.00 86.62 311 GLY A C 1
ATOM 2463 O O . GLY A 1 311 ? 14.302 -0.202 -42.102 1.00 86.62 311 GLY A O 1
ATOM 2464 N N . GLY A 1 312 ? 12.509 -1.553 -42.050 1.00 87.38 312 GLY A N 1
ATOM 2465 C CA . GLY A 1 312 ? 11.610 -0.636 -42.764 1.00 87.38 312 GLY A CA 1
ATOM 2466 C C . GLY A 1 312 ? 11.207 0.592 -41.936 1.00 87.38 312 GLY A C 1
ATOM 2467 O O . GLY A 1 312 ? 11.006 1.687 -42.483 1.00 87.38 312 GLY A O 1
ATOM 2468 N N . ASN A 1 313 ? 11.156 0.437 -40.612 1.00 91.38 313 ASN A N 1
ATOM 2469 C CA . ASN A 1 313 ? 10.846 1.501 -39.671 1.00 91.38 313 ASN A CA 1
ATOM 2470 C C . ASN A 1 313 ? 12.023 2.484 -39.590 1.00 91.38 313 ASN A C 1
ATOM 2472 O O . ASN A 1 313 ? 13.170 2.091 -39.376 1.00 91.38 313 ASN A O 1
ATOM 2476 N N . SER A 1 314 ? 11.770 3.785 -39.768 1.00 92.81 314 SER A N 1
ATOM 2477 C CA . SER A 1 314 ? 12.836 4.799 -39.741 1.00 92.81 314 SER A CA 1
ATOM 2478 C C . SER A 1 314 ? 13.486 4.960 -38.368 1.00 92.81 314 SER A C 1
ATOM 2480 O O . SER A 1 314 ? 14.623 5.427 -38.314 1.00 92.81 314 SER A O 1
ATOM 2482 N N . LEU A 1 315 ? 12.834 4.509 -37.292 1.00 92.56 315 LEU A N 1
ATOM 2483 C CA . LEU A 1 315 ? 13.420 4.464 -35.952 1.00 92.56 315 LEU A CA 1
ATOM 2484 C C . LEU A 1 315 ? 14.608 3.496 -35.863 1.00 92.56 315 LEU A C 1
ATOM 2486 O O . LEU A 1 315 ? 15.501 3.731 -35.057 1.00 92.56 315 LEU A O 1
ATOM 2490 N N . SER A 1 316 ? 14.696 2.481 -36.736 1.00 89.50 316 SER A N 1
ATOM 2491 C CA . SER A 1 316 ? 15.858 1.571 -36.787 1.00 89.50 316 SER A CA 1
ATOM 2492 C C . SER A 1 316 ? 17.174 2.291 -37.113 1.00 89.50 316 SER A C 1
ATOM 2494 O O . SER A 1 316 ? 18.253 1.783 -36.825 1.00 89.50 316 SER A O 1
ATOM 2496 N N . LYS A 1 317 ? 17.089 3.493 -37.701 1.00 89.44 317 LYS A N 1
ATOM 2497 C CA . LYS A 1 317 ? 18.236 4.326 -38.091 1.00 89.44 317 LYS A CA 1
ATOM 2498 C C . LYS A 1 317 ? 18.721 5.254 -36.979 1.00 89.44 317 LYS A C 1
ATOM 2500 O O . LYS A 1 317 ? 19.719 5.948 -37.172 1.00 89.44 317 LYS A O 1
ATOM 2505 N N . ILE A 1 318 ? 18.008 5.326 -35.855 1.00 88.75 318 ILE A N 1
ATOM 2506 C CA . ILE A 1 318 ? 18.459 6.085 -34.687 1.00 88.75 318 ILE A CA 1
ATOM 2507 C C . ILE A 1 318 ? 19.743 5.439 -34.153 1.00 88.75 318 ILE A C 1
ATOM 2509 O O . ILE A 1 318 ? 19.927 4.228 -34.227 1.00 88.75 318 ILE A O 1
ATOM 2513 N N . SER A 1 319 ? 20.671 6.257 -33.655 1.00 85.56 319 SER A N 1
ATOM 2514 C CA . SER A 1 319 ? 21.922 5.751 -33.090 1.00 85.56 319 SER A CA 1
ATOM 2515 C C . SER A 1 319 ? 21.666 4.982 -31.792 1.00 85.56 319 SER A C 1
ATOM 2517 O O . SER A 1 319 ? 21.000 5.495 -30.888 1.00 85.56 319 SER A O 1
ATOM 2519 N N . HIS A 1 320 ? 22.262 3.793 -31.692 1.00 81.56 320 HIS A N 1
ATOM 2520 C CA . HIS A 1 320 ? 22.215 2.910 -30.527 1.00 81.56 320 HIS A CA 1
ATOM 2521 C C . HIS A 1 320 ? 23.615 2.797 -29.893 1.00 81.56 320 HIS A C 1
ATOM 2523 O O . HIS A 1 320 ? 24.248 1.737 -29.955 1.00 81.56 320 HIS A O 1
ATOM 2529 N N . PRO A 1 321 ? 24.170 3.886 -29.320 1.00 76.88 321 PRO A N 1
ATOM 2530 C CA . PRO A 1 321 ? 25.438 3.796 -28.612 1.00 76.88 321 PRO A CA 1
ATOM 2531 C C . PRO A 1 321 ? 25.290 2.775 -27.478 1.00 76.88 321 PRO A C 1
ATOM 2533 O O . PRO A 1 321 ? 24.287 2.783 -26.771 1.00 76.88 321 PRO A O 1
ATOM 2536 N N . LYS A 1 322 ? 26.284 1.896 -27.308 1.00 85.38 322 LYS A N 1
ATOM 2537 C CA . LYS A 1 322 ? 26.292 0.820 -26.292 1.00 85.38 322 LYS A CA 1
ATOM 2538 C C . LYS A 1 322 ? 25.315 -0.338 -26.536 1.00 85.38 322 LYS A C 1
ATOM 2540 O O . LYS A 1 322 ? 24.995 -1.055 -25.598 1.00 85.38 322 LYS A O 1
ATOM 2545 N N . TYR A 1 323 ? 24.912 -0.573 -27.781 1.00 89.56 323 TYR A N 1
ATOM 2546 C CA . TYR A 1 323 ? 24.218 -1.801 -28.165 1.00 89.56 323 TYR A CA 1
ATOM 2547 C C . TYR A 1 323 ? 25.163 -2.779 -28.872 1.00 89.56 323 TYR A C 1
ATOM 2549 O O . TYR A 1 323 ? 26.078 -2.376 -29.592 1.00 89.56 323 TYR A O 1
ATOM 2557 N N . ARG A 1 324 ? 24.921 -4.073 -28.673 1.00 92.94 324 ARG A N 1
ATOM 2558 C CA . ARG A 1 324 ? 25.419 -5.167 -29.516 1.00 92.94 324 ARG A CA 1
ATOM 2559 C C . ARG A 1 324 ? 24.245 -5.708 -30.338 1.00 92.94 324 ARG A C 1
ATOM 2561 O O . ARG A 1 324 ? 23.087 -5.420 -30.044 1.00 92.94 324 ARG A O 1
ATOM 2568 N N . MET A 1 325 ? 24.539 -6.472 -31.386 1.00 91.25 325 MET A N 1
ATOM 2569 C CA . MET A 1 325 ? 23.513 -7.046 -32.259 1.00 91.25 325 MET A CA 1
ATOM 2570 C C . MET A 1 325 ? 23.298 -8.516 -31.923 1.00 91.25 325 MET A C 1
ATOM 2572 O O . MET A 1 325 ? 24.253 -9.289 -31.869 1.00 91.25 325 MET A O 1
ATOM 2576 N N . PHE A 1 326 ? 22.042 -8.895 -31.707 1.00 90.56 326 PHE A N 1
ATOM 2577 C CA . PHE A 1 326 ? 21.609 -10.281 -31.638 1.00 90.56 326 PHE A CA 1
ATOM 2578 C C . PHE A 1 326 ? 20.876 -10.624 -32.935 1.00 90.56 326 PHE A C 1
ATOM 2580 O O . PHE A 1 326 ? 19.819 -10.062 -33.217 1.00 90.56 326 PHE A O 1
ATOM 2587 N N . SER A 1 327 ? 21.436 -11.544 -33.720 1.00 88.31 327 SER A N 1
ATOM 2588 C CA . SER A 1 327 ? 20.890 -11.932 -35.025 1.00 88.31 327 SER A CA 1
ATOM 2589 C C . SER A 1 327 ? 20.362 -13.368 -34.971 1.00 88.31 327 SER A C 1
ATOM 2591 O O . SER A 1 327 ? 21.054 -14.294 -35.397 1.00 88.31 327 SER A O 1
ATOM 2593 N N . PRO A 1 328 ? 19.148 -13.611 -34.432 1.00 82.62 328 PRO A N 1
ATOM 2594 C CA . PRO A 1 328 ? 18.598 -14.964 -34.326 1.00 82.62 328 PRO A CA 1
ATOM 2595 C C . PRO A 1 328 ? 18.355 -15.615 -35.694 1.00 82.62 328 PRO A C 1
ATOM 2597 O O . PRO A 1 328 ? 18.184 -16.832 -35.777 1.00 82.62 328 PRO A O 1
ATOM 2600 N N . ARG A 1 329 ? 18.285 -14.811 -36.765 1.00 80.81 329 ARG A N 1
ATOM 2601 C CA . ARG A 1 329 ? 18.159 -15.238 -38.164 1.00 80.81 329 ARG A CA 1
ATOM 2602 C C . ARG A 1 329 ? 18.925 -14.258 -39.066 1.00 80.81 329 ARG A C 1
ATOM 2604 O O . ARG A 1 329 ? 19.026 -13.092 -38.695 1.00 80.81 329 ARG A O 1
ATOM 2611 N N . PRO A 1 330 ? 19.374 -14.663 -40.271 1.00 73.50 330 PRO A N 1
ATOM 2612 C CA . PRO A 1 330 ? 20.187 -13.816 -41.160 1.00 73.50 330 PRO A CA 1
ATOM 2613 C C . PRO A 1 330 ? 19.570 -12.468 -41.566 1.00 73.50 330 PRO A C 1
ATOM 2615 O O . PRO A 1 330 ? 20.282 -11.578 -42.011 1.00 73.50 330 PRO A O 1
ATOM 2618 N N . THR A 1 331 ? 18.248 -12.326 -41.463 1.00 69.38 331 THR A N 1
ATOM 2619 C CA . THR A 1 331 ? 17.497 -11.126 -41.869 1.00 69.38 331 THR A CA 1
ATOM 2620 C C . THR A 1 331 ? 16.865 -10.393 -40.688 1.00 69.38 331 THR A C 1
ATOM 2622 O O . THR A 1 331 ? 16.009 -9.532 -40.884 1.00 69.38 331 THR A O 1
ATOM 2625 N N . THR A 1 332 ? 17.188 -10.786 -39.457 1.00 73.25 332 THR A N 1
ATOM 2626 C CA . THR A 1 332 ? 16.572 -10.227 -38.255 1.00 73.25 332 THR A CA 1
ATOM 2627 C C . THR A 1 332 ? 17.660 -9.858 -37.279 1.00 73.25 332 THR A C 1
ATOM 2629 O O . THR A 1 332 ? 18.230 -10.724 -36.628 1.00 73.25 332 THR A O 1
ATOM 2632 N N . ASP A 1 333 ? 17.890 -8.562 -37.181 1.00 84.31 333 ASP A N 1
ATOM 2633 C CA . ASP A 1 333 ? 18.885 -7.956 -36.323 1.00 84.31 333 ASP A CA 1
ATOM 2634 C C . ASP A 1 333 ? 18.169 -7.249 -35.174 1.00 84.31 333 ASP A C 1
ATOM 2636 O O . ASP A 1 333 ? 17.347 -6.359 -35.395 1.00 84.31 333 ASP A O 1
ATOM 2640 N N . MET A 1 334 ? 18.449 -7.678 -33.946 1.00 90.19 334 MET A N 1
ATOM 2641 C CA . MET A 1 334 ? 17.844 -7.132 -32.735 1.00 90.19 334 MET A CA 1
ATOM 2642 C C . MET A 1 334 ? 18.929 -6.477 -31.878 1.00 90.19 334 MET A C 1
ATOM 2644 O O . MET A 1 334 ? 19.758 -7.185 -31.296 1.00 90.19 334 MET A O 1
ATOM 2648 N N . PRO A 1 335 ? 18.965 -5.137 -31.796 1.00 93.12 335 PRO A N 1
ATOM 2649 C CA . PRO A 1 335 ? 19.852 -4.450 -30.874 1.00 93.12 335 PRO A CA 1
ATOM 2650 C C . PRO A 1 335 ? 19.544 -4.866 -29.431 1.00 93.12 335 PRO A C 1
ATOM 2652 O O . PRO A 1 335 ? 18.389 -4.837 -29.003 1.00 93.12 335 PRO A O 1
ATOM 2655 N N . TYR A 1 336 ? 20.578 -5.193 -28.659 1.00 95.31 336 TYR A N 1
ATOM 2656 C CA . TYR A 1 336 ? 20.471 -5.426 -27.222 1.00 95.31 336 TYR A CA 1
ATOM 2657 C C . TYR A 1 336 ? 21.581 -4.712 -26.448 1.00 95.31 336 TYR A C 1
ATOM 2659 O O . TYR A 1 336 ? 22.641 -4.406 -26.999 1.00 95.31 336 TYR A O 1
ATOM 2667 N N . PHE A 1 337 ? 21.341 -4.450 -25.168 1.00 95.69 337 PHE A N 1
ATOM 2668 C CA . PHE A 1 337 ? 22.328 -3.876 -24.260 1.00 95.69 337 PHE A CA 1
ATOM 2669 C C . PHE A 1 337 ? 22.363 -4.638 -22.939 1.00 95.69 337 PHE A C 1
ATOM 2671 O O . PHE A 1 337 ? 21.376 -5.255 -22.536 1.00 95.69 337 PHE A O 1
ATOM 2678 N N . GLU A 1 338 ? 23.499 -4.537 -22.257 1.00 96.69 338 GLU A N 1
ATOM 2679 C CA . GLU A 1 338 ? 23.694 -5.036 -20.902 1.00 96.69 338 GLU A CA 1
ATOM 2680 C C . GLU A 1 338 ? 24.438 -3.976 -20.090 1.00 96.69 338 GLU A C 1
ATOM 2682 O O . GLU A 1 338 ? 25.368 -3.332 -20.585 1.00 96.69 338 GLU A O 1
ATOM 2687 N N . ALA A 1 339 ? 24.027 -3.796 -18.843 1.00 96.31 339 ALA A N 1
ATOM 2688 C CA . ALA A 1 339 ? 24.705 -2.984 -17.854 1.00 96.31 339 ALA A CA 1
ATOM 2689 C C . ALA A 1 339 ? 24.762 -3.729 -16.524 1.00 96.31 339 ALA A C 1
ATOM 2691 O O . ALA A 1 339 ? 23.866 -4.512 -16.202 1.00 96.31 339 ALA A O 1
ATOM 2692 N N . SER A 1 340 ? 25.795 -3.460 -15.741 1.00 97.31 340 SER A N 1
ATOM 2693 C CA . SER A 1 340 ? 25.917 -3.974 -14.383 1.00 97.31 340 SER A CA 1
ATOM 2694 C C . SER A 1 340 ? 26.531 -2.937 -13.460 1.00 97.31 340 SER A C 1
ATOM 2696 O O . SER A 1 340 ? 27.214 -2.021 -13.917 1.00 97.31 340 SER A O 1
ATOM 2698 N N . ALA A 1 341 ? 26.248 -3.056 -12.168 1.00 97.44 341 ALA A N 1
ATOM 2699 C CA . ALA A 1 341 ? 26.876 -2.268 -11.118 1.00 97.44 341 ALA A CA 1
ATOM 2700 C C . ALA A 1 341 ? 26.787 -3.012 -9.784 1.00 97.44 341 ALA A C 1
ATOM 2702 O O . ALA A 1 341 ? 26.003 -3.950 -9.625 1.00 97.44 341 ALA A O 1
ATOM 2703 N N . ASP A 1 342 ? 27.554 -2.537 -8.817 1.00 97.56 342 ASP A N 1
ATOM 2704 C CA . ASP A 1 342 ? 27.446 -2.931 -7.424 1.00 97.56 342 ASP A CA 1
ATOM 2705 C C . ASP A 1 342 ? 26.823 -1.799 -6.616 1.00 97.56 342 ASP A C 1
ATOM 2707 O O . ASP A 1 342 ? 27.095 -0.621 -6.841 1.00 97.56 342 ASP A O 1
ATOM 2711 N N . LEU A 1 343 ? 25.966 -2.149 -5.667 1.00 98.06 343 LEU A N 1
ATOM 2712 C CA . LEU A 1 343 ? 25.270 -1.203 -4.812 1.00 98.06 343 LEU A CA 1
ATOM 2713 C C . LEU A 1 343 ? 25.664 -1.458 -3.371 1.00 98.06 343 LEU A C 1
ATOM 2715 O O . LEU A 1 343 ? 25.539 -2.581 -2.884 1.00 98.06 343 LEU A O 1
ATOM 2719 N N . LYS A 1 344 ? 26.069 -0.405 -2.670 1.00 97.56 344 LYS A N 1
ATOM 2720 C CA . LYS A 1 344 ? 26.221 -0.428 -1.218 1.00 97.56 344 LYS A CA 1
ATOM 2721 C C . LYS A 1 344 ? 25.097 0.384 -0.596 1.00 97.56 344 LYS A C 1
ATOM 2723 O O . LYS A 1 344 ? 25.063 1.601 -0.735 1.00 97.56 344 LYS A O 1
ATOM 2728 N N . VAL A 1 345 ? 24.200 -0.297 0.103 1.00 97.31 345 VAL A N 1
ATOM 2729 C CA . VAL A 1 345 ? 23.040 0.285 0.774 1.00 97.31 345 VAL A CA 1
ATOM 2730 C C . VAL A 1 345 ? 23.367 0.470 2.247 1.00 97.31 345 VAL A C 1
ATOM 2732 O O . VAL A 1 345 ? 23.660 -0.485 2.962 1.00 97.31 345 VAL A O 1
ATOM 2735 N N . THR A 1 346 ? 23.296 1.709 2.705 1.00 96.38 346 THR A N 1
ATOM 2736 C CA . THR A 1 346 ? 23.412 2.097 4.114 1.00 96.38 346 THR A CA 1
ATOM 2737 C C . THR A 1 346 ? 22.141 2.814 4.521 1.00 96.38 346 THR A C 1
ATOM 2739 O O . THR A 1 346 ? 21.559 3.521 3.702 1.00 96.38 346 THR A O 1
ATOM 2742 N N . ALA A 1 347 ? 21.701 2.653 5.764 1.00 94.50 347 ALA A N 1
ATOM 2743 C CA . ALA A 1 347 ? 20.495 3.321 6.225 1.00 94.50 347 ALA A CA 1
ATOM 2744 C C . ALA A 1 347 ? 20.629 3.818 7.659 1.00 94.50 347 ALA A C 1
ATOM 2746 O O . ALA A 1 347 ? 21.284 3.196 8.493 1.00 94.50 347 ALA A O 1
ATOM 2747 N N . GLU A 1 348 ? 19.967 4.929 7.944 1.00 92.19 348 GLU A N 1
ATOM 2748 C CA . GLU A 1 348 ? 19.835 5.497 9.276 1.00 92.19 348 GLU A CA 1
ATOM 2749 C C . GLU A 1 348 ? 18.352 5.596 9.627 1.00 92.19 348 GLU A C 1
ATOM 2751 O O . GLU A 1 348 ? 17.542 6.075 8.833 1.00 92.19 348 GLU A O 1
ATOM 2756 N N . ARG A 1 349 ? 17.984 5.088 10.804 1.00 89.69 349 ARG A N 1
ATOM 2757 C CA . ARG A 1 349 ? 16.597 5.095 11.263 1.00 89.69 349 ARG A CA 1
ATOM 2758 C C . ARG A 1 349 ? 16.225 6.482 11.780 1.00 89.69 349 ARG A C 1
ATOM 2760 O O . ARG A 1 349 ? 16.882 7.001 12.677 1.00 89.69 349 ARG A O 1
ATOM 2767 N N . ASP A 1 350 ? 15.139 7.029 11.253 1.00 84.69 350 ASP A N 1
ATOM 2768 C CA . ASP A 1 350 ? 14.437 8.175 11.817 1.00 84.69 350 ASP A CA 1
ATOM 2769 C C . ASP A 1 350 ? 13.741 7.736 13.112 1.00 84.69 350 ASP A C 1
ATOM 2771 O O . ASP A 1 350 ? 12.938 6.799 13.115 1.00 84.69 350 ASP A O 1
ATOM 2775 N N . THR A 1 351 ? 14.062 8.381 14.229 1.00 77.25 351 THR A N 1
ATOM 2776 C CA . THR A 1 351 ? 13.493 8.037 15.537 1.00 77.25 351 THR A CA 1
ATOM 2777 C C . THR A 1 351 ? 12.066 8.544 15.730 1.00 77.25 351 THR A C 1
ATOM 2779 O O . THR A 1 351 ? 11.372 8.024 16.600 1.00 77.25 351 THR A O 1
ATOM 2782 N N . VAL A 1 352 ? 11.621 9.523 14.939 1.00 76.38 352 VAL A N 1
ATOM 2783 C CA . VAL A 1 352 ? 10.278 10.112 15.012 1.00 76.38 352 VAL A CA 1
ATOM 2784 C C . VAL A 1 352 ? 9.316 9.316 14.137 1.00 76.38 352 VAL A C 1
ATOM 2786 O O . VAL A 1 352 ? 8.320 8.794 14.627 1.00 76.38 352 VAL A O 1
ATOM 2789 N N . LEU A 1 353 ? 9.636 9.155 12.850 1.00 79.12 353 LEU A N 1
ATOM 2790 C CA . LEU A 1 353 ? 8.755 8.463 11.900 1.00 79.12 353 LEU A CA 1
ATOM 2791 C C . LEU A 1 353 ? 8.956 6.945 11.875 1.00 79.12 353 LEU A C 1
ATOM 2793 O O . LEU A 1 353 ? 8.187 6.236 11.231 1.00 79.12 353 LEU A O 1
ATOM 2797 N N . ASN A 1 354 ? 9.997 6.424 12.534 1.00 84.81 354 ASN A N 1
ATOM 2798 C CA . ASN A 1 354 ? 10.428 5.026 12.406 1.00 84.81 354 ASN A CA 1
ATOM 2799 C C . ASN A 1 354 ? 10.713 4.590 10.955 1.00 84.81 354 ASN A C 1
ATOM 2801 O O . ASN A 1 354 ? 10.740 3.393 10.663 1.00 84.81 354 ASN A O 1
ATOM 2805 N N . ALA A 1 355 ? 10.931 5.553 10.060 1.00 92.06 355 ALA A N 1
ATOM 2806 C CA . ALA A 1 355 ? 11.377 5.343 8.693 1.00 92.06 355 ALA A CA 1
ATOM 2807 C C . ALA A 1 355 ? 12.905 5.180 8.637 1.00 92.06 355 ALA A C 1
ATOM 2809 O O . ALA A 1 355 ? 13.607 5.375 9.629 1.00 92.06 355 ALA A O 1
ATOM 2810 N N . PHE A 1 356 ? 13.435 4.845 7.467 1.00 94.75 356 PHE A N 1
ATOM 2811 C CA . PHE A 1 356 ? 14.863 4.706 7.214 1.00 94.75 356 PHE A CA 1
ATOM 2812 C C . PHE A 1 356 ? 15.296 5.657 6.096 1.00 94.75 356 PHE A C 1
ATOM 2814 O O . PHE A 1 356 ? 14.876 5.503 4.946 1.00 94.75 356 PHE A O 1
ATOM 2821 N N . TYR A 1 357 ? 16.179 6.604 6.413 1.00 95.19 357 TYR A N 1
ATOM 2822 C CA . TYR A 1 357 ? 16.904 7.377 5.408 1.00 95.19 357 TYR A CA 1
ATOM 2823 C C . TYR A 1 357 ? 18.015 6.504 4.847 1.00 95.19 357 TYR A C 1
ATOM 2825 O O . TYR A 1 357 ? 18.971 6.157 5.540 1.00 95.19 357 TYR A O 1
ATOM 2833 N N . THR A 1 358 ? 17.869 6.122 3.590 1.00 96.06 358 THR A N 1
ATOM 2834 C CA . THR A 1 358 ? 18.744 5.162 2.928 1.00 96.06 358 THR A CA 1
ATOM 2835 C C . THR A 1 358 ? 19.622 5.880 1.919 1.00 96.06 358 THR A C 1
ATOM 2837 O O . THR A 1 358 ? 19.117 6.643 1.103 1.00 96.06 358 THR A O 1
ATOM 2840 N N . ASN A 1 359 ? 20.925 5.610 1.956 1.00 97.25 359 ASN A N 1
ATOM 2841 C CA . ASN A 1 359 ? 21.904 6.045 0.967 1.00 97.25 359 ASN A CA 1
ATOM 2842 C C . ASN A 1 359 ? 22.472 4.821 0.245 1.00 97.25 359 ASN A C 1
ATOM 2844 O O . ASN A 1 359 ? 22.923 3.865 0.882 1.00 97.25 359 ASN A O 1
ATOM 2848 N N . ILE A 1 360 ? 22.461 4.872 -1.080 1.00 97.88 360 ILE A N 1
ATOM 2849 C CA . ILE A 1 360 ? 22.920 3.820 -1.978 1.00 97.88 360 ILE A CA 1
ATOM 2850 C C . ILE A 1 360 ? 24.074 4.375 -2.800 1.00 97.88 360 ILE A C 1
ATOM 2852 O O . ILE A 1 360 ? 23.866 5.247 -3.642 1.00 97.88 360 ILE A O 1
ATOM 2856 N N . ASP A 1 361 ? 25.278 3.858 -2.581 1.00 97.31 361 ASP A N 1
ATOM 2857 C CA . ASP A 1 361 ? 26.428 4.157 -3.432 1.00 97.31 361 ASP A CA 1
ATOM 2858 C C . ASP A 1 361 ? 26.437 3.190 -4.621 1.00 97.31 361 ASP A C 1
ATOM 2860 O O . ASP A 1 361 ? 26.435 1.972 -4.428 1.00 97.31 361 ASP A O 1
ATOM 2864 N N . VAL A 1 362 ? 26.465 3.729 -5.843 1.00 97.06 362 VAL A N 1
ATOM 2865 C CA . VAL A 1 362 ? 26.576 2.946 -7.082 1.00 97.06 362 VAL A CA 1
ATOM 2866 C C . VAL A 1 362 ? 28.050 2.839 -7.461 1.00 97.06 362 VAL A C 1
ATOM 2868 O O . VAL A 1 362 ? 28.728 3.843 -7.679 1.00 97.06 362 VAL A O 1
ATOM 2871 N N . GLN A 1 363 ? 28.552 1.615 -7.547 1.00 95.31 363 GLN A N 1
ATOM 2872 C CA . GLN A 1 363 ? 29.961 1.290 -7.742 1.00 95.31 363 GLN A CA 1
ATOM 2873 C C . GLN A 1 363 ? 30.144 0.418 -8.982 1.00 95.31 363 GLN A C 1
ATOM 2875 O O . GLN A 1 363 ? 29.228 -0.286 -9.403 1.00 95.31 363 GLN A O 1
ATOM 2880 N N . ASP A 1 364 ? 31.332 0.496 -9.582 1.00 93.75 364 ASP A N 1
ATOM 2881 C CA . ASP A 1 364 ? 31.765 -0.378 -10.677 1.00 93.75 364 ASP A CA 1
ATOM 2882 C C . ASP A 1 364 ? 30.766 -0.520 -11.834 1.00 93.75 364 ASP A C 1
ATOM 2884 O O . ASP A 1 364 ? 30.656 -1.585 -12.444 1.00 93.75 364 ASP A O 1
ATOM 2888 N N . PHE A 1 365 ? 30.059 0.568 -12.165 1.00 95.38 365 PHE A N 1
ATOM 2889 C CA . PHE A 1 365 ? 29.113 0.575 -13.275 1.00 95.38 365 PHE A CA 1
ATOM 2890 C C . PHE A 1 365 ? 29.819 0.221 -14.592 1.00 95.38 365 PHE A C 1
ATOM 2892 O O . PHE A 1 365 ? 30.887 0.757 -14.916 1.00 95.38 365 PHE A O 1
ATOM 2899 N N . LYS A 1 366 ? 29.211 -0.662 -15.382 1.00 94.81 366 LYS A N 1
ATOM 2900 C CA . LYS A 1 366 ? 29.736 -1.135 -16.666 1.00 94.81 366 LYS A CA 1
ATOM 2901 C C . LYS A 1 366 ? 28.630 -1.219 -17.704 1.00 94.81 366 LYS A C 1
ATOM 2903 O O . LYS A 1 366 ? 27.496 -1.562 -17.388 1.00 94.81 366 LYS A O 1
ATOM 2908 N N . TRP A 1 367 ? 28.991 -0.954 -18.959 1.00 94.31 367 TRP A N 1
ATOM 2909 C CA . TRP A 1 367 ? 28.201 -1.362 -20.124 1.00 94.31 367 TRP A CA 1
ATOM 2910 C C . TRP A 1 367 ? 28.857 -2.600 -20.723 1.00 94.31 367 TRP A C 1
ATOM 2912 O O . TRP A 1 367 ? 29.993 -2.513 -21.202 1.00 94.31 367 TRP A O 1
ATOM 2922 N N . PHE A 1 368 ? 28.166 -3.738 -20.715 1.00 93.19 368 PHE A N 1
ATOM 2923 C CA . PHE A 1 368 ? 28.788 -5.048 -20.920 1.00 93.19 368 PHE A CA 1
ATOM 2924 C C . PHE A 1 368 ? 30.036 -5.186 -20.024 1.00 93.19 368 PHE A C 1
ATOM 2926 O O . PHE A 1 368 ? 29.984 -4.922 -18.828 1.00 93.19 368 PHE A O 1
ATOM 2933 N N . ASP A 1 369 ? 31.186 -5.502 -20.619 1.00 89.44 369 ASP A N 1
ATOM 2934 C CA . ASP A 1 369 ? 32.473 -5.651 -19.936 1.00 89.44 369 ASP A CA 1
ATOM 2935 C C . ASP A 1 369 ? 33.261 -4.329 -19.818 1.00 89.44 369 ASP A C 1
ATOM 2937 O O . ASP A 1 369 ? 34.401 -4.315 -19.354 1.00 89.44 369 ASP A O 1
ATOM 2941 N N . GLN A 1 370 ? 32.700 -3.204 -20.282 1.00 90.25 370 GLN A N 1
ATOM 2942 C CA . GLN A 1 370 ? 33.404 -1.922 -20.351 1.00 90.25 370 GLN A CA 1
ATOM 2943 C C . GLN A 1 370 ? 33.100 -1.051 -19.133 1.00 90.25 370 GLN A C 1
ATOM 2945 O O . GLN A 1 370 ? 32.015 -0.470 -19.032 1.00 90.25 370 GLN A O 1
ATOM 2950 N N . SER A 1 371 ? 34.095 -0.889 -18.260 1.00 85.44 371 SER A N 1
ATOM 2951 C CA . SER A 1 371 ? 34.054 0.112 -17.192 1.00 85.44 371 SER A CA 1
ATOM 2952 C C . SER A 1 371 ? 33.952 1.518 -17.768 1.00 85.44 371 SER A C 1
ATOM 2954 O O . SER A 1 371 ? 34.604 1.865 -18.757 1.00 85.44 371 SER A O 1
ATOM 2956 N N . VAL A 1 372 ? 33.144 2.346 -17.121 1.00 83.94 372 VAL A N 1
ATOM 2957 C CA . VAL A 1 372 ? 33.000 3.758 -17.468 1.00 83.94 372 VAL A CA 1
ATOM 2958 C C . VAL A 1 372 ? 33.867 4.613 -16.552 1.00 83.94 372 VAL A C 1
ATOM 2960 O O . VAL A 1 372 ? 33.882 4.440 -15.338 1.00 83.94 372 VAL A O 1
ATOM 2963 N N . SER A 1 373 ? 34.604 5.558 -17.130 1.00 67.50 373 SER A N 1
ATOM 2964 C CA . SER A 1 373 ? 35.388 6.522 -16.362 1.00 67.50 373 SER A CA 1
ATOM 2965 C C . SER A 1 373 ? 34.514 7.724 -15.995 1.00 67.50 373 SER A C 1
ATOM 2967 O O . SER A 1 373 ? 34.586 8.760 -16.656 1.00 67.50 373 SER A O 1
ATOM 2969 N N . ASP A 1 374 ? 33.670 7.599 -14.973 1.00 70.50 374 ASP A N 1
ATOM 2970 C CA . ASP A 1 374 ? 33.047 8.767 -14.343 1.00 70.50 374 ASP A CA 1
ATOM 2971 C C . ASP A 1 374 ? 33.689 9.008 -12.978 1.00 70.50 374 ASP A C 1
ATOM 2973 O O . ASP A 1 374 ? 33.803 8.106 -12.153 1.00 70.50 374 ASP A O 1
ATOM 2977 N N . ARG A 1 375 ? 34.181 10.232 -12.779 1.00 69.56 375 ARG A N 1
ATOM 2978 C CA . ARG A 1 375 ? 34.821 10.664 -11.530 1.00 69.56 375 ARG A CA 1
ATOM 2979 C C . ARG A 1 375 ? 33.822 11.285 -10.558 1.00 69.56 375 ARG A C 1
ATOM 2981 O O . ARG A 1 375 ? 34.200 11.592 -9.430 1.00 69.56 375 ARG A O 1
ATOM 2988 N N . LYS A 1 376 ? 32.581 11.526 -10.989 1.00 84.94 376 LYS A N 1
ATOM 2989 C CA . LYS A 1 376 ? 31.526 12.032 -10.113 1.00 84.94 376 LYS A CA 1
ATOM 2990 C C . LYS A 1 376 ? 31.038 10.920 -9.198 1.00 84.94 376 LYS A C 1
ATOM 2992 O O . LYS A 1 376 ? 30.894 9.774 -9.626 1.00 84.94 376 LYS A O 1
ATOM 2997 N N . LYS A 1 377 ? 30.739 11.293 -7.954 1.00 91.19 377 LYS A N 1
ATOM 2998 C CA . LYS A 1 377 ? 30.044 10.426 -7.007 1.00 91.19 377 LYS A CA 1
ATOM 2999 C C . LYS A 1 377 ? 28.723 9.966 -7.633 1.00 91.19 377 LYS A C 1
ATOM 3001 O O . LYS A 1 377 ? 28.002 10.782 -8.202 1.00 91.19 377 LYS A O 1
ATOM 3006 N N . GLN A 1 378 ? 28.452 8.667 -7.553 1.00 96.19 378 GLN A N 1
ATOM 3007 C CA . GLN A 1 378 ? 27.192 8.072 -7.984 1.00 96.19 378 GLN A CA 1
ATOM 3008 C C . GLN A 1 378 ? 26.455 7.612 -6.731 1.00 96.19 378 GLN A C 1
ATOM 3010 O O . GLN A 1 378 ? 26.854 6.630 -6.103 1.00 96.19 378 GLN A O 1
ATOM 3015 N N . SER A 1 379 ? 25.413 8.334 -6.339 1.00 97.31 379 SER A N 1
ATOM 3016 C CA . SER A 1 379 ? 24.652 7.998 -5.137 1.00 97.31 379 SER A CA 1
ATOM 3017 C C . SER A 1 379 ? 23.167 8.268 -5.292 1.00 97.31 379 SER A C 1
ATOM 3019 O O . SER A 1 379 ? 22.766 9.212 -5.972 1.00 97.31 379 SER A O 1
ATOM 3021 N N . VAL A 1 380 ? 22.356 7.456 -4.623 1.00 98.06 380 VAL A N 1
ATOM 3022 C CA . VAL A 1 380 ? 20.906 7.622 -4.519 1.00 98.06 380 VAL A CA 1
ATOM 3023 C C . VAL A 1 380 ? 20.527 7.694 -3.048 1.00 98.06 380 VAL A C 1
ATOM 3025 O O . VAL A 1 380 ? 20.982 6.869 -2.263 1.00 98.06 380 VAL A O 1
ATOM 3028 N N . SER A 1 381 ? 19.702 8.662 -2.670 1.00 97.62 381 SER A N 1
ATOM 3029 C CA . SER A 1 381 ? 19.059 8.716 -1.362 1.00 97.62 381 SER A CA 1
ATOM 3030 C C . SER A 1 381 ? 17.559 8.474 -1.496 1.00 97.62 381 SER A C 1
ATOM 3032 O O . SER A 1 381 ? 16.948 8.863 -2.490 1.00 97.62 381 SER A O 1
ATOM 3034 N N . MET A 1 382 ? 16.965 7.788 -0.522 1.00 97.06 382 MET A N 1
ATOM 3035 C CA . MET A 1 382 ? 15.526 7.520 -0.476 1.00 97.06 382 MET A CA 1
ATOM 3036 C C . MET A 1 382 ? 15.049 7.305 0.960 1.00 97.06 382 MET A C 1
ATOM 3038 O O . MET A 1 382 ? 15.841 6.977 1.843 1.00 97.06 382 MET A O 1
ATOM 3042 N N . VAL A 1 383 ? 13.749 7.463 1.191 1.00 96.19 383 VAL A N 1
ATOM 3043 C CA . VAL A 1 383 ? 13.095 7.167 2.471 1.00 96.19 383 VAL A CA 1
ATOM 3044 C C . VAL A 1 383 ? 12.330 5.858 2.341 1.00 96.19 383 VAL A C 1
ATOM 3046 O O . VAL A 1 383 ? 11.518 5.710 1.430 1.00 96.19 383 VAL A O 1
ATOM 3049 N N . ILE A 1 384 ? 12.572 4.925 3.259 1.00 96.56 384 ILE A N 1
ATOM 3050 C CA . ILE A 1 384 ? 11.842 3.657 3.361 1.00 96.56 384 ILE A CA 1
ATOM 3051 C C . ILE A 1 384 ? 11.001 3.693 4.639 1.00 96.56 384 ILE A C 1
ATOM 3053 O O . ILE A 1 384 ? 11.560 3.814 5.727 1.00 96.56 384 ILE A O 1
ATOM 3057 N N . SER A 1 385 ? 9.674 3.599 4.545 1.00 95.69 385 SER A N 1
ATOM 3058 C CA . SER A 1 385 ? 8.812 3.530 5.733 1.00 95.69 385 SER A CA 1
ATOM 3059 C C . SER A 1 385 ? 9.046 2.237 6.520 1.00 95.69 385 SER A C 1
ATOM 3061 O O . SER A 1 385 ? 9.615 1.273 6.002 1.00 95.69 385 SER A O 1
ATOM 3063 N N . ARG A 1 386 ? 8.537 2.161 7.757 1.00 93.50 386 ARG A N 1
ATOM 3064 C CA . ARG A 1 386 ? 8.560 0.918 8.551 1.00 93.50 386 ARG A CA 1
ATOM 3065 C C . ARG A 1 386 ? 7.982 -0.280 7.788 1.00 93.50 386 ARG A C 1
ATOM 3067 O O . ARG A 1 386 ? 8.469 -1.389 7.966 1.00 93.50 386 ARG A O 1
ATOM 3074 N N . GLN A 1 387 ? 6.954 -0.079 6.964 1.00 94.94 387 GLN A N 1
ATOM 3075 C CA . GLN A 1 387 ? 6.332 -1.146 6.173 1.00 94.94 387 GLN A CA 1
ATOM 3076 C C . GLN A 1 387 ? 7.118 -1.494 4.900 1.00 94.94 387 GLN A C 1
ATOM 3078 O O . GLN A 1 387 ? 6.787 -2.486 4.263 1.00 94.94 387 GLN A O 1
ATOM 3083 N N . GLY A 1 388 ? 8.134 -0.715 4.515 1.00 95.81 388 GLY A N 1
ATOM 3084 C CA . GLY A 1 388 ? 8.905 -0.918 3.284 1.00 95.81 388 GLY A CA 1
ATOM 3085 C C . GLY A 1 388 ? 8.464 -0.053 2.099 1.00 95.81 388 GLY A C 1
ATOM 3086 O O . GLY A 1 388 ? 8.919 -0.286 0.981 1.00 95.81 388 GLY A O 1
ATOM 3087 N N . LYS A 1 389 ? 7.590 0.948 2.303 1.00 96.88 389 LYS A N 1
ATOM 3088 C CA . LYS A 1 389 ? 7.219 1.883 1.229 1.00 96.88 389 LYS A CA 1
ATOM 3089 C C . LYS A 1 389 ? 8.380 2.828 0.940 1.00 96.88 389 LYS A C 1
ATOM 3091 O O . LYS A 1 389 ? 8.841 3.524 1.843 1.00 96.88 389 LYS A O 1
ATOM 3096 N N . VAL A 1 390 ? 8.806 2.900 -0.318 1.00 96.69 390 VAL A N 1
ATOM 3097 C CA . VAL A 1 390 ? 9.875 3.806 -0.757 1.00 96.69 390 VAL A CA 1
ATOM 3098 C C . VAL A 1 390 ? 9.300 5.136 -1.241 1.00 96.69 390 VAL A C 1
ATOM 3100 O O . VAL A 1 390 ? 8.273 5.176 -1.913 1.00 96.69 390 VAL A O 1
ATOM 3103 N N . SER A 1 391 ? 9.977 6.232 -0.906 1.00 95.00 391 SER A N 1
ATOM 3104 C CA . SER A 1 391 ? 9.601 7.600 -1.272 1.00 95.00 391 SER A CA 1
ATOM 3105 C C . SER A 1 391 ? 10.821 8.534 -1.299 1.00 95.00 391 SER A C 1
ATOM 3107 O O . SER A 1 391 ? 11.916 8.133 -0.900 1.00 95.00 391 SER A O 1
ATOM 3109 N N . ASN A 1 392 ? 10.652 9.772 -1.788 1.00 94.25 392 ASN A N 1
ATOM 3110 C CA . ASN A 1 392 ? 11.701 10.807 -1.849 1.00 94.25 392 ASN A CA 1
ATOM 3111 C C . ASN A 1 392 ? 13.027 10.320 -2.464 1.00 94.25 392 ASN A C 1
ATOM 3113 O O . ASN A 1 392 ? 14.100 10.499 -1.890 1.00 94.25 392 ASN A O 1
ATOM 3117 N N . VAL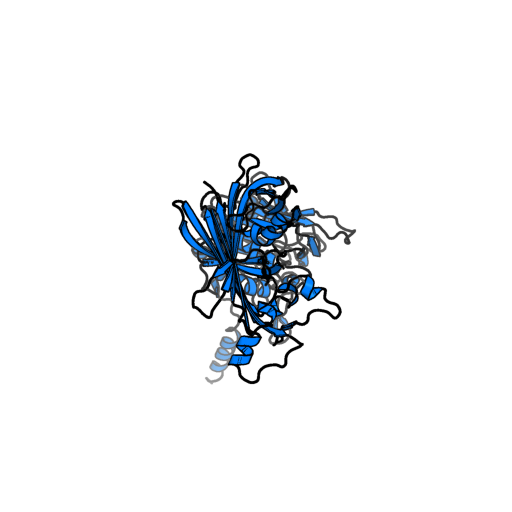 A 1 393 ? 12.949 9.668 -3.628 1.00 96.19 393 VAL A N 1
ATOM 3118 C CA . VAL A 1 393 ? 14.131 9.168 -4.339 1.00 96.19 393 VAL A CA 1
ATOM 3119 C C . VAL A 1 393 ? 14.866 10.337 -5.000 1.00 96.19 393 VAL A C 1
ATOM 3121 O O . VAL A 1 393 ? 14.348 10.974 -5.918 1.00 96.19 393 VAL A O 1
ATOM 3124 N N . HIS A 1 394 ? 16.096 10.596 -4.565 1.00 96.88 394 HIS A N 1
ATOM 3125 C CA . HIS A 1 394 ? 16.984 11.609 -5.128 1.00 96.88 394 HIS A CA 1
ATOM 3126 C C . HIS A 1 394 ? 18.296 10.971 -5.568 1.00 96.88 394 HIS A C 1
ATOM 3128 O O . HIS A 1 394 ? 18.828 10.096 -4.897 1.00 96.88 394 HIS A O 1
ATOM 3134 N N . SER A 1 395 ? 18.846 11.407 -6.697 1.00 96.44 395 SER A N 1
ATOM 3135 C CA . SER A 1 395 ? 20.031 10.778 -7.288 1.00 96.44 395 SER A CA 1
ATOM 3136 C C . SER A 1 395 ? 21.042 11.803 -7.790 1.00 96.44 395 SER A C 1
ATOM 3138 O O . SER A 1 395 ? 20.694 12.722 -8.538 1.00 96.44 395 SER A O 1
ATOM 3140 N N . GLU A 1 396 ? 22.304 11.593 -7.428 1.00 96.06 396 GLU A N 1
ATOM 3141 C CA . GLU A 1 396 ? 23.469 12.372 -7.838 1.00 96.06 396 GLU A CA 1
ATOM 3142 C C . GLU A 1 396 ? 24.387 11.507 -8.711 1.00 96.06 396 GLU A C 1
ATOM 3144 O O . GLU A 1 396 ? 24.752 10.397 -8.327 1.00 96.06 396 GLU A O 1
ATOM 3149 N N . GLY A 1 397 ? 24.765 12.024 -9.882 1.00 94.81 397 GLY A N 1
ATOM 3150 C CA . GLY A 1 397 ? 25.530 11.279 -10.884 1.00 94.81 397 GLY A CA 1
ATOM 3151 C C . GLY A 1 397 ? 24.637 10.632 -11.947 1.00 94.81 397 GLY A C 1
ATOM 3152 O O . GLY A 1 397 ? 23.467 10.329 -11.713 1.00 94.81 397 GLY A O 1
ATOM 3153 N N . TRP A 1 398 ? 25.179 10.464 -13.155 1.00 93.75 398 TRP A N 1
ATOM 3154 C CA . TRP A 1 398 ? 24.406 10.010 -14.315 1.00 93.75 398 TRP A CA 1
ATOM 3155 C C . TRP A 1 398 ? 23.930 8.560 -14.177 1.00 93.75 398 TRP A C 1
ATOM 3157 O O . TRP A 1 398 ? 22.775 8.256 -14.458 1.00 93.75 398 TRP A O 1
ATOM 3167 N N . TYR A 1 399 ? 24.796 7.656 -13.714 1.00 94.62 399 TYR A N 1
ATOM 3168 C CA . TYR A 1 399 ? 24.460 6.236 -13.585 1.00 94.62 399 TYR A CA 1
ATOM 3169 C C . TYR A 1 399 ? 23.534 5.976 -12.400 1.00 94.62 399 TYR A C 1
ATOM 3171 O O . TYR A 1 399 ? 22.647 5.131 -12.489 1.00 94.62 399 TYR A O 1
ATOM 3179 N N . ALA A 1 400 ? 23.681 6.753 -11.326 1.00 96.25 400 ALA A N 1
ATOM 3180 C CA . ALA A 1 400 ? 22.729 6.749 -10.222 1.00 96.25 400 ALA A CA 1
ATOM 3181 C C . ALA A 1 400 ? 21.332 7.201 -10.679 1.00 96.25 400 ALA A C 1
ATOM 3183 O O . ALA A 1 400 ? 20.351 6.522 -10.388 1.00 96.25 400 ALA A O 1
ATOM 3184 N N . GLN A 1 401 ? 21.238 8.291 -11.453 1.00 95.75 401 GLN A N 1
ATOM 3185 C CA . GLN A 1 401 ? 19.979 8.744 -12.066 1.00 95.75 401 GLN A CA 1
ATOM 3186 C C . GLN A 1 401 ? 19.387 7.707 -13.024 1.00 95.75 401 GLN A C 1
ATOM 3188 O O . GLN A 1 401 ? 18.175 7.548 -13.105 1.00 95.75 401 GLN A O 1
ATOM 3193 N N . TRP A 1 402 ? 20.236 6.987 -13.752 1.00 95.44 402 TRP A N 1
ATOM 3194 C CA . TRP A 1 402 ? 19.789 5.964 -14.686 1.00 95.44 402 TRP A CA 1
ATOM 3195 C C . TRP A 1 402 ? 19.249 4.700 -13.994 1.00 95.44 402 TRP A C 1
ATOM 3197 O O . TRP A 1 402 ? 18.335 4.062 -14.516 1.00 95.44 402 TRP A O 1
ATOM 3207 N N . LEU A 1 403 ? 19.790 4.328 -12.828 1.00 95.94 403 LEU A N 1
ATOM 3208 C CA . LEU A 1 403 ? 19.334 3.177 -12.034 1.00 95.94 403 LEU A CA 1
ATOM 3209 C C . LEU A 1 403 ? 18.175 3.505 -11.080 1.00 95.94 403 LEU A C 1
ATOM 3211 O O . LEU A 1 403 ? 17.434 2.596 -10.705 1.00 95.94 403 LEU A O 1
ATOM 3215 N N . SER A 1 404 ? 18.000 4.772 -10.689 1.00 95.56 404 SER A N 1
ATOM 3216 C CA . SER A 1 404 ? 17.051 5.178 -9.639 1.00 95.56 404 SER A CA 1
ATOM 3217 C C . SER A 1 404 ? 15.604 4.777 -9.900 1.00 95.56 404 SER A C 1
ATOM 3219 O O . SER A 1 404 ? 14.881 4.510 -8.944 1.00 95.56 404 SER A O 1
ATOM 3221 N N . ALA A 1 405 ? 15.211 4.644 -11.169 1.00 93.00 405 ALA A N 1
ATOM 3222 C CA . ALA A 1 405 ? 13.877 4.199 -11.562 1.00 93.00 405 ALA A CA 1
ATOM 3223 C C . ALA A 1 405 ? 13.497 2.812 -11.029 1.00 93.00 405 ALA A C 1
ATOM 3225 O O . ALA A 1 405 ? 12.324 2.564 -10.757 1.00 93.00 405 ALA A O 1
ATOM 3226 N N . ASP A 1 406 ? 14.477 1.921 -10.865 1.00 96.25 406 ASP A N 1
ATOM 3227 C CA . ASP A 1 406 ? 14.223 0.530 -10.487 1.00 96.25 406 ASP A CA 1
ATOM 3228 C C . ASP A 1 406 ? 14.621 0.243 -9.031 1.00 96.25 406 ASP A C 1
ATOM 3230 O O . ASP A 1 406 ? 14.203 -0.768 -8.474 1.00 96.25 406 ASP A O 1
ATOM 3234 N N . LEU A 1 407 ? 15.404 1.127 -8.398 1.00 97.06 407 LEU A N 1
ATOM 3235 C CA . LEU A 1 407 ? 15.931 0.930 -7.043 1.00 97.06 407 LEU A CA 1
ATOM 3236 C C . LEU A 1 407 ? 14.875 0.714 -5.946 1.00 97.06 407 LEU A C 1
ATOM 3238 O O . LEU A 1 407 ? 15.167 -0.072 -5.046 1.00 97.06 407 LEU A O 1
ATOM 3242 N N . PRO A 1 408 ? 13.661 1.304 -5.987 1.00 96.56 408 PRO A N 1
ATOM 3243 C CA . PRO A 1 408 ? 12.637 1.032 -4.979 1.00 96.56 408 PRO A CA 1
ATOM 3244 C C . PRO A 1 408 ? 12.333 -0.457 -4.754 1.00 96.56 408 PRO A C 1
ATOM 3246 O O . PRO A 1 408 ? 11.979 -0.849 -3.645 1.00 96.56 408 PRO A O 1
ATOM 3249 N N . ILE A 1 409 ? 12.538 -1.312 -5.766 1.00 96.94 409 ILE A N 1
ATOM 3250 C CA . ILE A 1 409 ? 12.248 -2.751 -5.688 1.00 96.94 409 ILE A CA 1
ATOM 3251 C C . ILE A 1 409 ? 13.153 -3.523 -4.706 1.00 96.94 409 ILE A C 1
ATOM 3253 O O . ILE A 1 409 ? 12.882 -4.686 -4.409 1.00 96.94 409 ILE A O 1
ATOM 3257 N N . ILE A 1 410 ? 14.222 -2.916 -4.180 1.00 96.94 410 ILE A N 1
ATOM 3258 C CA . ILE A 1 410 ? 15.064 -3.544 -3.144 1.00 96.94 410 ILE A CA 1
ATOM 3259 C C . ILE A 1 410 ? 14.434 -3.473 -1.742 1.00 96.94 410 ILE A C 1
ATOM 3261 O O . ILE A 1 410 ? 14.979 -4.033 -0.790 1.00 96.94 410 ILE A O 1
ATOM 3265 N N . SER A 1 411 ? 13.297 -2.783 -1.596 1.00 97.19 411 SER A N 1
ATOM 3266 C CA . SER A 1 411 ? 12.475 -2.807 -0.388 1.00 97.19 411 SER A CA 1
ATOM 3267 C C . SER A 1 411 ? 11.128 -3.461 -0.678 1.00 97.19 411 SER A C 1
ATOM 3269 O O . SER A 1 411 ? 10.499 -3.205 -1.705 1.00 97.19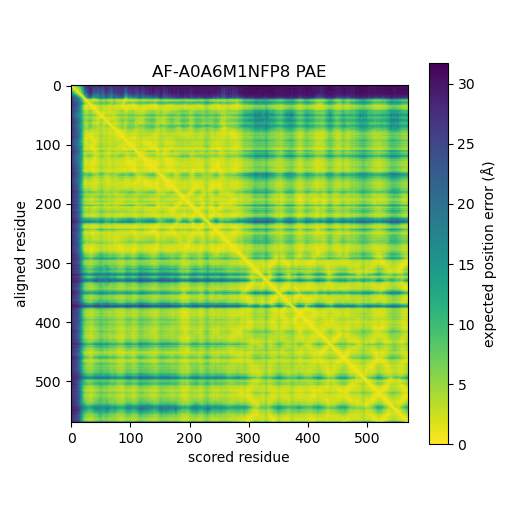 411 SER A O 1
ATOM 3271 N N . ALA A 1 412 ? 10.696 -4.351 0.211 1.00 97.12 412 ALA A N 1
ATOM 3272 C CA . ALA A 1 412 ? 9.420 -5.038 0.092 1.00 97.12 412 ALA A CA 1
ATOM 3273 C C . ALA A 1 412 ? 8.380 -4.361 0.982 1.00 97.12 412 ALA A C 1
ATOM 3275 O O . ALA A 1 412 ? 8.507 -4.384 2.207 1.00 97.12 412 ALA A O 1
ATOM 3276 N N . LEU A 1 413 ? 7.325 -3.824 0.371 1.00 97.31 413 LEU A N 1
ATOM 3277 C CA . LEU A 1 413 ? 6.176 -3.309 1.102 1.00 97.31 413 LEU A CA 1
ATOM 3278 C C . LEU A 1 413 ? 5.401 -4.474 1.729 1.00 97.31 413 LEU A C 1
ATOM 3280 O O . LEU A 1 413 ? 4.746 -5.227 1.023 1.00 97.31 413 LEU A O 1
ATOM 3284 N N . SER A 1 414 ? 5.465 -4.617 3.048 1.00 95.50 414 SER A N 1
ATOM 3285 C CA . SER A 1 414 ? 4.685 -5.572 3.839 1.00 95.50 414 SER A CA 1
ATOM 3286 C C . SER A 1 414 ? 3.770 -4.790 4.784 1.00 95.50 414 SER A C 1
ATOM 3288 O O . SER A 1 414 ? 4.225 -4.384 5.855 1.00 95.50 414 SER A O 1
ATOM 3290 N N . PRO A 1 415 ? 2.500 -4.533 4.414 1.00 93.94 415 PRO A N 1
ATOM 3291 C CA . PRO A 1 415 ? 1.643 -3.605 5.155 1.00 93.94 415 PRO A CA 1
ATOM 3292 C C . PRO A 1 415 ? 1.393 -4.017 6.610 1.00 93.94 415 PRO A C 1
ATOM 3294 O O . PRO A 1 415 ? 1.296 -3.156 7.480 1.00 93.94 415 PRO A O 1
ATOM 3297 N N . VAL A 1 416 ? 1.285 -5.316 6.894 1.00 94.88 416 VAL A N 1
ATOM 3298 C CA . VAL A 1 416 ? 0.929 -5.819 8.229 1.00 94.88 416 VAL A CA 1
ATOM 3299 C C . VAL A 1 416 ? 1.627 -7.136 8.551 1.00 94.88 416 VAL A C 1
ATOM 3301 O O . VAL A 1 416 ? 2.139 -7.825 7.672 1.00 94.88 416 VAL A O 1
ATOM 3304 N N . ASP A 1 417 ? 1.605 -7.500 9.827 1.00 92.31 417 ASP A N 1
ATOM 3305 C CA . ASP A 1 417 ? 2.177 -8.733 10.377 1.00 92.31 417 ASP A CA 1
ATOM 3306 C C . ASP A 1 417 ? 1.314 -9.993 10.147 1.00 92.31 417 ASP A C 1
ATOM 3308 O O . ASP A 1 417 ? 1.774 -11.117 10.353 1.00 92.31 417 ASP A O 1
ATOM 3312 N N . GLY A 1 418 ? 0.070 -9.815 9.694 1.00 94.06 418 GLY A N 1
ATOM 3313 C CA . GLY A 1 418 ? -0.899 -10.887 9.449 1.00 94.06 418 GLY A CA 1
ATOM 3314 C C . GLY A 1 418 ? -1.036 -11.343 7.994 1.00 94.06 418 GLY A C 1
ATOM 3315 O O . GLY A 1 418 ? -2.043 -11.964 7.657 1.00 94.06 418 GLY A O 1
ATOM 3316 N N . LEU A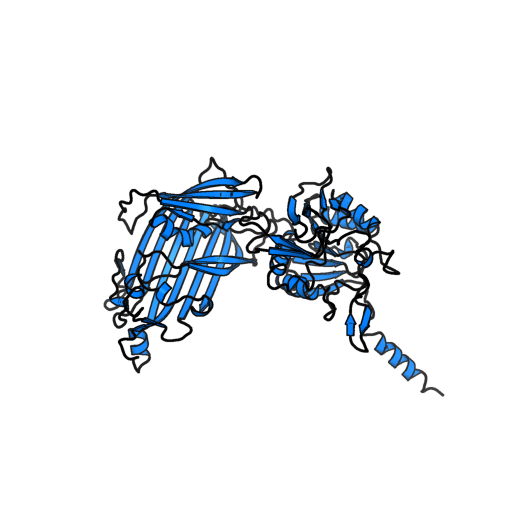 1 419 ? -0.081 -11.012 7.117 1.00 95.00 419 LEU A N 1
ATOM 3317 C CA . LEU A 1 419 ? -0.144 -11.395 5.700 1.00 95.00 419 LEU A CA 1
ATOM 3318 C C . LEU A 1 419 ? -0.027 -12.911 5.497 1.00 95.00 419 LEU A C 1
ATOM 3320 O O . LEU A 1 419 ? 0.755 -13.587 6.167 1.00 95.00 419 LEU A O 1
ATOM 3324 N N . ARG A 1 420 ? -0.751 -13.430 4.503 1.00 94.19 420 ARG A N 1
ATOM 3325 C CA . ARG A 1 420 ? -0.685 -14.831 4.062 1.00 94.19 420 ARG A CA 1
ATOM 3326 C C . ARG A 1 420 ? -0.601 -14.956 2.537 1.00 94.19 420 ARG A C 1
ATOM 3328 O O . ARG A 1 420 ? -0.972 -14.015 1.837 1.00 94.19 420 ARG A O 1
ATOM 3335 N N . PRO A 1 421 ? -0.161 -16.112 2.007 1.00 95.69 421 PRO A N 1
ATOM 3336 C CA . PRO A 1 421 ? -0.288 -16.394 0.585 1.00 95.69 421 PRO A CA 1
ATOM 3337 C C . PRO A 1 421 ? -1.710 -16.128 0.073 1.00 95.69 421 PRO A C 1
ATOM 3339 O O . PRO A 1 421 ? -2.679 -16.397 0.781 1.00 95.69 421 PRO A O 1
ATOM 3342 N N . ALA A 1 422 ? -1.804 -15.628 -1.157 1.00 94.31 422 ALA A N 1
ATOM 3343 C CA . ALA A 1 422 ? -2.997 -15.097 -1.816 1.00 94.31 422 ALA A CA 1
ATOM 3344 C C . ALA A 1 422 ? -3.493 -13.722 -1.330 1.00 94.31 422 ALA A C 1
ATOM 3346 O O . ALA A 1 422 ? -4.352 -13.145 -1.995 1.00 94.31 422 ALA A O 1
ATOM 3347 N N . ASP A 1 423 ? -2.938 -13.150 -0.255 1.00 95.19 423 ASP A N 1
ATOM 3348 C CA . ASP A 1 423 ? -3.213 -11.749 0.073 1.00 95.19 423 ASP A CA 1
ATOM 3349 C C . ASP A 1 423 ? -2.633 -10.819 -0.996 1.00 95.19 423 ASP A C 1
ATOM 3351 O O . ASP A 1 423 ? -1.499 -10.998 -1.452 1.00 95.19 423 ASP A O 1
ATOM 3355 N N . SER A 1 424 ? -3.387 -9.775 -1.331 1.00 95.50 424 SER A N 1
ATOM 3356 C CA . SER A 1 424 ? -2.945 -8.711 -2.227 1.00 95.50 424 SER A CA 1
ATOM 3357 C C . SER A 1 424 ? -3.209 -7.329 -1.645 1.00 95.50 424 SER A C 1
ATOM 3359 O O . SER A 1 424 ? -4.179 -7.135 -0.912 1.00 95.50 424 SER A O 1
ATOM 3361 N N . TRP A 1 425 ? -2.370 -6.358 -1.995 1.00 96.00 425 TRP A N 1
ATOM 3362 C CA . TRP A 1 425 ? -2.563 -4.950 -1.651 1.00 96.00 425 TRP A CA 1
ATOM 3363 C C . TRP A 1 425 ? -2.110 -4.033 -2.783 1.00 96.00 425 TRP A C 1
ATOM 3365 O O . TRP A 1 425 ? -1.207 -4.372 -3.541 1.00 96.00 425 TRP A O 1
ATOM 3375 N N . GLN A 1 426 ? -2.735 -2.863 -2.878 1.00 95.25 426 GLN A N 1
ATOM 3376 C CA . GLN A 1 426 ? -2.407 -1.847 -3.876 1.00 95.25 426 GLN A CA 1
ATOM 3377 C C . GLN A 1 426 ? -1.348 -0.884 -3.370 1.00 95.25 426 GLN A C 1
ATOM 3379 O O . GLN A 1 426 ? -1.367 -0.535 -2.192 1.00 95.25 426 GLN A O 1
ATOM 3384 N N . SER A 1 427 ? -0.462 -0.439 -4.259 1.00 96.25 427 SER A N 1
ATOM 3385 C CA . SER A 1 427 ? 0.506 0.619 -3.981 1.00 96.25 427 SER A CA 1
ATOM 3386 C C . SER A 1 427 ? 0.856 1.414 -5.241 1.00 96.25 427 SER A C 1
ATOM 3388 O O . SER A 1 427 ? 0.882 0.859 -6.338 1.00 96.25 427 SER A O 1
ATOM 3390 N N . GLU A 1 428 ? 1.144 2.703 -5.079 1.00 95.31 428 GLU A N 1
ATOM 3391 C CA . GLU A 1 428 ? 1.588 3.603 -6.146 1.00 95.31 428 GLU A CA 1
ATOM 3392 C C . GLU A 1 428 ? 3.078 3.417 -6.424 1.00 95.31 428 GLU A C 1
ATOM 3394 O O . GLU A 1 428 ? 3.937 3.845 -5.656 1.00 95.31 428 GLU A O 1
ATOM 3399 N N . GLU A 1 429 ? 3.420 2.794 -7.538 1.00 95.12 429 GLU A N 1
ATOM 3400 C CA . GLU A 1 429 ? 4.784 2.380 -7.812 1.00 95.12 429 GLU A CA 1
ATOM 3401 C C . GLU A 1 429 ? 5.354 3.025 -9.076 1.00 95.12 429 GLU A C 1
ATOM 3403 O O . GLU A 1 429 ? 4.689 3.138 -10.107 1.00 95.12 429 GLU A O 1
ATOM 3408 N N . SER A 1 430 ? 6.632 3.402 -9.016 1.00 93.12 430 SER A N 1
ATOM 3409 C CA . SER A 1 430 ? 7.373 3.873 -10.186 1.00 93.12 430 SER A CA 1
ATOM 3410 C C . SER A 1 430 ? 7.672 2.714 -11.137 1.00 93.12 430 SER A C 1
ATOM 3412 O O . SER A 1 430 ? 8.183 1.667 -10.729 1.00 93.12 430 SER A O 1
ATOM 3414 N N . LEU A 1 431 ? 7.396 2.913 -12.425 1.00 94.25 431 LEU A N 1
ATOM 3415 C CA . LEU A 1 431 ? 7.751 1.998 -13.505 1.00 94.25 431 LEU A CA 1
ATOM 3416 C C . LEU A 1 431 ? 8.611 2.701 -14.558 1.00 94.25 431 LEU A C 1
ATOM 3418 O O . LEU A 1 431 ? 8.232 3.739 -15.105 1.00 94.25 431 LEU A O 1
ATOM 3422 N N . ARG A 1 432 ? 9.748 2.080 -14.892 1.00 94.81 432 ARG A N 1
ATOM 3423 C CA . ARG A 1 432 ? 10.602 2.461 -16.023 1.00 94.81 432 ARG A CA 1
ATOM 3424 C C . ARG A 1 432 ? 9.884 2.207 -17.348 1.00 94.81 432 ARG A C 1
ATOM 3426 O O . ARG A 1 432 ? 9.519 1.070 -17.657 1.00 94.81 432 ARG A O 1
ATOM 3433 N N . VAL A 1 433 ? 9.800 3.238 -18.182 1.00 96.00 433 VAL A N 1
ATOM 3434 C CA . VAL A 1 433 ? 9.383 3.141 -19.585 1.00 96.00 433 VAL A CA 1
ATOM 3435 C C . VAL A 1 433 ? 10.610 2.765 -20.434 1.00 96.00 433 VAL A C 1
ATOM 3437 O O . VAL A 1 433 ? 11.589 3.514 -20.443 1.00 96.00 433 VAL A O 1
ATOM 3440 N N . PRO A 1 434 ? 10.622 1.614 -21.137 1.00 94.56 434 PRO A N 1
ATOM 3441 C CA . PRO A 1 434 ? 11.706 1.280 -22.062 1.00 94.56 434 PRO A CA 1
ATOM 3442 C C . PRO A 1 434 ? 11.839 2.325 -23.175 1.00 94.56 434 PRO A C 1
ATOM 3444 O O . PRO A 1 434 ? 10.850 2.635 -23.829 1.00 94.56 434 PRO A O 1
ATOM 3447 N N . ALA A 1 435 ? 13.054 2.812 -23.433 1.00 92.62 435 ALA A N 1
ATOM 3448 C CA . ALA A 1 435 ? 13.339 3.813 -24.465 1.00 92.62 435 ALA A CA 1
ATOM 3449 C C . ALA A 1 435 ? 14.184 3.239 -25.617 1.00 92.62 435 ALA A C 1
ATOM 3451 O O . ALA A 1 435 ? 14.917 2.263 -25.442 1.00 92.62 435 ALA A O 1
ATOM 3452 N N . LEU A 1 436 ? 14.118 3.874 -26.795 1.00 91.81 436 LEU A N 1
ATOM 3453 C CA . LEU A 1 436 ? 14.896 3.488 -27.985 1.00 91.81 436 LEU A CA 1
ATOM 3454 C C . LEU A 1 436 ? 16.405 3.641 -27.794 1.00 91.81 436 LEU A C 1
ATOM 3456 O O . LEU A 1 436 ? 17.186 2.939 -28.428 1.00 91.81 436 LEU A O 1
ATOM 3460 N N . ARG A 1 437 ? 16.851 4.542 -26.921 1.00 90.44 437 ARG A N 1
ATOM 3461 C CA . ARG A 1 437 ? 18.268 4.668 -26.590 1.00 90.44 437 ARG A CA 1
ATOM 3462 C C . ARG A 1 437 ? 18.467 4.406 -25.110 1.00 90.44 437 ARG A C 1
ATOM 3464 O O . ARG A 1 437 ? 18.178 5.252 -24.278 1.00 90.44 437 ARG A O 1
ATOM 3471 N N . ALA A 1 438 ? 19.006 3.234 -24.785 1.00 82.44 438 ALA A N 1
ATOM 3472 C CA . ALA A 1 438 ? 19.166 2.828 -23.385 1.00 82.44 438 ALA A CA 1
ATOM 3473 C C . ALA A 1 438 ? 20.129 3.699 -22.580 1.00 82.44 438 ALA A C 1
ATOM 3475 O O . ALA A 1 438 ? 20.051 3.682 -21.360 1.00 82.44 438 ALA A O 1
ATOM 3476 N N . THR A 1 439 ? 21.035 4.438 -23.222 1.00 84.69 439 THR A N 1
ATOM 3477 C CA . THR A 1 439 ? 21.965 5.326 -22.513 1.00 84.69 439 THR A CA 1
ATOM 3478 C C . THR A 1 439 ? 21.313 6.612 -22.016 1.00 84.69 439 THR A C 1
ATOM 3480 O O . THR A 1 439 ? 21.923 7.299 -21.200 1.00 84.69 439 THR A O 1
ATOM 3483 N N . ASP A 1 440 ? 20.126 6.958 -22.522 1.00 89.75 440 ASP A N 1
ATOM 3484 C CA . ASP A 1 440 ? 19.378 8.129 -22.073 1.00 89.75 440 ASP A CA 1
ATOM 3485 C C . ASP A 1 440 ? 18.746 7.855 -20.700 1.00 89.75 440 ASP A C 1
ATOM 3487 O O . ASP A 1 440 ? 18.527 6.702 -20.315 1.00 89.75 440 ASP A O 1
ATOM 3491 N N . LEU A 1 441 ? 18.467 8.918 -19.942 1.00 91.19 441 LEU A N 1
ATOM 3492 C CA . LEU A 1 441 ? 17.766 8.780 -18.667 1.00 91.19 441 LEU A CA 1
ATOM 3493 C C . LEU A 1 441 ? 16.354 8.232 -18.916 1.00 91.19 441 LEU A C 1
ATOM 3495 O O . LEU A 1 441 ? 15.654 8.757 -19.786 1.00 91.19 441 LEU A O 1
ATOM 3499 N N . PRO A 1 442 ? 15.930 7.191 -18.181 1.00 90.19 442 PRO A N 1
ATOM 3500 C CA . PRO A 1 442 ? 14.631 6.581 -18.405 1.00 90.19 442 PRO A CA 1
ATOM 3501 C C . PRO A 1 442 ? 13.495 7.529 -18.010 1.00 90.19 442 PRO A C 1
ATOM 3503 O O . PRO A 1 442 ? 13.524 8.132 -16.936 1.00 90.19 442 PRO A O 1
ATOM 3506 N N . SER A 1 443 ? 12.448 7.588 -18.836 1.00 93.69 443 SER A N 1
ATOM 3507 C CA . SER A 1 443 ? 11.151 8.104 -18.393 1.00 93.69 443 SER A CA 1
ATOM 3508 C C . SER A 1 443 ? 10.532 7.148 -17.371 1.00 93.69 443 SER A C 1
ATOM 3510 O O . SER A 1 443 ? 10.638 5.923 -17.490 1.00 93.69 443 SER A O 1
ATOM 3512 N N . MET A 1 444 ? 9.849 7.711 -16.378 1.00 94.06 444 MET A N 1
ATOM 3513 C CA . MET A 1 444 ? 9.143 6.965 -15.338 1.00 94.06 444 MET A CA 1
ATOM 3514 C C . MET A 1 444 ? 7.671 7.358 -15.314 1.00 94.06 444 MET A C 1
ATOM 3516 O O . MET A 1 444 ? 7.338 8.519 -15.561 1.00 94.06 444 MET A O 1
ATOM 3520 N N . LYS A 1 445 ? 6.802 6.405 -14.980 1.00 94.69 445 LYS A N 1
ATOM 3521 C CA . LYS A 1 445 ? 5.400 6.666 -14.632 1.00 94.69 445 LYS A CA 1
ATOM 3522 C C . LYS A 1 445 ? 5.108 6.079 -13.260 1.00 94.69 445 LYS A C 1
ATOM 3524 O O . LYS A 1 445 ? 5.530 4.958 -12.985 1.00 94.69 445 LYS A O 1
ATOM 3529 N N . THR A 1 446 ? 4.394 6.830 -12.432 1.00 93.75 446 THR A N 1
ATOM 3530 C CA . THR A 1 446 ? 3.820 6.323 -11.183 1.00 93.75 446 THR A CA 1
ATOM 3531 C C . THR A 1 446 ? 2.459 5.731 -11.501 1.00 93.75 446 THR A C 1
ATOM 3533 O O . THR A 1 446 ? 1.641 6.401 -12.133 1.00 93.75 446 THR A O 1
ATOM 3536 N N . VAL A 1 447 ? 2.236 4.478 -11.117 1.00 94.44 447 VAL A N 1
ATOM 3537 C CA . VAL A 1 447 ? 0.986 3.765 -11.395 1.00 94.44 447 VAL A CA 1
ATOM 3538 C C . VAL A 1 447 ? 0.572 2.929 -10.192 1.00 94.44 447 VAL A C 1
ATOM 3540 O O . VAL A 1 447 ? 1.428 2.408 -9.479 1.00 94.44 447 VAL A O 1
ATOM 3543 N N . ASP A 1 448 ? -0.730 2.754 -9.995 1.00 94.12 448 ASP A N 1
ATOM 3544 C CA . ASP A 1 448 ? -1.239 1.803 -9.010 1.00 94.12 448 ASP A CA 1
ATOM 3545 C C . ASP A 1 448 ? -0.956 0.368 -9.466 1.00 94.12 448 ASP A C 1
ATOM 3547 O O . ASP A 1 448 ? -1.329 -0.040 -10.571 1.00 94.12 448 ASP A O 1
ATOM 3551 N N . VAL A 1 449 ? -0.293 -0.410 -8.610 1.00 95.12 449 VAL A N 1
ATOM 3552 C CA . VAL A 1 449 ? -0.029 -1.833 -8.840 1.00 95.12 449 VAL A CA 1
ATOM 3553 C C . VAL A 1 449 ? -0.576 -2.678 -7.701 1.00 95.12 449 VAL A C 1
ATOM 3555 O O . VAL A 1 449 ? -0.408 -2.351 -6.527 1.00 95.12 449 VAL A O 1
ATOM 3558 N N . ASP A 1 450 ? -1.173 -3.814 -8.054 1.00 96.38 450 ASP A N 1
ATOM 3559 C CA . ASP A 1 450 ? -1.476 -4.869 -7.094 1.00 96.38 450 ASP A CA 1
ATOM 3560 C C . ASP A 1 450 ? -0.191 -5.658 -6.789 1.00 96.38 450 ASP A C 1
ATOM 3562 O O . ASP A 1 450 ? 0.483 -6.178 -7.687 1.00 96.38 450 ASP A O 1
ATOM 3566 N N . ILE A 1 451 ? 0.165 -5.758 -5.513 1.00 97.88 451 ILE A N 1
ATOM 3567 C CA . ILE A 1 451 ? 1.229 -6.613 -4.990 1.00 97.88 451 ILE A CA 1
ATOM 3568 C C . ILE A 1 451 ? 0.565 -7.848 -4.395 1.00 97.88 451 ILE A C 1
ATOM 3570 O O . ILE A 1 451 ? -0.192 -7.745 -3.436 1.00 97.88 451 ILE A O 1
ATOM 3574 N N . LEU A 1 452 ? 0.850 -9.014 -4.968 1.00 98.06 452 LEU A N 1
ATOM 3575 C CA . LEU A 1 452 ? 0.361 -10.310 -4.515 1.00 98.06 452 LEU A CA 1
ATOM 3576 C C . LEU A 1 452 ? 1.448 -11.022 -3.715 1.00 98.06 452 LEU A C 1
ATOM 3578 O O . LEU A 1 452 ? 2.527 -11.306 -4.240 1.00 98.06 452 LEU A O 1
ATOM 3582 N N . TYR A 1 453 ? 1.135 -11.413 -2.483 1.00 97.75 453 TYR A N 1
ATOM 3583 C CA . TYR A 1 453 ? 1.910 -12.421 -1.778 1.00 97.75 453 TYR A CA 1
ATOM 3584 C C . TYR A 1 453 ? 1.550 -13.801 -2.339 1.00 97.75 453 TYR A C 1
ATOM 3586 O O . TYR A 1 453 ? 0.577 -14.428 -1.937 1.00 97.75 453 TYR A O 1
ATOM 3594 N N . ALA A 1 454 ? 2.320 -14.279 -3.315 1.00 97.94 454 ALA A N 1
ATOM 3595 C CA . ALA A 1 454 ? 1.950 -15.460 -4.087 1.00 97.94 454 ALA A CA 1
ATOM 3596 C C . ALA A 1 454 ? 2.093 -16.763 -3.286 1.00 97.94 454 ALA A C 1
ATOM 3598 O O . ALA A 1 454 ? 1.207 -17.614 -3.337 1.00 97.94 454 ALA A O 1
ATOM 3599 N N . LYS A 1 455 ? 3.221 -16.942 -2.587 1.00 97.69 455 LYS A N 1
ATOM 3600 C CA . LYS A 1 455 ? 3.519 -18.137 -1.779 1.00 97.69 455 LYS A CA 1
ATOM 3601 C C . LYS A 1 455 ? 4.783 -17.973 -0.941 1.00 97.69 455 LYS A C 1
ATOM 3603 O O . LYS A 1 455 ? 5.663 -17.184 -1.287 1.00 97.69 455 LYS A O 1
ATOM 3608 N N . ASP A 1 456 ? 4.913 -18.816 0.073 1.00 97.50 456 ASP A N 1
ATOM 3609 C CA . ASP A 1 456 ? 6.207 -19.183 0.641 1.00 97.50 456 ASP A CA 1
ATOM 3610 C C . ASP A 1 456 ? 6.980 -20.086 -0.335 1.00 97.50 456 ASP A C 1
ATOM 3612 O O . ASP A 1 456 ? 6.411 -20.953 -1.008 1.00 97.50 456 ASP A O 1
ATOM 3616 N N . THR A 1 457 ? 8.290 -19.885 -0.444 1.00 97.62 457 THR A N 1
ATOM 3617 C CA . THR A 1 457 ? 9.172 -20.665 -1.317 1.00 97.62 457 THR A CA 1
ATOM 3618 C C . THR A 1 457 ? 10.576 -20.751 -0.732 1.00 97.62 457 THR A C 1
ATOM 3620 O O . THR A 1 457 ? 10.980 -19.913 0.063 1.00 97.62 457 THR A O 1
ATOM 3623 N N . VAL A 1 458 ? 11.362 -21.734 -1.168 1.00 97.19 458 VAL A N 1
ATOM 3624 C CA . VAL A 1 458 ? 12.809 -21.734 -0.925 1.00 97.19 458 VAL A CA 1
ATOM 3625 C C . VAL A 1 458 ? 13.498 -21.108 -2.131 1.00 97.19 458 VAL A C 1
ATOM 3627 O O . VAL A 1 458 ? 13.269 -21.540 -3.262 1.00 97.19 458 VAL A O 1
ATOM 3630 N N . TYR A 1 459 ? 14.326 -20.091 -1.906 1.00 96.00 459 TYR A N 1
ATOM 3631 C CA . TYR A 1 459 ? 15.116 -19.434 -2.944 1.00 96.00 459 TYR A CA 1
ATOM 3632 C C . TYR A 1 459 ? 16.564 -19.298 -2.479 1.00 96.00 459 TYR A C 1
ATOM 3634 O O . TYR A 1 459 ? 16.819 -18.803 -1.388 1.00 96.00 459 TYR A O 1
ATOM 3642 N N . LEU A 1 460 ? 17.517 -19.798 -3.275 1.00 91.69 460 LEU A N 1
ATOM 3643 C CA . LEU A 1 460 ? 18.947 -19.831 -2.919 1.00 91.69 460 LEU A CA 1
ATOM 3644 C C . LEU A 1 460 ? 19.228 -20.432 -1.522 1.00 91.69 460 LEU A C 1
ATOM 3646 O O . LEU A 1 460 ? 20.123 -19.991 -0.808 1.00 91.69 460 LEU A O 1
ATOM 3650 N N . GLY A 1 461 ? 18.446 -21.445 -1.132 1.00 91.38 461 GLY A N 1
ATOM 3651 C CA . GLY A 1 461 ? 18.559 -22.115 0.169 1.00 91.38 461 GLY A CA 1
ATOM 3652 C C . GLY A 1 461 ? 17.932 -21.361 1.349 1.00 91.38 461 GLY A C 1
ATOM 3653 O O . GLY A 1 461 ? 17.954 -21.882 2.460 1.00 91.38 461 GLY A O 1
ATOM 3654 N N . GLN A 1 462 ? 17.349 -20.182 1.126 1.00 94.19 462 GLN A N 1
ATOM 3655 C CA . GLN A 1 462 ? 16.673 -19.374 2.143 1.00 94.19 462 GLN A CA 1
ATOM 3656 C C . GLN A 1 462 ? 15.152 -19.508 2.021 1.00 94.19 462 GLN A C 1
ATOM 3658 O O . GLN A 1 462 ? 14.618 -19.673 0.922 1.00 94.19 462 GLN A O 1
ATOM 3663 N N . SER A 1 463 ? 14.450 -19.454 3.153 1.00 96.00 463 SER A N 1
ATOM 3664 C CA . SER A 1 463 ? 12.986 -19.406 3.169 1.00 96.00 463 SER A CA 1
ATOM 3665 C C . SER A 1 463 ? 12.537 -17.992 2.829 1.00 96.00 463 SER A C 1
ATOM 3667 O O . SER A 1 463 ? 12.794 -17.062 3.592 1.00 96.00 463 SER A O 1
ATOM 3669 N N . CYS A 1 464 ? 11.852 -17.837 1.702 1.00 97.50 464 CYS A N 1
ATOM 3670 C CA . CYS A 1 464 ? 11.442 -16.549 1.171 1.00 97.50 464 CYS A CA 1
ATOM 3671 C C . CYS A 1 464 ? 9.932 -16.480 0.955 1.00 97.50 464 CYS A C 1
ATOM 3673 O O . CYS A 1 464 ? 9.297 -17.427 0.493 1.00 97.50 464 CYS A O 1
ATOM 3675 N N . ARG A 1 465 ? 9.384 -15.293 1.177 1.00 97.81 465 ARG A N 1
ATOM 3676 C CA . ARG A 1 465 ? 8.069 -14.885 0.696 1.00 97.81 465 ARG A CA 1
ATOM 3677 C C . ARG A 1 465 ? 8.233 -14.393 -0.734 1.00 97.81 465 ARG A C 1
ATOM 3679 O O . ARG A 1 465 ? 9.096 -13.558 -1.005 1.00 97.81 465 ARG A O 1
ATOM 3686 N N . TYR A 1 466 ? 7.438 -14.920 -1.653 1.00 98.44 466 TYR A N 1
ATOM 3687 C CA . TYR A 1 466 ? 7.479 -14.518 -3.054 1.00 98.44 466 TYR A CA 1
ATOM 3688 C C . TYR A 1 466 ? 6.363 -13.512 -3.339 1.00 98.44 466 TYR A C 1
ATOM 3690 O O . TYR A 1 466 ? 5.182 -13.871 -3.312 1.00 98.44 466 TYR A O 1
ATOM 3698 N N . LEU A 1 467 ? 6.748 -12.258 -3.584 1.00 98.56 467 LEU A N 1
ATOM 3699 C CA . LEU A 1 467 ? 5.837 -11.167 -3.929 1.00 98.56 467 LEU A CA 1
ATOM 3700 C C . LEU A 1 467 ? 5.876 -10.909 -5.435 1.00 98.56 467 LEU A C 1
ATOM 3702 O O . LEU A 1 467 ? 6.956 -10.886 -6.034 1.00 98.56 467 LEU A O 1
ATOM 3706 N N . VAL A 1 468 ? 4.707 -10.710 -6.042 1.00 98.31 468 VAL A N 1
ATOM 3707 C CA . VAL A 1 468 ? 4.571 -10.493 -7.486 1.00 98.31 468 VAL A CA 1
ATOM 3708 C C . VAL A 1 468 ? 3.603 -9.359 -7.776 1.00 98.31 468 VAL A C 1
ATOM 3710 O O . VAL A 1 468 ? 2.501 -9.332 -7.239 1.00 98.31 468 VAL A O 1
ATOM 3713 N N . SER A 1 469 ? 3.976 -8.489 -8.707 1.00 97.94 469 SER A N 1
ATOM 3714 C CA . SER A 1 469 ? 3.045 -7.576 -9.375 1.00 97.94 469 SER A CA 1
ATOM 3715 C C . SER A 1 469 ? 3.176 -7.752 -10.875 1.00 97.94 469 SER A C 1
ATOM 3717 O O . SER A 1 469 ? 4.284 -7.842 -11.400 1.00 97.94 469 SER A O 1
ATOM 3719 N N . SER A 1 470 ? 2.067 -7.789 -11.598 1.00 97.00 470 SER A N 1
ATOM 3720 C CA . SER A 1 470 ? 2.098 -7.844 -13.058 1.00 97.00 470 SER A CA 1
ATOM 3721 C C . SER A 1 470 ? 0.862 -7.203 -13.644 1.00 97.00 470 SER A C 1
ATOM 3723 O O . SER A 1 470 ? -0.213 -7.309 -13.063 1.00 97.00 470 SER A O 1
ATOM 3725 N N . GLY A 1 471 ? 0.999 -6.617 -14.823 1.00 96.19 471 GLY A N 1
ATOM 3726 C CA . GLY A 1 471 ? -0.134 -6.034 -15.518 1.00 96.19 471 GLY A CA 1
ATOM 3727 C C . GLY A 1 471 ? 0.200 -5.611 -16.936 1.00 96.19 471 GLY A C 1
ATOM 3728 O O . GLY A 1 471 ? 1.347 -5.673 -17.390 1.00 96.19 471 GLY A O 1
ATOM 3729 N N . GLU A 1 472 ? -0.838 -5.169 -17.633 1.00 96.44 472 GLU A N 1
ATOM 3730 C CA . GLU A 1 472 ? -0.736 -4.512 -18.926 1.00 96.44 472 GLU A CA 1
ATOM 3731 C C . GLU A 1 472 ? -1.666 -3.300 -18.973 1.00 96.44 472 GLU A C 1
ATOM 3733 O O . GLU A 1 472 ? -2.747 -3.314 -18.388 1.00 96.44 472 GLU A O 1
ATOM 3738 N N . ALA A 1 473 ? -1.254 -2.263 -19.694 1.00 96.75 473 ALA A N 1
ATOM 3739 C CA . ALA A 1 473 ? -2.053 -1.061 -19.902 1.00 96.75 473 ALA A CA 1
ATOM 3740 C C . ALA A 1 473 ? -1.850 -0.519 -21.317 1.00 96.75 473 ALA A C 1
ATOM 3742 O O . ALA A 1 473 ? -0.810 -0.754 -21.948 1.00 96.75 473 ALA A O 1
ATOM 3743 N N . TRP A 1 474 ? -2.836 0.221 -21.828 1.00 97.88 474 TRP A N 1
ATOM 3744 C CA . TRP A 1 474 ? -2.605 1.036 -23.018 1.00 97.88 474 TRP A CA 1
ATOM 3745 C C . TRP A 1 474 ? -1.661 2.182 -22.659 1.00 97.88 474 TRP A C 1
ATOM 3747 O O . TRP A 1 474 ? -1.768 2.757 -21.580 1.00 97.88 474 TRP A O 1
ATOM 3757 N N . LEU A 1 475 ? -0.760 2.559 -23.572 1.00 97.44 475 LEU A N 1
ATOM 3758 C CA . LEU A 1 475 ? 0.187 3.656 -23.318 1.00 97.44 475 LEU A CA 1
ATOM 3759 C C . LEU A 1 475 ? -0.534 4.970 -22.973 1.00 97.44 475 LEU A C 1
ATOM 3761 O O . LEU A 1 475 ? -0.052 5.735 -22.143 1.00 97.44 475 LEU A O 1
ATOM 3765 N N . SER A 1 476 ? -1.711 5.199 -23.564 1.00 96.44 476 SER A N 1
ATOM 3766 C CA . SER A 1 476 ? -2.563 6.355 -23.263 1.00 96.44 476 SER A CA 1
ATOM 3767 C C . SER A 1 476 ? -3.100 6.384 -21.835 1.00 96.44 476 SER A C 1
ATOM 3769 O O . SER A 1 476 ? -3.313 7.469 -21.307 1.00 96.44 476 SER A O 1
ATOM 3771 N N . ASP A 1 477 ? -3.329 5.223 -21.219 1.00 95.88 477 ASP A N 1
ATOM 3772 C CA . ASP A 1 477 ? -3.941 5.142 -19.887 1.00 95.88 477 ASP A CA 1
ATOM 3773 C C . ASP A 1 477 ? -2.955 5.602 -18.803 1.00 95.88 477 ASP A C 1
ATOM 3775 O O . ASP A 1 477 ? -3.367 6.045 -17.738 1.00 95.88 477 ASP A O 1
ATOM 3779 N N . TRP A 1 478 ? -1.652 5.545 -19.100 1.00 95.12 478 TRP A N 1
ATOM 3780 C CA . TRP A 1 478 ? -0.562 5.989 -18.224 1.00 95.12 478 TRP A CA 1
ATOM 3781 C C . TRP A 1 478 ? 0.151 7.249 -18.739 1.00 95.12 478 TRP A C 1
ATOM 3783 O O . TRP A 1 478 ? 1.281 7.529 -18.338 1.00 95.12 478 TRP A O 1
ATOM 3793 N N . ASP A 1 479 ? -0.468 7.985 -19.671 1.00 95.81 479 ASP A N 1
ATOM 3794 C CA . ASP A 1 479 ? 0.109 9.174 -20.321 1.00 95.81 479 ASP A CA 1
ATOM 3795 C C . ASP A 1 479 ? 1.550 8.950 -20.835 1.00 95.81 479 ASP A C 1
ATOM 3797 O O . ASP A 1 479 ? 2.410 9.826 -20.724 1.00 95.81 479 ASP A O 1
ATOM 3801 N N . ILE A 1 480 ? 1.858 7.755 -21.361 1.00 96.44 480 ILE A N 1
ATOM 3802 C CA . ILE A 1 480 ? 3.157 7.458 -21.984 1.00 96.44 480 ILE A CA 1
ATOM 3803 C C . ILE A 1 480 ? 3.151 8.032 -23.395 1.00 96.44 480 ILE A C 1
ATOM 3805 O O . ILE A 1 480 ? 2.498 7.510 -24.307 1.00 96.44 480 ILE A O 1
ATOM 3809 N N . LYS A 1 481 ? 3.912 9.103 -23.595 1.00 95.12 481 LYS A N 1
ATOM 3810 C CA . LYS A 1 481 ? 3.968 9.840 -24.858 1.00 95.12 481 LYS A CA 1
ATOM 3811 C C . LYS A 1 481 ? 5.085 9.315 -25.744 1.00 95.12 481 LYS A C 1
ATOM 3813 O O . LYS A 1 481 ? 5.970 8.593 -25.297 1.00 95.12 481 LYS A O 1
ATOM 3818 N N . ILE A 1 482 ? 5.057 9.685 -27.021 1.00 94.44 482 ILE A N 1
ATOM 3819 C CA . ILE A 1 482 ? 6.115 9.280 -27.952 1.00 94.44 482 ILE A CA 1
ATOM 3820 C C . ILE A 1 482 ? 7.478 9.843 -27.520 1.00 94.44 482 ILE A C 1
ATOM 3822 O O . ILE A 1 482 ? 8.513 9.214 -27.714 1.00 94.44 482 ILE A O 1
ATOM 3826 N N . GLU A 1 483 ? 7.471 11.004 -26.874 1.00 93.75 483 GLU A N 1
ATOM 3827 C CA . GLU A 1 483 ? 8.636 11.649 -26.285 1.00 93.75 483 GLU A CA 1
ATOM 3828 C C . GLU A 1 483 ? 9.262 10.821 -25.155 1.00 93.75 483 GLU A C 1
ATOM 3830 O O . GLU A 1 483 ? 10.462 10.921 -24.949 1.00 93.75 483 GLU A O 1
ATOM 3835 N N . ASP A 1 484 ? 8.504 9.954 -24.476 1.00 94.62 484 ASP A N 1
ATOM 3836 C CA . ASP A 1 484 ? 9.053 9.061 -23.443 1.00 94.62 484 ASP A CA 1
ATOM 3837 C C . ASP A 1 484 ? 9.883 7.906 -24.040 1.00 94.62 484 ASP A C 1
ATOM 3839 O O . ASP A 1 484 ? 10.646 7.247 -23.335 1.00 94.62 484 ASP A O 1
ATOM 3843 N N . LEU A 1 485 ? 9.724 7.638 -25.341 1.00 94.75 485 LEU A N 1
ATOM 3844 C CA . LEU A 1 485 ? 10.376 6.536 -26.059 1.00 94.75 485 LEU A CA 1
ATOM 3845 C C . LEU A 1 485 ? 11.566 7.005 -26.897 1.00 94.75 485 LEU A C 1
ATOM 3847 O O . LEU A 1 485 ? 12.439 6.203 -27.244 1.00 94.75 485 LEU A O 1
ATOM 3851 N N . LEU A 1 486 ? 11.561 8.278 -27.290 1.00 93.75 486 LEU A N 1
ATOM 3852 C CA . LEU A 1 486 ? 12.506 8.846 -28.237 1.00 93.75 486 LEU A CA 1
ATOM 3853 C C . LEU A 1 486 ? 13.720 9.456 -27.537 1.00 93.75 486 LEU A C 1
ATOM 3855 O O . LEU A 1 486 ? 13.612 9.976 -26.431 1.00 93.75 486 LEU A O 1
ATOM 3859 N N . PRO A 1 487 ? 14.869 9.503 -28.219 1.00 92.12 487 PRO A N 1
ATOM 3860 C CA . PRO A 1 487 ? 15.993 10.264 -27.715 1.00 92.12 487 PRO A CA 1
ATOM 3861 C C . PRO A 1 487 ? 15.756 11.771 -27.722 1.00 92.12 487 PRO A C 1
ATOM 3863 O O . PRO A 1 487 ? 15.033 12.310 -28.569 1.00 92.12 487 PRO A O 1
ATOM 3866 N N . LYS A 1 488 ? 16.476 12.477 -26.848 1.00 89.50 488 LYS A N 1
ATOM 3867 C CA . LYS A 1 488 ? 16.349 13.930 -26.670 1.00 89.50 488 LYS A CA 1
ATOM 3868 C C . LYS A 1 488 ? 16.523 14.724 -27.967 1.00 89.50 488 LYS A C 1
ATOM 3870 O O . LYS A 1 488 ? 15.801 15.695 -28.178 1.00 89.50 488 LYS A O 1
ATOM 3875 N N . GLU A 1 489 ? 17.426 14.317 -28.859 1.00 89.75 489 GLU A N 1
ATOM 3876 C CA . GLU A 1 489 ? 17.670 15.035 -30.118 1.00 89.75 489 GLU A CA 1
ATOM 3877 C C . GLU A 1 489 ? 16.522 14.882 -31.123 1.00 89.75 489 GLU A C 1
ATOM 3879 O O . GLU A 1 489 ? 16.382 15.726 -32.003 1.00 89.75 489 GLU A O 1
ATOM 3884 N N . GLU A 1 490 ? 15.697 13.835 -31.012 1.00 90.81 490 GLU A N 1
ATOM 3885 C CA . GLU A 1 490 ? 14.477 13.682 -31.817 1.00 90.81 490 GLU A CA 1
ATOM 3886 C C . GLU A 1 490 ? 13.317 14.502 -31.243 1.00 90.81 490 GLU A C 1
ATOM 3888 O O . GLU A 1 490 ? 12.519 15.053 -32.001 1.00 90.81 490 GLU A O 1
ATOM 3893 N N . ILE A 1 491 ? 13.254 14.631 -29.916 1.00 88.31 491 ILE A N 1
ATOM 3894 C CA . ILE A 1 491 ? 12.238 15.429 -29.217 1.00 88.31 491 ILE A CA 1
ATOM 3895 C C . ILE A 1 491 ? 12.478 16.927 -29.439 1.00 88.31 491 ILE A C 1
ATOM 3897 O O . ILE A 1 491 ? 11.550 17.675 -29.735 1.00 88.31 491 ILE A O 1
ATOM 3901 N N . GLN A 1 492 ? 13.733 17.369 -29.322 1.00 89.06 492 GLN A N 1
ATOM 3902 C CA . GLN A 1 492 ? 14.120 18.784 -29.352 1.00 89.06 492 GLN A CA 1
ATOM 3903 C C . GLN A 1 492 ? 14.340 19.345 -30.763 1.00 89.06 492 GLN A C 1
ATOM 3905 O O . GLN A 1 492 ? 14.904 20.429 -30.923 1.00 89.06 492 GLN A O 1
ATOM 3910 N N . ARG A 1 493 ? 13.908 18.631 -31.807 1.00 87.69 493 ARG A N 1
ATOM 3911 C CA . ARG A 1 493 ? 13.996 19.140 -33.178 1.00 87.69 493 ARG A CA 1
ATOM 3912 C C . ARG A 1 493 ? 13.150 20.397 -33.354 1.00 87.69 493 ARG A C 1
ATOM 3914 O O . ARG A 1 493 ? 12.076 20.541 -32.771 1.00 87.69 493 ARG A O 1
ATOM 3921 N N . VAL A 1 494 ? 13.607 21.288 -34.233 1.00 82.25 494 VAL A N 1
ATOM 3922 C CA . VAL A 1 494 ? 12.814 22.440 -34.680 1.00 82.25 494 VAL A CA 1
ATOM 3923 C C . VAL A 1 494 ? 11.517 21.926 -35.316 1.00 82.25 494 VAL A C 1
ATOM 3925 O O . VAL A 1 494 ? 11.566 21.143 -36.262 1.00 82.25 494 VAL A O 1
ATOM 3928 N N . GLY A 1 495 ? 10.367 22.349 -34.782 1.00 80.56 495 GLY A N 1
ATOM 3929 C CA . GLY A 1 495 ? 9.042 21.861 -35.196 1.00 80.56 495 GLY A CA 1
ATOM 3930 C C . GLY A 1 495 ? 8.533 20.619 -34.446 1.00 80.56 495 GLY A C 1
ATOM 3931 O O . GLY A 1 495 ? 7.439 20.146 -34.748 1.00 80.56 495 GLY A O 1
ATOM 3932 N N . GLY A 1 496 ? 9.282 20.117 -33.457 1.00 87.00 496 GLY A N 1
ATOM 3933 C CA . GLY A 1 496 ? 8.921 18.961 -32.633 1.00 87.00 496 GLY A CA 1
ATOM 3934 C C . GLY A 1 496 ? 9.255 17.609 -33.273 1.00 87.00 496 GLY A C 1
ATOM 3935 O O . GLY A 1 496 ? 9.904 17.526 -34.319 1.00 87.00 496 GLY A O 1
ATOM 3936 N N . SER A 1 497 ? 8.808 16.526 -32.631 1.00 89.81 497 SER A N 1
ATOM 3937 C CA . SER A 1 497 ? 9.086 15.162 -33.093 1.00 89.81 497 SER A CA 1
ATOM 3938 C C . SER A 1 497 ? 8.456 14.874 -34.462 1.00 89.81 497 SER A C 1
ATOM 3940 O O . SER A 1 497 ? 7.267 15.124 -34.700 1.00 89.81 497 SER A O 1
ATOM 3942 N N . ASN A 1 498 ? 9.240 14.253 -35.351 1.00 93.88 498 ASN A N 1
ATOM 3943 C CA . ASN A 1 498 ? 8.755 13.713 -36.628 1.00 93.88 498 ASN A CA 1
ATOM 3944 C C . ASN A 1 498 ? 7.927 12.436 -36.458 1.00 93.88 498 ASN A C 1
ATOM 3946 O O . ASN A 1 498 ? 7.445 11.889 -37.445 1.00 93.88 498 ASN A O 1
ATOM 3950 N N . TYR A 1 499 ? 7.752 11.959 -35.232 1.00 95.56 499 TYR A N 1
ATOM 3951 C CA . TYR A 1 499 ? 7.065 10.716 -34.944 1.00 95.56 499 TYR A CA 1
ATOM 3952 C C . TYR A 1 499 ? 5.793 10.978 -34.150 1.00 95.56 499 TYR A C 1
ATOM 3954 O O . TYR A 1 499 ? 5.669 11.970 -33.431 1.00 95.56 499 TYR A O 1
ATOM 3962 N N . HIS A 1 500 ? 4.819 10.098 -34.319 1.00 94.94 500 HIS A N 1
ATOM 3963 C CA . HIS A 1 500 ? 3.636 10.041 -33.475 1.00 94.94 500 HIS A CA 1
ATOM 3964 C C . HIS A 1 500 ? 3.133 8.608 -33.414 1.00 94.94 500 HIS A C 1
ATOM 3966 O O . HIS A 1 500 ? 3.440 7.788 -34.283 1.00 94.94 500 HIS A O 1
ATOM 3972 N N . TYR A 1 501 ? 2.332 8.310 -32.401 1.00 96.81 501 TYR A N 1
ATOM 3973 C CA . TYR A 1 501 ? 1.607 7.057 -32.391 1.00 96.81 501 TYR A CA 1
ATOM 3974 C C . TYR A 1 501 ? 0.612 7.012 -33.540 1.00 96.81 501 TYR A C 1
ATOM 3976 O O . TYR A 1 501 ? -0.215 7.906 -33.699 1.00 96.81 501 TYR A O 1
ATOM 3984 N N . LEU A 1 502 ? 0.650 5.924 -34.296 1.00 94.31 502 LEU A N 1
ATOM 3985 C CA . LEU A 1 502 ? -0.271 5.677 -35.397 1.00 94.31 502 LEU A CA 1
ATOM 3986 C C . LEU A 1 502 ? -1.743 5.626 -34.929 1.00 94.31 502 LEU A C 1
ATOM 3988 O O . LEU A 1 502 ? -2.663 5.916 -35.692 1.00 94.31 502 LEU A O 1
ATOM 3992 N N . ASN A 1 503 ? -1.983 5.236 -33.675 1.00 94.62 503 ASN A N 1
ATOM 3993 C CA . ASN A 1 503 ? -3.296 5.238 -33.037 1.00 94.62 503 ASN A CA 1
ATOM 3994 C C . ASN A 1 503 ? -3.230 5.972 -31.694 1.00 94.62 503 ASN A C 1
ATOM 3996 O O . ASN A 1 503 ? -2.229 5.870 -30.990 1.00 94.62 503 ASN A O 1
ATOM 4000 N N . LYS A 1 504 ? -4.327 6.625 -31.289 1.00 93.81 504 LYS A N 1
ATOM 4001 C CA . LYS A 1 504 ? -4.428 7.361 -30.016 1.00 93.81 504 LYS A CA 1
ATOM 4002 C C . LYS A 1 504 ? -4.055 6.551 -28.768 1.00 93.81 504 LYS A C 1
ATOM 4004 O O . LYS A 1 504 ? -3.625 7.138 -27.789 1.00 93.81 504 LYS A O 1
ATOM 4009 N N . ARG A 1 505 ? -4.216 5.221 -28.795 1.00 95.19 505 ARG A N 1
ATOM 4010 C CA . ARG A 1 505 ? -3.842 4.342 -27.673 1.00 95.19 505 ARG A CA 1
ATOM 4011 C C . ARG A 1 505 ? -2.336 4.092 -27.558 1.00 95.19 505 ARG A C 1
ATOM 4013 O O . ARG A 1 505 ? -1.897 3.544 -26.555 1.00 95.19 505 ARG A O 1
ATOM 4020 N N . GLY A 1 506 ? -1.553 4.425 -28.585 1.00 93.94 506 GLY A N 1
ATOM 4021 C CA . GLY A 1 506 ? -0.098 4.254 -28.632 1.00 93.94 506 GLY A CA 1
ATOM 4022 C C . GLY A 1 506 ? 0.403 2.820 -28.780 1.00 93.94 506 GLY A C 1
ATOM 4023 O O . GLY A 1 506 ? 1.379 2.579 -29.482 1.00 93.94 506 GLY A O 1
ATOM 4024 N N . GLY A 1 507 ? -0.272 1.854 -28.170 1.00 96.81 507 GLY A N 1
ATOM 4025 C CA . GLY A 1 507 ? 0.199 0.482 -28.025 1.00 96.81 507 GLY A CA 1
ATOM 4026 C C . GLY A 1 507 ? -0.026 0.016 -26.595 1.00 96.81 507 GLY A C 1
ATOM 4027 O O . GLY A 1 507 ? -0.823 0.618 -25.874 1.00 96.81 507 GLY A O 1
ATOM 4028 N N . LYS A 1 508 ? 0.686 -1.026 -26.172 1.00 97.88 508 LYS A N 1
ATOM 4029 C CA . LYS A 1 508 ? 0.624 -1.516 -24.794 1.00 97.88 508 LYS A CA 1
ATOM 4030 C C . LYS A 1 508 ? 1.988 -1.517 -24.130 1.00 97.88 508 LYS A C 1
ATOM 4032 O O . LYS A 1 508 ? 2.999 -1.793 -24.779 1.00 97.88 508 LYS A O 1
ATOM 4037 N N . ILE A 1 509 ? 1.975 -1.277 -22.827 1.00 97.81 509 ILE A N 1
ATOM 4038 C CA . ILE A 1 509 ? 3.060 -1.613 -21.914 1.00 97.81 509 ILE A CA 1
ATOM 4039 C C . ILE A 1 509 ? 2.644 -2.833 -21.091 1.00 97.81 509 ILE A C 1
ATOM 4041 O O . ILE A 1 509 ? 1.497 -2.941 -20.664 1.00 97.81 509 ILE A O 1
ATOM 4045 N N . LEU A 1 510 ? 3.576 -3.758 -20.902 1.00 97.94 510 LEU A N 1
ATOM 4046 C CA . LEU A 1 510 ? 3.470 -4.896 -20.001 1.00 97.94 510 LEU A CA 1
ATOM 4047 C C . LEU A 1 510 ? 4.548 -4.754 -18.937 1.00 97.94 510 LEU A C 1
ATOM 4049 O O . LEU A 1 510 ? 5.673 -4.354 -19.254 1.00 97.94 510 LEU A O 1
ATOM 4053 N N . PHE A 1 511 ? 4.234 -5.130 -17.704 1.00 97.62 511 PHE A N 1
ATOM 4054 C CA . PHE A 1 511 ? 5.217 -5.170 -16.632 1.00 97.62 511 PHE A CA 1
ATOM 4055 C C . PHE A 1 511 ? 5.064 -6.411 -15.759 1.00 97.62 511 PHE A C 1
ATOM 4057 O O . PHE A 1 511 ? 3.974 -6.970 -15.613 1.00 97.62 511 PHE A O 1
ATOM 4064 N N . LYS A 1 512 ? 6.181 -6.821 -15.162 1.00 98.19 512 LYS A N 1
ATOM 4065 C CA . LYS A 1 512 ? 6.248 -7.844 -14.124 1.00 98.19 512 LYS A CA 1
ATOM 4066 C C . LYS A 1 512 ? 7.304 -7.450 -13.096 1.00 98.19 512 LYS A C 1
ATOM 4068 O O . LYS A 1 512 ? 8.405 -7.049 -13.461 1.00 98.19 512 LYS A O 1
ATOM 4073 N N . ARG A 1 513 ? 6.962 -7.560 -11.821 1.00 98.12 513 ARG A N 1
ATOM 4074 C CA . ARG A 1 513 ? 7.813 -7.323 -10.656 1.00 98.12 513 ARG A CA 1
ATOM 4075 C C . ARG A 1 513 ? 7.794 -8.575 -9.810 1.00 98.12 513 ARG A C 1
ATOM 4077 O O . ARG A 1 513 ? 6.726 -9.122 -9.555 1.00 98.12 513 ARG A O 1
ATOM 4084 N N . GLU A 1 514 ? 8.961 -9.019 -9.390 1.00 98.56 514 GLU A N 1
ATOM 4085 C CA . GLU A 1 514 ? 9.140 -10.201 -8.559 1.00 98.56 514 GLU A CA 1
ATOM 4086 C C . GLU A 1 514 ? 10.103 -9.848 -7.435 1.00 98.56 514 GLU A C 1
ATOM 4088 O O . GLU A 1 514 ? 11.159 -9.279 -7.705 1.00 98.56 514 GLU A O 1
ATOM 4093 N N . GLN A 1 515 ? 9.761 -10.188 -6.196 1.00 98.62 515 GLN A N 1
ATOM 4094 C CA . GLN A 1 515 ? 10.645 -10.048 -5.041 1.00 98.62 515 GLN A CA 1
ATOM 4095 C C . GLN A 1 515 ? 10.660 -11.359 -4.258 1.00 98.62 515 GLN A C 1
ATOM 4097 O O . GLN A 1 515 ? 9.612 -11.909 -3.917 1.00 98.62 515 GLN A O 1
ATOM 4102 N N . PHE A 1 516 ? 11.856 -11.850 -3.954 1.00 98.50 516 PHE A N 1
ATOM 4103 C CA . PHE A 1 516 ? 12.087 -12.937 -3.012 1.00 98.50 516 PHE A CA 1
ATOM 4104 C C . PHE A 1 516 ? 12.530 -12.312 -1.695 1.00 98.50 516 PHE A C 1
ATOM 4106 O O . PHE A 1 516 ? 13.651 -11.822 -1.585 1.00 98.50 516 PHE A O 1
ATOM 4113 N N . VAL A 1 517 ? 11.629 -12.280 -0.720 1.00 98.12 517 VAL A N 1
ATOM 4114 C CA . VAL A 1 517 ? 11.816 -11.567 0.546 1.00 98.12 517 VAL A CA 1
ATOM 4115 C C . VAL A 1 517 ? 12.139 -12.569 1.640 1.00 98.12 517 VAL A C 1
ATOM 4117 O O . VAL A 1 517 ? 11.326 -13.455 1.899 1.00 98.12 517 VAL A O 1
ATOM 4120 N N . ASP A 1 518 ? 13.281 -12.429 2.305 1.00 96.56 518 ASP A N 1
ATOM 4121 C CA . ASP A 1 518 ? 13.671 -13.305 3.408 1.00 96.56 518 ASP A CA 1
ATOM 4122 C C . ASP A 1 518 ? 12.562 -13.347 4.479 1.00 96.56 518 ASP A C 1
ATOM 4124 O O . ASP A 1 518 ? 12.008 -12.319 4.898 1.00 96.56 518 ASP A O 1
ATOM 4128 N N . GLY A 1 519 ? 12.173 -14.559 4.875 1.00 93.12 519 GLY A N 1
ATOM 4129 C CA . GLY A 1 519 ? 11.075 -14.785 5.815 1.00 93.12 519 GLY A CA 1
ATOM 4130 C C . GLY A 1 519 ? 11.377 -14.318 7.241 1.00 93.12 519 GLY A C 1
ATOM 4131 O O . GLY A 1 519 ? 10.444 -14.052 7.994 1.00 93.12 519 GLY A O 1
ATOM 4132 N N . ILE A 1 520 ? 12.654 -14.193 7.607 1.00 92.81 520 ILE A N 1
ATOM 4133 C CA . ILE A 1 520 ? 13.114 -13.826 8.950 1.00 92.81 520 ILE A CA 1
ATOM 4134 C C . ILE A 1 520 ? 13.431 -12.330 9.017 1.00 92.81 520 ILE A C 1
ATOM 4136 O O . ILE A 1 520 ? 12.945 -11.641 9.915 1.00 92.81 520 ILE A O 1
ATOM 4140 N N . THR A 1 521 ? 14.253 -11.826 8.094 1.00 93.69 521 THR A N 1
ATOM 4141 C CA . THR A 1 521 ? 14.765 -10.448 8.143 1.00 93.69 521 THR A CA 1
ATOM 4142 C C . THR A 1 521 ? 13.887 -9.453 7.398 1.00 93.69 521 THR A C 1
ATOM 4144 O O . THR A 1 521 ? 13.956 -8.261 7.685 1.00 93.69 521 THR A O 1
ATOM 4147 N N . GLY A 1 522 ? 13.084 -9.912 6.434 1.00 95.38 522 GLY A N 1
ATOM 4148 C CA . GLY A 1 522 ? 12.311 -9.041 5.550 1.00 95.38 522 GLY A CA 1
ATOM 4149 C C . GLY A 1 522 ? 13.115 -8.356 4.449 1.00 95.38 522 GLY A C 1
ATOM 4150 O O . GLY A 1 522 ? 12.535 -7.599 3.675 1.00 95.38 522 GLY A O 1
ATOM 4151 N N . HIS A 1 523 ? 14.422 -8.615 4.338 1.00 96.62 523 HIS A N 1
ATOM 4152 C CA . HIS A 1 523 ? 15.230 -8.081 3.242 1.00 96.62 523 HIS A CA 1
ATOM 4153 C C . HIS A 1 523 ? 14.901 -8.774 1.921 1.00 96.62 523 HIS A C 1
ATOM 4155 O O . HIS A 1 523 ? 14.582 -9.961 1.875 1.00 96.62 523 HIS A O 1
ATOM 4161 N N . VAL A 1 524 ? 15.009 -8.030 0.826 1.00 97.88 524 VAL A N 1
ATOM 4162 C CA . VAL A 1 524 ? 14.864 -8.577 -0.522 1.00 97.88 524 VAL A CA 1
ATOM 4163 C C . VAL A 1 524 ? 16.156 -9.304 -0.895 1.00 97.88 524 VAL A C 1
ATOM 4165 O O . VAL A 1 524 ? 17.200 -8.686 -1.058 1.00 97.88 524 VAL A O 1
ATOM 4168 N N . VAL A 1 525 ? 16.096 -10.624 -1.036 1.00 97.75 525 VAL A N 1
ATOM 4169 C CA . VAL A 1 525 ? 17.236 -11.465 -1.437 1.00 97.75 525 VAL A CA 1
ATOM 4170 C C . VAL A 1 525 ? 17.502 -11.319 -2.931 1.00 97.75 525 VAL A C 1
ATOM 4172 O O . VAL A 1 525 ? 18.645 -11.223 -3.375 1.00 97.75 525 VAL A O 1
ATOM 4175 N N . GLU A 1 526 ? 16.433 -11.281 -3.720 1.00 98.50 526 GLU A N 1
ATOM 4176 C CA . GLU A 1 526 ? 16.500 -10.979 -5.141 1.00 98.50 526 GLU A CA 1
ATOM 4177 C C . GLU A 1 526 ? 15.216 -10.288 -5.588 1.00 98.50 526 GLU A C 1
ATOM 4179 O O . GLU A 1 526 ? 14.120 -10.657 -5.159 1.00 98.50 526 GLU A O 1
ATOM 4184 N N . ALA A 1 527 ? 15.348 -9.311 -6.476 1.00 98.44 527 ALA A N 1
ATOM 4185 C CA . ALA A 1 527 ? 14.227 -8.683 -7.146 1.00 98.44 527 ALA A CA 1
ATOM 4186 C C . ALA A 1 527 ? 14.446 -8.616 -8.652 1.00 98.44 527 ALA A C 1
ATOM 4188 O O . ALA A 1 527 ? 15.564 -8.397 -9.117 1.00 98.44 527 ALA A O 1
ATOM 4189 N N . ARG A 1 528 ? 13.362 -8.767 -9.414 1.00 98.44 528 ARG A N 1
ATOM 4190 C CA . ARG A 1 528 ? 13.351 -8.636 -10.873 1.00 98.44 528 ARG A CA 1
ATOM 4191 C C . ARG A 1 528 ? 12.231 -7.702 -11.300 1.00 98.44 528 ARG A C 1
ATOM 4193 O O . ARG A 1 528 ? 11.078 -7.911 -10.934 1.00 98.44 528 ARG A O 1
ATOM 4200 N N . LEU A 1 529 ? 12.570 -6.703 -12.103 1.00 98.00 529 LEU A N 1
ATOM 4201 C CA . LEU A 1 529 ? 11.634 -5.818 -12.785 1.00 98.00 529 LEU A CA 1
ATOM 4202 C C . LEU A 1 529 ? 11.755 -6.059 -14.285 1.00 98.00 529 LEU A C 1
ATOM 4204 O O . LEU A 1 529 ? 12.845 -5.999 -14.843 1.00 98.00 529 LEU A O 1
ATOM 4208 N N . GLN A 1 530 ? 10.635 -6.308 -14.946 1.00 98.00 530 GLN A N 1
ATOM 4209 C CA . GLN A 1 530 ? 10.556 -6.487 -16.386 1.00 98.00 530 GLN A CA 1
ATOM 4210 C C . GLN A 1 530 ? 9.522 -5.516 -16.931 1.00 98.00 530 GLN A C 1
ATOM 4212 O O . GLN A 1 530 ? 8.389 -5.500 -16.452 1.00 98.00 530 GLN A O 1
ATOM 4217 N N . THR A 1 531 ? 9.882 -4.741 -17.948 1.00 97.50 531 THR A N 1
ATOM 4218 C CA . THR A 1 531 ? 8.943 -3.888 -18.678 1.00 97.50 531 THR A CA 1
ATOM 4219 C C . THR A 1 531 ? 9.105 -4.090 -20.175 1.00 97.50 531 THR A C 1
ATOM 4221 O O . THR A 1 531 ? 10.209 -4.282 -20.687 1.00 97.50 531 THR A O 1
ATOM 4224 N N . ARG A 1 532 ? 7.986 -4.091 -20.900 1.00 97.75 532 ARG A N 1
ATOM 4225 C CA . ARG A 1 532 ? 7.970 -4.235 -22.354 1.00 97.75 532 ARG A CA 1
ATOM 4226 C C . ARG A 1 532 ? 6.922 -3.334 -22.972 1.00 97.75 532 ARG A C 1
ATOM 4228 O O . ARG A 1 532 ? 5.771 -3.372 -22.563 1.00 97.75 532 ARG A O 1
ATOM 4235 N N . ILE A 1 533 ? 7.296 -2.608 -24.014 1.00 97.81 533 ILE A N 1
ATOM 4236 C CA . ILE A 1 533 ? 6.375 -1.845 -24.852 1.00 97.81 533 ILE A CA 1
ATOM 4237 C C . ILE A 1 533 ? 6.260 -2.511 -26.211 1.00 97.81 533 ILE A C 1
ATOM 4239 O O . ILE A 1 533 ? 7.266 -2.919 -26.786 1.00 97.81 533 ILE A O 1
ATOM 4243 N N . ILE A 1 534 ? 5.034 -2.592 -26.724 1.00 97.56 534 ILE A N 1
ATOM 4244 C CA . ILE A 1 534 ? 4.737 -2.890 -28.126 1.00 97.56 534 ILE A CA 1
ATOM 4245 C C . ILE A 1 534 ? 3.893 -1.733 -28.655 1.00 97.56 534 ILE A C 1
ATOM 4247 O O . ILE A 1 534 ? 2.803 -1.472 -28.140 1.00 97.56 534 ILE A O 1
ATOM 4251 N N . SER A 1 535 ? 4.400 -1.022 -29.658 1.00 97.38 535 SER A N 1
ATOM 4252 C CA . SER A 1 535 ? 3.803 0.220 -30.156 1.00 97.38 535 SER A CA 1
ATOM 4253 C C . SER A 1 535 ? 3.901 0.317 -31.675 1.00 97.38 535 SER A C 1
ATOM 4255 O O . SER A 1 535 ? 4.797 -0.267 -32.276 1.00 97.38 535 SER A O 1
ATOM 4257 N N . TRP A 1 536 ? 2.982 1.066 -32.287 1.00 96.19 536 TRP A N 1
ATOM 4258 C CA . TRP A 1 536 ? 3.024 1.420 -33.704 1.00 96.19 536 TRP A CA 1
ATOM 4259 C C . TRP A 1 536 ? 3.262 2.919 -33.830 1.00 96.19 536 TRP A C 1
ATOM 4261 O O . TRP A 1 536 ? 2.381 3.732 -33.531 1.00 96.19 536 TRP A O 1
ATOM 4271 N N . ILE A 1 537 ? 4.454 3.283 -34.282 1.00 96.50 537 ILE A N 1
ATOM 4272 C CA . ILE A 1 537 ? 4.918 4.660 -34.382 1.00 96.50 537 ILE A CA 1
ATOM 4273 C C . ILE A 1 537 ? 5.104 5.004 -35.851 1.00 96.50 537 ILE A C 1
ATOM 4275 O O . ILE A 1 537 ? 5.885 4.375 -36.560 1.00 96.50 537 ILE A O 1
ATOM 4279 N N . GLN A 1 538 ? 4.391 6.029 -36.303 1.00 94.81 538 GLN A N 1
ATOM 4280 C CA . GLN A 1 538 ? 4.490 6.528 -37.663 1.00 94.81 538 GLN A CA 1
ATOM 4281 C C . GLN A 1 538 ? 5.483 7.689 -37.743 1.00 94.81 538 GLN A C 1
ATOM 4283 O O . GLN A 1 538 ? 5.398 8.664 -36.994 1.00 94.81 538 GLN A O 1
ATOM 4288 N N . ASP A 1 539 ? 6.361 7.626 -38.740 1.00 94.88 539 ASP A N 1
ATOM 4289 C CA . ASP A 1 539 ? 7.119 8.774 -39.230 1.00 94.88 539 ASP A CA 1
ATOM 4290 C C . ASP A 1 539 ? 6.217 9.684 -40.076 1.00 94.88 539 ASP A C 1
ATOM 4292 O O . ASP A 1 539 ? 5.757 9.295 -41.149 1.00 94.88 539 ASP A O 1
ATOM 4296 N N . LYS A 1 540 ? 5.984 10.917 -39.615 1.00 93.00 540 LYS A N 1
ATOM 4297 C CA . LYS A 1 540 ? 5.126 11.923 -40.269 1.00 93.00 540 LYS A CA 1
ATOM 4298 C C . LYS A 1 540 ? 5.574 12.260 -41.694 1.00 93.00 540 LYS A C 1
ATOM 4300 O O . LYS A 1 540 ? 4.784 12.776 -42.476 1.00 93.00 540 LYS A O 1
ATOM 4305 N N . ARG A 1 541 ? 6.835 11.982 -42.038 1.00 92.38 541 ARG A N 1
ATOM 4306 C CA . ARG A 1 541 ? 7.414 12.256 -43.362 1.00 92.38 541 ARG A CA 1
ATOM 4307 C C . ARG A 1 541 ? 7.084 11.171 -44.387 1.00 92.38 541 ARG A C 1
ATOM 4309 O O . ARG A 1 541 ? 7.351 11.365 -45.570 1.00 92.38 541 ARG A O 1
ATOM 4316 N N . LYS A 1 542 ? 6.554 10.026 -43.947 1.00 90.62 542 LYS A N 1
ATOM 4317 C CA . LYS A 1 542 ? 6.209 8.890 -44.802 1.00 90.62 542 LYS A CA 1
ATOM 4318 C C . LYS A 1 542 ? 4.689 8.681 -44.839 1.00 90.62 542 LYS A C 1
ATOM 4320 O O . LYS A 1 542 ? 4.028 8.819 -43.804 1.00 90.62 542 LYS A O 1
ATOM 4325 N N . PRO A 1 543 ? 4.115 8.330 -46.005 1.00 88.44 543 PRO A N 1
ATOM 4326 C CA . PRO A 1 543 ? 2.726 7.893 -46.068 1.00 88.44 543 PRO A CA 1
ATOM 4327 C C . PRO A 1 543 ? 2.549 6.578 -45.298 1.00 88.44 543 PRO A C 1
ATOM 4329 O O . PRO A 1 543 ? 3.484 5.792 -45.188 1.00 88.44 543 PRO A O 1
ATOM 4332 N N . ILE A 1 544 ? 1.342 6.323 -44.792 1.00 87.88 544 ILE A N 1
ATOM 4333 C CA . ILE A 1 544 ? 1.009 5.035 -44.170 1.00 87.88 544 ILE A CA 1
ATOM 4334 C C . ILE A 1 544 ? 0.875 3.986 -45.276 1.00 87.88 544 ILE A C 1
ATOM 4336 O O . ILE A 1 544 ? 0.123 4.191 -46.235 1.00 87.88 544 ILE A O 1
ATOM 4340 N N . ALA A 1 545 ? 1.567 2.857 -45.135 1.00 88.31 545 ALA A N 1
ATOM 4341 C CA . ALA A 1 545 ? 1.435 1.751 -46.069 1.00 88.31 545 ALA A CA 1
ATOM 4342 C C . ALA A 1 545 ? 0.002 1.184 -46.122 1.00 88.31 545 ALA A C 1
ATOM 4344 O O . ALA A 1 545 ? -0.742 1.183 -45.139 1.00 88.31 545 ALA A O 1
ATOM 4345 N N . LYS A 1 546 ? -0.389 0.691 -47.305 1.00 88.31 546 LYS A N 1
ATOM 4346 C CA . LYS A 1 546 ? -1.752 0.198 -47.570 1.00 88.31 546 LYS A CA 1
ATOM 4347 C C . LYS A 1 546 ? -2.001 -1.211 -47.034 1.00 88.31 546 LYS A C 1
ATOM 4349 O O . LYS A 1 546 ? -3.133 -1.522 -46.676 1.00 88.31 546 LYS A O 1
ATOM 4354 N N . SER A 1 547 ? -0.979 -2.067 -47.025 1.00 93.19 547 SER A N 1
ATOM 4355 C CA . SER A 1 547 ? -1.086 -3.432 -46.508 1.00 93.19 547 SER A CA 1
ATOM 4356 C C . SER A 1 547 ? -0.733 -3.459 -45.019 1.00 93.19 547 SER A C 1
ATOM 4358 O O . SER A 1 547 ? 0.119 -2.695 -44.569 1.00 93.19 547 SER A O 1
ATOM 4360 N N . ASN A 1 548 ? -1.365 -4.345 -44.244 1.00 90.38 548 ASN A N 1
ATOM 4361 C CA . ASN A 1 548 ? -1.038 -4.490 -42.821 1.00 90.38 548 ASN A CA 1
ATOM 4362 C C . ASN A 1 548 ? 0.406 -4.963 -42.610 1.00 90.38 548 ASN A C 1
ATOM 4364 O O . ASN A 1 548 ? 1.058 -4.504 -41.683 1.00 90.38 548 ASN A O 1
ATOM 4368 N N . LEU A 1 549 ? 0.915 -5.827 -43.494 1.00 89.56 549 LEU A N 1
ATOM 4369 C CA . LEU A 1 549 ? 2.288 -6.324 -43.422 1.00 89.56 549 LEU A CA 1
ATOM 4370 C C . LEU A 1 549 ? 3.307 -5.187 -43.558 1.00 89.56 549 LEU A C 1
ATOM 4372 O O . LEU A 1 549 ? 4.212 -5.064 -42.737 1.00 89.56 549 LEU A O 1
ATOM 4376 N N . ASP A 1 550 ? 3.138 -4.341 -44.574 1.00 89.56 550 ASP A N 1
ATOM 4377 C CA . ASP A 1 550 ? 4.037 -3.209 -44.805 1.00 89.56 550 ASP A CA 1
ATOM 4378 C C . ASP A 1 550 ? 3.887 -2.168 -43.696 1.00 89.56 550 ASP A C 1
ATOM 4380 O O . ASP A 1 550 ? 4.871 -1.623 -43.207 1.00 89.56 550 ASP A O 1
ATOM 4384 N N . LYS A 1 551 ? 2.652 -1.941 -43.242 1.00 92.00 551 LYS A N 1
ATOM 4385 C CA . LYS A 1 551 ? 2.354 -1.024 -42.145 1.00 92.00 551 LYS A CA 1
ATOM 4386 C C . LYS A 1 551 ? 3.046 -1.453 -40.855 1.00 92.00 551 LYS A C 1
ATOM 4388 O O . LYS A 1 551 ? 3.660 -0.613 -40.200 1.00 92.00 551 LYS A O 1
ATOM 4393 N N . ASP A 1 552 ? 2.996 -2.736 -40.511 1.00 91.25 552 ASP A N 1
ATOM 4394 C CA . ASP A 1 552 ? 3.712 -3.278 -39.357 1.00 91.25 552 ASP A CA 1
ATOM 4395 C C . ASP A 1 552 ? 5.222 -3.139 -39.556 1.00 91.25 552 ASP A C 1
ATOM 4397 O O . ASP A 1 552 ? 5.893 -2.568 -38.701 1.00 91.25 552 ASP A O 1
ATOM 4401 N N . ASN A 1 553 ? 5.755 -3.544 -40.711 1.00 90.25 553 ASN A N 1
ATOM 4402 C CA . ASN A 1 553 ? 7.181 -3.413 -41.024 1.00 90.25 553 ASN A CA 1
ATOM 4403 C C . ASN A 1 553 ? 7.695 -1.957 -40.961 1.00 90.25 553 ASN A C 1
ATOM 4405 O O . ASN A 1 553 ? 8.867 -1.718 -40.679 1.00 90.25 553 ASN A O 1
ATOM 4409 N N . GLU A 1 554 ? 6.841 -0.968 -41.211 1.00 92.62 554 GLU A N 1
ATOM 4410 C CA . GLU A 1 554 ? 7.216 0.447 -41.187 1.00 92.62 554 GLU A CA 1
ATOM 4411 C C . GLU A 1 554 ? 6.980 1.143 -39.845 1.00 92.62 554 GLU A C 1
ATOM 4413 O O . GLU A 1 554 ? 7.566 2.204 -39.622 1.00 92.62 554 GLU A O 1
ATOM 4418 N N . THR A 1 555 ? 6.138 0.591 -38.965 1.00 94.19 555 THR A N 1
ATOM 4419 C CA . THR A 1 555 ? 5.676 1.322 -37.772 1.00 94.19 555 THR A CA 1
ATOM 4420 C C . THR A 1 555 ? 5.795 0.560 -36.460 1.00 94.19 555 THR A C 1
ATOM 4422 O O . THR A 1 555 ? 5.930 1.204 -35.420 1.00 94.19 555 THR A O 1
ATOM 4425 N N . ILE A 1 556 ? 5.787 -0.777 -36.457 1.00 95.62 556 ILE A N 1
ATOM 4426 C CA . ILE A 1 556 ? 5.844 -1.530 -35.202 1.00 95.62 556 ILE A CA 1
ATOM 4427 C C . ILE A 1 556 ? 7.219 -1.387 -34.543 1.00 95.62 556 ILE A C 1
ATOM 4429 O O . ILE A 1 556 ? 8.256 -1.391 -35.211 1.00 95.62 556 ILE A O 1
ATOM 4433 N N . ILE A 1 557 ? 7.218 -1.284 -33.219 1.00 95.44 557 ILE A N 1
ATOM 4434 C CA . ILE A 1 557 ? 8.391 -1.424 -32.367 1.00 95.44 557 ILE A CA 1
ATOM 4435 C C . ILE A 1 557 ? 8.055 -2.313 -31.171 1.00 95.44 557 ILE A C 1
ATOM 4437 O O . ILE A 1 557 ? 6.923 -2.325 -30.681 1.00 95.44 557 ILE A O 1
ATOM 4441 N N . SER A 1 558 ? 9.058 -3.025 -30.667 1.00 96.25 558 SER A N 1
ATOM 4442 C CA . SER A 1 558 ? 9.006 -3.677 -29.362 1.00 96.25 558 SER A CA 1
ATOM 4443 C C . SER A 1 558 ? 10.283 -3.372 -28.590 1.00 96.25 558 SER A C 1
ATOM 4445 O O . SER A 1 558 ? 11.372 -3.684 -29.064 1.00 96.25 558 SER A O 1
ATOM 4447 N N . LEU A 1 559 ? 10.144 -2.810 -27.394 1.00 96.56 559 LEU A N 1
ATOM 4448 C CA . LEU A 1 559 ? 11.250 -2.447 -26.505 1.00 96.56 559 LEU A CA 1
ATOM 4449 C C . LEU A 1 559 ? 11.070 -3.199 -25.194 1.00 96.56 559 LEU A C 1
ATOM 4451 O O . LEU A 1 559 ? 9.988 -3.134 -24.617 1.00 96.56 559 LEU A O 1
ATOM 4455 N N . ALA A 1 560 ? 12.086 -3.917 -24.732 1.00 97.00 560 ALA A N 1
ATOM 4456 C CA . ALA A 1 560 ? 12.037 -4.652 -23.474 1.00 97.00 560 ALA A CA 1
ATOM 4457 C C . ALA A 1 560 ? 13.246 -4.318 -22.602 1.00 97.00 560 ALA A C 1
ATOM 4459 O O . ALA A 1 560 ? 14.359 -4.227 -23.117 1.00 97.00 560 ALA A O 1
ATOM 4460 N N . THR A 1 561 ? 13.016 -4.206 -21.296 1.00 97.25 561 THR A N 1
ATOM 4461 C CA . THR A 1 561 ? 14.048 -4.004 -20.276 1.00 97.25 561 THR A CA 1
ATOM 4462 C C . THR A 1 561 ? 13.804 -4.956 -19.112 1.00 97.25 561 THR A C 1
ATOM 4464 O O . THR A 1 561 ? 12.663 -5.157 -18.695 1.00 97.25 561 THR A O 1
ATOM 4467 N N . ILE A 1 562 ? 14.875 -5.545 -18.591 1.00 98.12 562 ILE A N 1
ATOM 4468 C CA . ILE A 1 562 ? 14.875 -6.397 -17.406 1.00 98.12 562 ILE A CA 1
ATOM 4469 C C . ILE A 1 562 ? 15.970 -5.899 -16.469 1.00 98.12 562 ILE A C 1
ATOM 4471 O O . ILE A 1 562 ? 17.140 -5.906 -16.846 1.00 98.12 562 ILE A O 1
ATOM 4475 N N . THR A 1 563 ? 15.594 -5.533 -15.250 1.00 98.50 563 THR A N 1
ATOM 4476 C CA . THR A 1 563 ? 16.511 -5.178 -14.167 1.00 98.50 563 THR A CA 1
ATOM 4477 C C . THR A 1 563 ? 16.437 -6.246 -13.083 1.00 98.50 563 THR A C 1
ATOM 4479 O O . THR A 1 563 ? 15.346 -6.595 -12.637 1.00 98.50 563 THR A O 1
ATOM 4482 N N . THR A 1 564 ? 17.582 -6.772 -12.655 1.00 98.69 564 THR A N 1
ATOM 4483 C CA . THR A 1 564 ? 17.687 -7.738 -11.556 1.00 98.69 564 THR A CA 1
ATOM 4484 C C . THR A 1 564 ? 18.612 -7.193 -10.481 1.00 98.69 564 THR A C 1
ATOM 4486 O O . THR A 1 564 ? 19.733 -6.799 -10.789 1.00 98.69 564 THR A O 1
ATOM 4489 N N . PHE A 1 565 ? 18.156 -7.216 -9.232 1.00 98.69 565 PHE A N 1
ATOM 4490 C CA . PHE A 1 565 ? 18.947 -6.913 -8.043 1.00 98.69 565 PHE A CA 1
ATOM 4491 C C . PHE A 1 565 ? 19.122 -8.190 -7.240 1.00 98.69 565 PHE A C 1
ATOM 4493 O O . PHE A 1 565 ? 18.130 -8.846 -6.932 1.00 98.69 565 PHE A O 1
ATOM 4500 N N . LYS A 1 566 ? 20.353 -8.529 -6.869 1.00 98.38 566 LYS A N 1
ATOM 4501 C CA . LYS A 1 566 ? 20.660 -9.720 -6.076 1.00 98.38 566 LYS A CA 1
ATOM 4502 C C . LYS A 1 566 ? 21.507 -9.346 -4.872 1.00 98.38 566 LYS A C 1
ATOM 4504 O O . LYS A 1 566 ? 22.589 -8.787 -5.034 1.00 98.38 566 LYS A O 1
ATOM 4509 N N . LEU A 1 567 ? 21.022 -9.660 -3.677 1.00 97.56 567 LEU A N 1
ATOM 4510 C CA . LEU A 1 567 ? 21.753 -9.442 -2.436 1.00 97.56 567 LEU A CA 1
ATOM 4511 C C . LEU A 1 567 ? 22.984 -10.363 -2.400 1.00 97.56 567 LEU A C 1
ATOM 4513 O O . LEU A 1 567 ? 22.875 -11.575 -2.607 1.00 97.56 567 LEU A O 1
ATOM 4517 N N . LYS A 1 568 ? 24.162 -9.786 -2.156 1.00 95.06 568 LYS A N 1
ATOM 4518 C CA . LYS A 1 568 ? 25.409 -10.521 -1.931 1.00 95.06 568 LYS A CA 1
ATOM 4519 C C . LYS A 1 568 ? 25.391 -11.071 -0.504 1.00 95.06 568 LYS A C 1
ATOM 4521 O O . LYS A 1 568 ? 25.099 -10.328 0.432 1.00 95.06 568 LYS A O 1
ATOM 4526 N N . GLN A 1 569 ? 25.652 -12.371 -0.375 1.00 77.81 569 GLN A N 1
ATOM 4527 C CA . GLN A 1 569 ? 25.739 -13.065 0.913 1.00 77.81 569 GLN A CA 1
ATOM 4528 C C . GLN A 1 569 ? 27.059 -12.782 1.622 1.00 77.81 569 GLN A C 1
ATOM 4530 O O . GLN A 1 569 ? 28.087 -12.658 0.914 1.00 77.81 569 GLN A O 1
#

Secondary structure (DSSP, 8-state):
--SSHHHHHHHHHHSSTTT---SSEEES---SSSEEEEE-SSS----EEETTTEEE--SSSSTTTT-SS-SS-SS-SHHHHHHHTTT-EEEEE-S---HHHHTT-SEEEEESPBPTTTSTTPPPPPHHHHHHHHHHHHTT-EEEEE----SGGGGGG-B--HHHHHHHHHTTEEE-S----EEEEE--TT-SS--S-SEEEEES---EEE-TT-SS-EEEEEEE--TT-TT---EEEEEEEE--TTSEEEEES-SGGGTGGGG-TT--HHHHHHHHHHTTSPP---------TTS-EEEEEEEEEEEE--TTSGGGGS--TT-EEEEEETTEEEEEEEEEEEEEEEEEE-TTT--EEEEEEEEEEEETTEE----S--EEEEEE-TT--EEEEEEESHHHHHHTTTGGGGS-----TT--TT-EEEEEEEEEPP-SSTTSPPPEEEEEEEEEEEEEEEETTEEEEEEEEEEEEEGGGGT--GGGTS-HHHHTSTTS-SEEESSTT-EEEEEEEEEEEETTT--EEEEEEEEEEEEEEEETTSPPPSSHHHHHHHHEEEEEEEEEEEE--